Protein AF-A0A1V5QAN9-F1 (afdb_monomer)

Secondary structure (DSSP, 8-state):
--SS---S-HHHHHHHHHHHHHHHHHHTTTHHHHHHHHHHHH-THHHHHHHHHHHHHHHHHHHHHHHHTTTS--HHHHHHHHHHHHHHHHHHHHTTT-HHHHHHHHHHHHHHHHHHHHHTTT--STHHHHHHHHHHHHHHHHHHHHHHHSTT----HHHHHHHHHHHHHHHHIIIIII--TT--SPPPHHHHHHHHHHHHHHHHHHHHHHH--HHHHHHHHHH-GGGHHHHT-SS-S--B-EEEEETTTEEEEESS-HHHHHHHHHHHHHHHHHHHHHT--GGGHHHHHHHS-TTT-HHHHHHHHHHHHHHHHHHHGGGGTT-HHHHHHHHHHHHHHHHHHHHH-HHHHHHSTTPPPHHHHHHHHHTS-TT---B--TTTTSB-SS-HHHHHHHHHHHHHHHHHHHHHHHHHHHHHHHTTS--

Mean predicted aligned error: 5.68 Å

Structure (mmCIF, N/CA/C/O backbone):
data_AF-A0A1V5QAN9-F1
#
_entry.id   AF-A0A1V5QAN9-F1
#
loop_
_atom_site.group_PDB
_atom_site.id
_atom_site.type_symbol
_atom_site.label_atom_id
_atom_site.label_alt_id
_atom_site.label_comp_id
_atom_site.label_asym_id
_atom_site.label_entity_id
_atom_site.label_seq_id
_atom_site.pdbx_PDB_ins_code
_atom_site.Cartn_x
_atom_site.Cartn_y
_atom_site.Cartn_z
_atom_site.occupancy
_atom_site.B_iso_or_equiv
_atom_site.auth_seq_id
_atom_site.auth_comp_id
_atom_site.auth_asym_id
_atom_site.auth_atom_id
_atom_site.pdbx_PDB_model_num
ATOM 1 N N . MET A 1 1 ? -26.433 11.114 18.180 1.00 64.88 1 MET A N 1
ATOM 2 C CA . MET A 1 1 ? -25.640 9.883 17.946 1.00 64.88 1 MET A CA 1
ATOM 3 C C . MET A 1 1 ? -24.600 9.631 19.035 1.00 64.88 1 MET A C 1
ATOM 5 O O . MET A 1 1 ? -24.534 8.505 19.495 1.00 64.88 1 MET A O 1
ATOM 9 N N . PHE A 1 2 ? -23.818 10.631 19.460 1.00 80.62 2 PHE A N 1
ATOM 10 C CA . PHE A 1 2 ? -22.663 10.421 20.352 1.00 80.62 2 PHE A CA 1
ATOM 11 C C . PHE A 1 2 ? -22.886 10.795 21.829 1.00 80.62 2 PHE A C 1
ATOM 13 O O . PHE A 1 2 ? -21.967 10.680 22.628 1.00 80.62 2 PHE A O 1
ATOM 20 N N . GLU A 1 3 ? -24.086 11.230 22.224 1.00 80.81 3 GLU A N 1
ATOM 21 C CA . GLU A 1 3 ? -24.354 11.651 23.612 1.00 80.81 3 GLU A CA 1
ATOM 22 C C . GLU A 1 3 ? -24.668 10.499 24.569 1.00 80.81 3 GLU A C 1
ATOM 24 O O . GLU A 1 3 ? -24.417 10.593 25.770 1.00 80.81 3 GLU A O 1
ATOM 29 N N . ARG A 1 4 ? -25.248 9.419 24.048 1.00 84.94 4 ARG A N 1
ATOM 30 C CA . ARG A 1 4 ? -25.662 8.237 24.805 1.00 84.94 4 ARG A CA 1
ATOM 31 C C . ARG A 1 4 ? -25.222 6.987 24.045 1.00 84.94 4 ARG A C 1
ATOM 33 O O . ARG A 1 4 ? -25.076 7.070 22.820 1.00 84.94 4 ARG A O 1
ATOM 40 N N . PRO A 1 5 ? -25.047 5.848 24.735 1.00 85.81 5 PRO A N 1
ATOM 41 C CA . PRO A 1 5 ? -24.875 4.570 24.065 1.00 85.81 5 PRO A CA 1
ATOM 42 C C . PRO A 1 5 ? -26.012 4.322 23.059 1.00 85.81 5 PRO A C 1
ATOM 44 O O . PRO A 1 5 ? -27.122 4.833 23.257 1.00 85.81 5 PRO A O 1
ATOM 47 N N . PRO A 1 6 ? -25.761 3.565 21.978 1.00 90.38 6 PRO A N 1
ATOM 48 C CA . PRO A 1 6 ? -26.798 3.255 21.004 1.00 90.38 6 PRO A CA 1
ATOM 49 C C . PRO A 1 6 ? -27.968 2.516 21.673 1.00 90.38 6 PRO A C 1
ATOM 51 O O . PRO A 1 6 ? -27.755 1.640 22.508 1.00 90.38 6 PRO A O 1
ATOM 54 N N . THR A 1 7 ? -29.202 2.889 21.329 1.00 91.25 7 THR A N 1
ATOM 55 C CA . THR A 1 7 ? -30.426 2.328 21.930 1.00 91.25 7 THR A CA 1
ATOM 56 C C . THR A 1 7 ? -30.960 1.121 21.169 1.00 91.25 7 THR A C 1
ATOM 58 O O . THR A 1 7 ? -31.771 0.363 21.697 1.00 91.25 7 THR A O 1
ATOM 61 N N . GLU A 1 8 ? -30.535 0.941 19.919 1.00 93.75 8 GLU A N 1
ATOM 62 C CA . GLU A 1 8 ? -30.907 -0.212 19.113 1.00 93.75 8 GLU A CA 1
ATOM 63 C C . GLU A 1 8 ? -30.303 -1.515 19.657 1.00 93.75 8 GLU A C 1
ATOM 65 O O . GLU A 1 8 ? -29.378 -1.517 20.465 1.00 93.75 8 GLU A O 1
ATOM 70 N N . ARG A 1 9 ? -30.788 -2.664 19.177 1.00 95.31 9 ARG A N 1
ATOM 71 C CA . ARG A 1 9 ? -30.179 -3.954 19.528 1.00 95.31 9 ARG A CA 1
ATOM 72 C C . ARG A 1 9 ? -28.764 -4.038 18.952 1.00 95.31 9 ARG A C 1
ATOM 74 O O . ARG A 1 9 ? -28.551 -3.691 17.794 1.00 95.31 9 ARG A O 1
ATOM 81 N N . GLN A 1 10 ? -27.829 -4.606 19.716 1.00 95.75 10 GLN A N 1
ATOM 82 C CA . GLN A 1 10 ? -26.422 -4.741 19.318 1.00 95.75 10 GLN A CA 1
ATOM 83 C C . GLN A 1 10 ? -26.238 -5.321 17.902 1.00 95.75 10 GLN A C 1
ATOM 85 O O . GLN A 1 10 ? -25.400 -4.838 17.142 1.00 95.75 10 GLN A O 1
ATOM 90 N N . TRP A 1 11 ? -27.006 -6.351 17.532 1.00 96.38 11 TRP A N 1
ATOM 91 C CA . TRP A 1 11 ? -26.877 -6.999 16.223 1.00 96.38 11 TRP A CA 1
ATOM 92 C C . TRP A 1 11 ? -27.222 -6.064 15.055 1.00 96.38 11 TRP A C 1
ATOM 94 O O . TRP A 1 11 ? -26.663 -6.236 13.979 1.00 96.38 11 TRP A O 1
ATOM 104 N N . VAL A 1 12 ? -28.068 -5.046 15.261 1.00 96.88 12 VAL A N 1
ATOM 105 C CA . VAL A 1 12 ? -28.416 -4.058 14.226 1.00 96.88 12 VAL A CA 1
ATOM 106 C C . VAL A 1 12 ? -27.202 -3.194 13.890 1.00 96.88 12 VAL A C 1
ATOM 108 O O . VAL A 1 12 ? -26.918 -2.954 12.722 1.00 96.88 12 VAL A O 1
ATOM 111 N N . SER A 1 13 ? -26.437 -2.756 14.894 1.00 96.31 13 SER A N 1
ATOM 112 C CA . SER A 1 13 ? -25.215 -1.980 14.654 1.00 96.31 13 SER A CA 1
ATOM 113 C C . SER A 1 13 ? -24.145 -2.816 13.940 1.00 96.31 13 SER A C 1
ATOM 115 O O . SER A 1 13 ? -23.460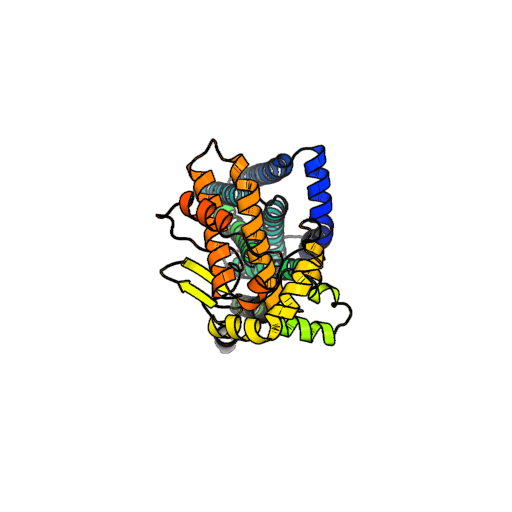 -2.305 13.060 1.00 96.31 13 SER A O 1
ATOM 117 N N . TRP A 1 14 ? -24.024 -4.107 14.273 1.00 97.88 14 TRP A N 1
ATOM 118 C CA . TRP A 1 14 ? -23.117 -5.021 13.567 1.00 97.88 14 TRP A CA 1
ATOM 119 C C . TRP A 1 14 ? -23.588 -5.356 12.151 1.00 97.88 14 TRP A C 1
ATOM 121 O O . TRP A 1 14 ? -22.749 -5.486 11.265 1.00 97.88 14 TRP A O 1
ATOM 131 N N . LEU A 1 15 ? -24.899 -5.431 11.908 1.00 97.44 15 LEU A N 1
ATOM 132 C CA . LEU A 1 15 ? -25.441 -5.584 10.559 1.00 97.44 15 LEU A CA 1
ATOM 133 C C . LEU A 1 15 ? -24.990 -4.426 9.662 1.00 97.44 15 LEU A C 1
ATOM 135 O O . LEU A 1 15 ? -24.530 -4.675 8.557 1.00 97.44 15 LEU A O 1
ATOM 139 N N . TRP A 1 16 ? -25.027 -3.182 10.149 1.00 96.31 16 TRP A N 1
ATOM 140 C CA . TRP A 1 16 ? -24.514 -2.036 9.388 1.00 96.31 16 TRP A CA 1
ATOM 141 C C . TRP A 1 16 ? -23.019 -2.134 9.084 1.00 96.31 16 TRP A C 1
ATOM 143 O O . TRP A 1 16 ? -22.617 -1.837 7.964 1.00 96.31 16 TRP A O 1
ATOM 153 N N . VAL A 1 17 ? -22.202 -2.593 10.039 1.00 97.81 17 VAL A N 1
ATOM 154 C CA . VAL A 1 17 ? -20.771 -2.854 9.797 1.00 97.81 17 VAL A CA 1
ATOM 155 C C . VAL A 1 17 ? -20.595 -3.873 8.670 1.00 97.81 17 VAL A C 1
ATOM 157 O O . VAL A 1 17 ? -19.824 -3.628 7.747 1.00 97.81 17 VAL A O 1
ATOM 160 N N . VAL A 1 18 ? -21.334 -4.985 8.718 1.00 97.75 18 VAL A N 1
ATOM 161 C CA . VAL A 1 18 ? -21.270 -6.038 7.693 1.00 97.75 18 VAL A CA 1
ATOM 162 C C . VAL A 1 18 ? -21.745 -5.524 6.338 1.00 97.75 18 VAL A C 1
ATOM 164 O O . VAL A 1 18 ? -21.096 -5.805 5.341 1.00 97.75 18 VAL A O 1
ATOM 167 N N . LEU A 1 19 ? -22.835 -4.756 6.284 1.00 97.31 19 LEU A N 1
ATOM 168 C CA . LEU A 1 19 ? -23.357 -4.203 5.033 1.00 97.31 19 LEU A CA 1
ATOM 169 C C . LEU A 1 19 ? -22.373 -3.225 4.385 1.00 97.31 19 LEU A C 1
ATOM 171 O O . LEU A 1 19 ? -22.162 -3.306 3.180 1.00 97.31 19 LEU A O 1
ATOM 175 N N . VAL A 1 20 ? -21.746 -2.341 5.169 1.00 96.81 20 VAL A N 1
ATOM 176 C CA . VAL A 1 20 ? -20.725 -1.412 4.656 1.00 96.81 20 VAL A CA 1
ATOM 177 C C . VAL A 1 20 ? -19.490 -2.178 4.183 1.00 96.81 20 VAL A C 1
ATOM 179 O O . VAL A 1 20 ? -19.040 -1.956 3.067 1.00 96.81 20 VAL A O 1
ATOM 182 N N . ALA A 1 21 ? -18.977 -3.120 4.979 1.00 97.19 21 ALA A N 1
ATOM 183 C CA . ALA A 1 21 ? -17.826 -3.932 4.580 1.00 97.19 21 ALA A CA 1
ATOM 184 C C . ALA A 1 21 ? -18.117 -4.767 3.320 1.00 97.19 21 ALA A C 1
ATOM 186 O O . ALA A 1 21 ? -17.288 -4.845 2.420 1.00 97.19 21 ALA A O 1
ATOM 187 N N . LEU A 1 22 ? -19.313 -5.352 3.221 1.00 96.06 22 LEU A N 1
ATOM 188 C CA . LEU A 1 22 ? -19.730 -6.109 2.046 1.00 96.06 22 LEU A CA 1
ATOM 189 C C . LEU A 1 22 ? -19.873 -5.208 0.818 1.00 96.06 22 LEU A C 1
ATOM 191 O O . LEU A 1 22 ? -19.483 -5.625 -0.265 1.00 96.06 22 LEU A O 1
ATOM 195 N N . ALA A 1 23 ? -20.400 -3.990 0.975 1.00 94.56 23 ALA A N 1
ATOM 196 C CA . ALA A 1 23 ? -20.475 -3.026 -0.117 1.00 94.56 23 ALA A CA 1
ATOM 197 C C . ALA A 1 23 ? -19.078 -2.713 -0.671 1.00 94.56 23 ALA A C 1
ATOM 199 O O . ALA A 1 23 ? -18.892 -2.827 -1.878 1.00 94.56 23 ALA A O 1
ATOM 200 N N . ILE A 1 24 ? -18.100 -2.442 0.205 1.00 93.75 24 ILE A N 1
ATOM 201 C CA . ILE A 1 24 ? -16.692 -2.232 -0.176 1.00 93.75 24 ILE A CA 1
ATOM 202 C C . ILE A 1 24 ? -16.151 -3.460 -0.925 1.00 93.75 24 ILE A C 1
ATOM 204 O O . ILE A 1 24 ? -15.595 -3.349 -2.010 1.00 93.75 24 ILE A O 1
ATOM 208 N N . TYR A 1 25 ? -16.351 -4.670 -0.397 1.00 95.00 25 TYR A N 1
ATOM 209 C CA . TYR A 1 25 ? -15.774 -5.870 -1.015 1.00 95.00 25 TYR A CA 1
ATOM 210 C C . TYR A 1 25 ? -16.426 -6.247 -2.347 1.00 95.00 25 TYR A C 1
ATOM 212 O O . TYR A 1 25 ? -15.758 -6.744 -3.254 1.00 95.00 25 TYR A O 1
ATOM 220 N N . VAL A 1 26 ? -17.732 -6.021 -2.485 1.00 93.06 26 VAL A N 1
ATOM 221 C CA . VAL A 1 26 ? -18.474 -6.342 -3.708 1.00 93.06 26 VAL A CA 1
ATOM 222 C C . VAL A 1 26 ? -18.146 -5.363 -4.832 1.00 93.06 26 VAL A C 1
ATOM 224 O O . VAL A 1 26 ? -18.209 -5.765 -5.991 1.00 93.06 26 VAL A O 1
ATOM 227 N N . THR A 1 27 ? -17.764 -4.116 -4.545 1.00 90.19 27 THR A N 1
ATOM 228 C CA . THR A 1 27 ? -17.397 -3.142 -5.586 1.00 90.19 27 THR A CA 1
ATOM 229 C C . THR A 1 27 ? -16.011 -3.395 -6.187 1.00 90.19 27 THR A C 1
ATOM 231 O O . THR A 1 27 ? -15.794 -3.012 -7.340 1.00 90.19 27 THR A O 1
ATOM 234 N N . ILE A 1 28 ? -15.109 -4.110 -5.497 1.00 89.19 28 ILE A N 1
ATOM 235 C CA . ILE A 1 28 ? -13.726 -4.383 -5.944 1.00 89.19 28 ILE A CA 1
ATOM 236 C C . ILE A 1 28 ? -13.635 -4.881 -7.401 1.00 89.19 28 ILE A C 1
ATOM 238 O O . ILE A 1 28 ? -12.882 -4.285 -8.181 1.00 89.19 28 ILE A O 1
ATOM 242 N N . PRO A 1 29 ? -14.373 -5.926 -7.836 1.00 88.19 29 PRO A N 1
ATOM 243 C CA . PRO A 1 29 ? -14.246 -6.449 -9.199 1.00 88.19 29 PRO A CA 1
ATOM 244 C C . PRO A 1 29 ? -14.779 -5.483 -10.262 1.00 88.19 29 PRO A C 1
ATOM 246 O O . PRO A 1 29 ? -14.363 -5.542 -11.419 1.00 88.19 29 PRO A O 1
ATOM 249 N N . PHE A 1 30 ? -15.686 -4.583 -9.875 1.00 88.31 30 PHE A N 1
ATOM 250 C CA . PHE A 1 30 ? -16.354 -3.644 -10.774 1.00 88.31 30 PHE A CA 1
ATOM 251 C C . PHE A 1 30 ? -15.699 -2.262 -10.792 1.00 88.31 30 PHE A C 1
ATOM 253 O O . PHE A 1 30 ? -15.978 -1.487 -11.704 1.00 88.31 30 PHE A O 1
ATOM 260 N N . ALA A 1 31 ? -14.799 -1.961 -9.849 1.00 83.69 31 ALA A N 1
ATOM 261 C CA . ALA A 1 31 ? -14.202 -0.639 -9.670 1.00 83.69 31 ALA A CA 1
ATOM 262 C C . ALA A 1 31 ? -13.624 -0.063 -10.973 1.00 83.69 31 ALA A C 1
ATOM 264 O O . ALA A 1 31 ? -13.911 1.077 -11.332 1.00 83.69 31 ALA A O 1
ATOM 265 N N . ARG A 1 32 ? -12.888 -0.869 -11.752 1.00 82.00 32 ARG A N 1
ATOM 266 C CA . ARG A 1 32 ? -12.329 -0.423 -13.041 1.00 82.00 32 ARG A CA 1
ATOM 267 C C . ARG A 1 32 ? -13.379 -0.184 -14.114 1.00 82.00 32 ARG A C 1
ATOM 269 O O . ARG A 1 32 ? -13.259 0.784 -14.854 1.00 82.00 32 ARG A O 1
ATOM 276 N N . ALA A 1 33 ? -14.386 -1.050 -14.204 1.00 85.50 33 ALA A N 1
ATOM 277 C CA . ALA A 1 33 ? -15.464 -0.886 -15.174 1.00 85.50 33 ALA A CA 1
ATOM 278 C C . ALA A 1 33 ? -16.276 0.381 -14.867 1.00 85.50 33 ALA A C 1
ATOM 280 O O . ALA A 1 33 ? -16.554 1.171 -15.765 1.00 85.50 33 ALA A O 1
ATOM 281 N N . ILE A 1 34 ? -16.578 0.617 -13.588 1.00 83.19 34 ILE A N 1
ATOM 282 C CA . ILE A 1 34 ? -17.242 1.835 -13.114 1.00 83.19 34 ILE A CA 1
ATOM 283 C C . ILE A 1 34 ? -16.367 3.059 -13.411 1.00 83.19 34 ILE A C 1
ATOM 285 O O . ILE A 1 34 ? -16.853 4.025 -13.993 1.00 83.19 34 ILE A O 1
ATOM 289 N N . SER A 1 35 ? -15.073 2.998 -13.080 1.00 82.38 35 SER A N 1
ATOM 290 C CA . SER A 1 35 ? -14.110 4.079 -13.326 1.00 82.38 35 SER A CA 1
ATOM 291 C C . SER A 1 35 ? -14.022 4.460 -14.803 1.00 82.38 35 SER A C 1
ATOM 293 O O . SER A 1 35 ? -14.100 5.642 -15.139 1.00 82.38 35 SER A O 1
ATOM 295 N N . GLN A 1 36 ? -13.958 3.472 -15.699 1.00 84.75 36 GLN A N 1
ATOM 296 C CA . GLN A 1 36 ? -13.952 3.694 -17.146 1.00 84.75 36 GLN A CA 1
ATOM 297 C C . GLN A 1 36 ? -15.252 4.341 -17.625 1.00 84.75 36 GLN A C 1
ATOM 299 O O . GLN A 1 36 ? -15.207 5.414 -18.215 1.00 84.75 36 GLN A O 1
ATOM 304 N N . VAL A 1 37 ? -16.411 3.767 -17.285 1.00 86.94 37 VAL A N 1
ATOM 305 C CA . VAL A 1 37 ? -17.720 4.303 -17.700 1.00 86.94 37 VAL A CA 1
ATOM 306 C C . VAL A 1 37 ? -17.918 5.743 -17.232 1.00 86.94 37 VAL A C 1
ATOM 308 O O . VAL A 1 37 ? -18.430 6.577 -17.980 1.00 86.94 37 VAL A O 1
ATOM 311 N N . VAL A 1 38 ? -17.526 6.046 -15.995 1.00 84.69 38 VAL A N 1
ATOM 312 C CA . VAL A 1 38 ? -17.671 7.390 -15.438 1.00 84.69 38 VAL A CA 1
ATOM 313 C C . VAL A 1 38 ? -16.695 8.363 -16.099 1.00 84.69 38 VAL A C 1
ATOM 315 O O . VAL A 1 38 ? -17.097 9.464 -16.473 1.00 84.69 38 VAL A O 1
ATOM 318 N N . THR A 1 39 ? -15.443 7.945 -16.300 1.00 85.00 39 THR A N 1
ATOM 319 C CA . THR A 1 39 ? -14.422 8.765 -16.967 1.00 85.00 39 THR A CA 1
ATOM 320 C C . THR A 1 39 ? -14.814 9.083 -18.407 1.00 85.00 39 THR A C 1
ATOM 322 O O . THR A 1 39 ? -14.662 10.227 -18.830 1.00 85.00 39 THR A O 1
ATOM 325 N N . ASP A 1 40 ? -15.360 8.111 -19.137 1.00 86.88 40 ASP A N 1
ATOM 326 C CA . ASP A 1 40 ? -15.749 8.269 -20.540 1.00 86.88 40 ASP A CA 1
ATOM 327 C C . ASP A 1 40 ? -16.943 9.220 -20.708 1.00 86.88 40 ASP A C 1
ATOM 329 O O . ASP A 1 40 ? -17.021 9.952 -21.692 1.00 86.88 40 ASP A O 1
ATOM 333 N N . ARG A 1 41 ? -17.880 9.228 -19.750 1.00 89.81 41 ARG A N 1
ATOM 334 C CA . ARG A 1 41 ? -19.110 10.036 -19.830 1.00 89.81 41 ARG A CA 1
ATOM 335 C C . ARG A 1 41 ? -18.980 11.433 -19.238 1.00 89.81 41 ARG A C 1
ATOM 337 O O . ARG A 1 41 ? -19.568 12.369 -19.769 1.00 89.81 41 ARG A O 1
ATOM 344 N N . TRP A 1 42 ? -18.270 11.564 -18.122 1.00 84.31 42 TRP A N 1
ATOM 345 C CA . TRP A 1 42 ? -18.265 12.787 -17.310 1.00 84.31 42 TRP A CA 1
ATOM 346 C C . TRP A 1 42 ? -16.859 13.338 -17.051 1.00 84.31 42 TRP A C 1
ATOM 348 O O . TRP A 1 42 ? -16.708 14.355 -16.376 1.00 84.31 42 TRP A O 1
ATOM 358 N N . GLY A 1 43 ? -15.827 12.704 -17.612 1.00 83.88 43 GLY A N 1
ATOM 359 C CA . GLY A 1 43 ? -14.437 13.075 -17.392 1.00 83.88 43 GLY A CA 1
ATOM 360 C C . GLY A 1 43 ? -13.894 12.564 -16.059 1.00 83.88 43 GLY A C 1
ATOM 361 O O . GLY A 1 43 ? -14.621 12.206 -15.137 1.00 83.88 43 GLY A O 1
ATOM 362 N N . ARG A 1 44 ? -12.565 12.529 -15.945 1.00 75.94 44 ARG A N 1
ATOM 363 C CA . ARG A 1 44 ? -11.869 11.961 -14.777 1.00 75.94 44 ARG A CA 1
ATOM 364 C C . ARG A 1 44 ? -12.024 12.805 -13.502 1.00 75.94 44 ARG A C 1
ATOM 366 O O . ARG A 1 44 ? -11.907 12.287 -12.397 1.00 75.94 44 ARG A O 1
ATOM 373 N N . GLU A 1 45 ? -12.299 14.099 -13.659 1.00 81.81 45 GLU A N 1
ATOM 374 C CA . GLU A 1 45 ? -12.402 15.066 -12.557 1.00 81.81 45 GLU A CA 1
ATOM 375 C C . GLU A 1 45 ? -13.676 14.869 -11.712 1.00 81.81 45 GLU A C 1
ATOM 377 O O . GLU A 1 45 ? -13.669 15.187 -10.524 1.00 81.81 45 GLU A O 1
ATOM 382 N N . ILE A 1 46 ? -14.730 14.251 -12.268 1.00 83.75 46 ILE A N 1
ATOM 383 C CA . ILE A 1 46 ? -16.006 14.047 -11.564 1.00 83.75 46 ILE A CA 1
ATOM 384 C C . ILE A 1 46 ? -15.847 13.206 -10.294 1.00 83.75 46 ILE A C 1
ATOM 386 O O . ILE A 1 46 ? -16.502 13.468 -9.291 1.00 83.75 46 ILE A O 1
ATOM 390 N N . PHE A 1 47 ? -14.949 12.218 -10.304 1.00 77.81 47 PHE A N 1
ATOM 391 C CA . PHE A 1 47 ? -14.699 11.382 -9.135 1.00 77.81 47 PHE A CA 1
ATOM 392 C C . PHE A 1 47 ? -14.143 12.195 -7.980 1.00 77.81 47 PHE A C 1
ATOM 394 O O . PHE A 1 47 ? -14.635 12.094 -6.858 1.00 77.81 47 PHE A O 1
ATOM 401 N N . ARG A 1 48 ? -13.150 13.041 -8.270 1.00 82.06 48 ARG A N 1
ATOM 402 C CA . ARG A 1 48 ? -12.593 13.960 -7.283 1.00 82.06 48 ARG A CA 1
ATOM 403 C C . ARG A 1 48 ? -13.699 14.849 -6.729 1.00 82.06 48 ARG A C 1
ATOM 405 O O . ARG A 1 48 ? -13.799 14.998 -5.518 1.00 82.06 48 ARG A O 1
ATOM 412 N N . ASP A 1 49 ? -14.529 15.414 -7.597 1.00 84.88 49 ASP A N 1
ATOM 413 C CA . ASP A 1 49 ? -15.557 16.368 -7.191 1.00 84.88 49 ASP A CA 1
ATOM 414 C C . ASP A 1 49 ? -16.657 15.704 -6.345 1.00 84.88 49 ASP A C 1
ATOM 416 O O . ASP A 1 49 ? -17.099 16.284 -5.354 1.00 84.88 49 ASP A O 1
ATOM 420 N N . VAL A 1 50 ? -17.033 14.458 -6.655 1.00 86.56 50 VAL A N 1
ATOM 421 C CA . VAL A 1 50 ? -17.962 13.652 -5.843 1.00 86.56 50 VAL A CA 1
ATOM 422 C C . VAL A 1 50 ? -17.376 13.350 -4.465 1.00 86.56 50 VAL A C 1
ATOM 424 O O . VAL A 1 50 ? -18.048 13.560 -3.455 1.00 86.56 50 VAL A O 1
ATOM 427 N N . VAL A 1 51 ? -16.122 12.896 -4.401 1.00 84.81 51 VAL A N 1
ATOM 428 C CA . VAL A 1 51 ? -15.433 12.586 -3.137 1.00 84.81 51 VAL A CA 1
ATOM 429 C C . VAL A 1 51 ? -15.274 13.855 -2.290 1.00 84.81 51 VAL A C 1
ATOM 431 O O . VAL A 1 51 ? -15.609 13.863 -1.106 1.00 84.81 51 VAL A O 1
ATOM 434 N N . LEU A 1 52 ? -14.849 14.965 -2.897 1.00 86.31 52 LEU A N 1
ATOM 435 C CA . LEU A 1 52 ? -14.760 16.266 -2.233 1.00 86.31 52 LEU A CA 1
ATOM 436 C C . LEU A 1 52 ? -16.123 16.750 -1.736 1.00 86.31 52 LEU A C 1
ATOM 438 O O . LEU A 1 52 ? -16.238 17.194 -0.593 1.00 86.31 52 LEU A O 1
ATOM 442 N N . GLY A 1 53 ? -17.161 16.626 -2.563 1.00 88.81 53 GLY A N 1
ATOM 443 C CA . GLY A 1 53 ? -18.535 16.941 -2.192 1.00 88.81 53 GLY A CA 1
ATOM 444 C C . GLY A 1 53 ? -19.000 16.125 -0.987 1.00 88.81 53 GLY A C 1
ATOM 445 O O . GLY A 1 53 ? -19.575 16.687 -0.056 1.00 88.81 53 GLY A O 1
ATOM 446 N N . ALA A 1 54 ? -18.683 14.828 -0.948 1.00 88.62 54 ALA A N 1
ATOM 447 C CA . ALA A 1 54 ? -18.985 13.956 0.183 1.00 88.62 54 ALA A CA 1
ATOM 448 C C . ALA A 1 54 ? -18.230 14.363 1.462 1.00 88.62 54 ALA A C 1
ATOM 450 O O . ALA A 1 54 ? -18.831 14.379 2.537 1.00 88.62 54 ALA A O 1
ATOM 451 N N . ILE A 1 55 ? -16.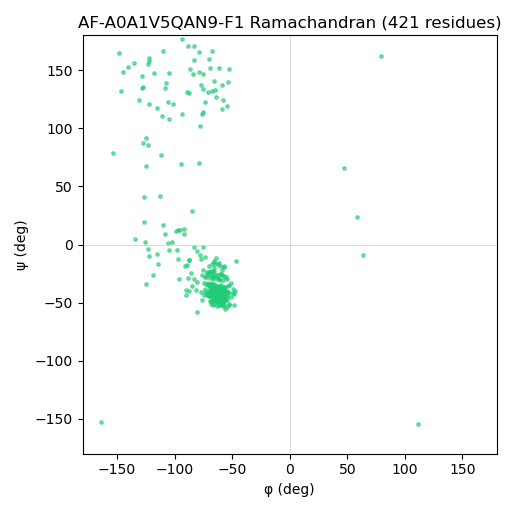954 14.759 1.368 1.00 87.19 55 ILE A N 1
ATOM 452 C CA . ILE A 1 55 ? -16.167 15.258 2.514 1.00 87.19 55 ILE A CA 1
ATOM 453 C C . ILE A 1 55 ? -16.757 16.559 3.058 1.00 87.19 55 ILE A C 1
ATOM 455 O O . ILE A 1 55 ? -16.931 16.701 4.273 1.00 87.19 55 ILE A O 1
ATOM 459 N N . VAL A 1 56 ? -17.093 17.505 2.175 1.00 89.56 56 VAL A N 1
ATOM 460 C CA . VAL A 1 56 ? -17.711 18.782 2.558 1.00 89.56 56 VAL A CA 1
ATOM 461 C C . VAL A 1 56 ? -19.072 18.532 3.198 1.00 89.56 56 VAL A C 1
ATOM 463 O O . VAL A 1 56 ? -19.316 19.004 4.306 1.00 89.56 56 VAL A O 1
ATOM 466 N N . ALA A 1 57 ? -19.930 17.730 2.564 1.00 90.81 57 ALA A N 1
ATOM 467 C CA . ALA A 1 57 ? -21.241 17.380 3.098 1.00 90.81 57 ALA A CA 1
ATOM 468 C C . ALA A 1 57 ? -21.131 16.674 4.457 1.00 90.81 57 ALA A C 1
ATOM 470 O O . ALA A 1 57 ? -21.815 17.062 5.404 1.00 90.81 57 ALA A O 1
ATOM 471 N N . GLY A 1 58 ? -20.234 15.694 4.594 1.00 86.38 58 GLY A N 1
ATOM 472 C CA . GLY A 1 58 ? -19.971 14.996 5.852 1.00 86.38 58 GLY A CA 1
ATOM 473 C C . GLY A 1 58 ? -19.486 15.938 6.956 1.00 86.38 58 GLY A C 1
ATOM 474 O O . GLY A 1 58 ? -19.974 15.866 8.085 1.00 86.38 58 GLY A O 1
ATOM 475 N N . SER A 1 59 ? -18.599 16.880 6.624 1.00 83.75 59 SER A N 1
ATOM 476 C CA . SER A 1 59 ? -18.112 17.911 7.549 1.00 83.75 59 SER A CA 1
ATOM 477 C C . SER A 1 59 ? -19.230 18.869 7.969 1.00 83.75 59 SER A C 1
ATOM 479 O O . SER A 1 59 ? -19.389 19.148 9.156 1.00 83.75 59 SER A O 1
ATOM 481 N N . CYS A 1 60 ? -20.062 19.321 7.027 1.00 89.69 60 CYS A N 1
ATOM 482 C CA . CYS A 1 60 ? -21.236 20.143 7.310 1.00 89.69 60 CYS A CA 1
ATOM 483 C C . CYS A 1 60 ? -22.227 19.408 8.217 1.00 89.69 60 CYS A C 1
ATOM 485 O O . CYS A 1 60 ? -22.664 19.969 9.218 1.00 89.69 60 CYS A O 1
ATOM 487 N N . VAL A 1 61 ? -22.543 18.142 7.927 1.00 89.06 61 VAL A N 1
ATOM 488 C CA . VAL A 1 61 ? -23.401 17.307 8.780 1.00 89.06 61 VAL A CA 1
ATOM 489 C C . VAL A 1 61 ? -22.790 17.156 10.172 1.00 89.06 61 VAL A C 1
ATOM 491 O O . VAL A 1 61 ? -23.499 17.328 11.161 1.00 89.06 61 VAL A O 1
ATOM 494 N N . ALA A 1 62 ? -21.484 16.902 10.281 1.00 84.69 62 ALA A N 1
ATOM 495 C CA . ALA A 1 62 ? -20.805 16.803 11.568 1.00 84.69 62 ALA A CA 1
ATOM 496 C C . ALA A 1 62 ? -20.921 18.107 12.375 1.00 84.69 62 ALA A C 1
ATOM 498 O O . ALA A 1 62 ? -21.314 18.070 13.542 1.00 84.69 62 ALA A O 1
ATOM 499 N N . LEU A 1 63 ? -20.670 19.259 11.749 1.00 85.94 63 LEU A N 1
ATOM 500 C CA . LEU A 1 63 ? -20.821 20.577 12.372 1.00 85.94 63 LEU A CA 1
ATOM 501 C C . LEU A 1 63 ? -22.277 20.874 12.765 1.00 85.94 63 LEU A C 1
ATOM 503 O O . LEU A 1 63 ? -22.517 21.396 13.852 1.00 85.94 63 LEU A O 1
ATOM 507 N N . LEU A 1 64 ? -23.256 20.498 11.938 1.00 87.88 64 LEU A N 1
ATOM 508 C CA . LEU A 1 64 ? -24.684 20.625 12.253 1.00 87.88 64 LEU A CA 1
ATOM 509 C C . LEU A 1 64 ? -25.081 19.756 13.452 1.00 87.88 64 LEU A C 1
ATOM 511 O O . LEU A 1 64 ? -25.838 20.200 14.317 1.00 87.88 64 LEU A O 1
ATOM 515 N N . LEU A 1 65 ? -24.561 18.528 13.532 1.00 85.81 65 LEU A N 1
ATOM 516 C CA . LEU A 1 65 ? -24.767 17.646 14.680 1.00 85.81 65 LEU A CA 1
ATOM 517 C C . LEU A 1 65 ? -24.140 18.235 15.949 1.00 85.81 65 LEU A C 1
ATOM 519 O O . LEU A 1 65 ? -24.798 18.237 16.988 1.00 85.81 65 LEU A O 1
ATOM 523 N N . LEU A 1 66 ? -22.926 18.794 15.866 1.00 83.88 66 LEU A N 1
ATOM 524 C CA . LEU A 1 66 ? -22.301 19.502 16.990 1.00 83.88 66 LEU A CA 1
ATOM 525 C C . LEU A 1 66 ? -23.138 20.708 17.436 1.00 83.88 66 LEU A C 1
ATOM 527 O O . LEU A 1 66 ? -23.369 20.897 18.628 1.00 83.88 66 LEU A O 1
ATOM 531 N N . TRP A 1 67 ? -23.630 21.505 16.485 1.00 82.38 67 TRP A N 1
ATOM 532 C CA . TRP A 1 67 ? -24.444 22.688 16.761 1.00 82.38 67 TRP A CA 1
ATOM 533 C C . TRP A 1 67 ? -25.766 22.348 17.460 1.00 82.38 67 TRP A C 1
ATOM 535 O O . TRP A 1 67 ? -26.206 23.085 18.343 1.00 82.38 67 TRP A O 1
ATOM 545 N N . ARG A 1 68 ? -26.386 21.212 17.116 1.00 82.50 68 ARG A N 1
ATOM 546 C CA . ARG A 1 68 ? -27.594 20.718 17.799 1.00 82.50 68 ARG A CA 1
ATOM 547 C C . ARG A 1 68 ? -27.318 20.254 19.234 1.00 82.50 68 ARG A C 1
ATOM 549 O O . ARG A 1 68 ? -28.181 20.413 20.088 1.00 82.50 68 ARG A O 1
ATOM 556 N N . CYS A 1 69 ? -26.112 19.776 19.533 1.00 73.25 69 CYS A N 1
ATOM 557 C CA . CYS A 1 69 ? -25.667 19.352 20.871 1.00 73.25 69 CYS A CA 1
ATOM 558 C C . CYS A 1 69 ? -25.148 20.523 21.746 1.00 73.25 69 CYS A C 1
ATOM 560 O O . CYS A 1 69 ? -24.295 20.339 22.618 1.00 73.25 69 CYS A O 1
ATOM 562 N N . ARG A 1 70 ? -25.677 21.733 21.503 1.00 61.31 70 ARG A N 1
ATOM 563 C CA . ARG A 1 70 ? -25.184 23.091 21.830 1.00 61.31 70 ARG A CA 1
ATOM 564 C C . ARG A 1 70 ? -24.659 23.368 23.250 1.00 61.31 70 ARG A C 1
ATOM 566 O O . ARG A 1 70 ? -24.019 24.392 23.456 1.00 61.31 70 ARG A O 1
ATOM 573 N N . HIS A 1 71 ? -24.905 22.493 24.224 1.00 56.28 71 HIS A N 1
ATOM 574 C CA . HIS A 1 71 ? -24.620 22.733 25.643 1.00 56.28 71 HIS A CA 1
ATOM 575 C C . HIS A 1 71 ? -23.304 22.138 26.179 1.00 56.28 71 HIS A C 1
ATOM 577 O O . HIS A 1 71 ? -22.975 22.394 27.334 1.00 56.28 71 HIS A O 1
ATOM 583 N N . ARG A 1 72 ? -22.531 21.365 25.398 1.00 61.66 72 ARG A N 1
ATOM 584 C CA . ARG A 1 72 ? -21.286 20.722 25.896 1.00 61.66 72 ARG A CA 1
ATOM 585 C C . ARG A 1 72 ? -20.054 20.812 24.990 1.00 61.66 72 ARG A C 1
ATOM 587 O O . ARG A 1 72 ? -19.024 20.228 25.312 1.00 61.66 72 ARG A O 1
ATOM 594 N N . ILE A 1 73 ? -20.139 21.526 23.872 1.00 69.31 73 ILE A N 1
ATOM 595 C CA . ILE A 1 73 ? -19.156 21.435 22.786 1.00 69.31 73 ILE A CA 1
ATOM 596 C C . ILE A 1 73 ? -18.432 22.776 22.633 1.00 69.31 73 ILE A C 1
ATOM 598 O O . ILE A 1 73 ? -19.060 23.797 22.365 1.00 69.31 73 ILE A O 1
ATOM 602 N N . GLY A 1 74 ? -17.113 22.779 22.849 1.00 83.12 74 GLY A N 1
ATOM 603 C CA . GLY A 1 74 ? -16.277 23.982 22.844 1.00 83.12 74 GLY A CA 1
ATOM 604 C C . GLY A 1 74 ? -15.629 24.282 21.488 1.00 83.12 74 GLY A C 1
ATOM 605 O O . GLY A 1 74 ? -15.707 23.500 20.542 1.00 83.12 74 GLY A O 1
ATOM 606 N N . ARG A 1 75 ? -14.900 25.406 21.396 1.00 88.19 75 ARG A N 1
ATOM 607 C CA . ARG A 1 75 ? -14.153 25.801 20.177 1.00 88.19 75 ARG A CA 1
ATOM 608 C C . ARG A 1 75 ? -13.133 24.737 19.743 1.00 88.19 75 ARG A C 1
ATOM 610 O O . ARG A 1 75 ? -12.894 24.570 18.553 1.00 88.19 75 ARG A O 1
ATOM 617 N N . GLN A 1 76 ? -12.578 23.990 20.700 1.00 90.62 76 GLN A N 1
ATOM 618 C CA . GLN A 1 76 ? -11.638 22.896 20.435 1.00 90.62 76 GLN A CA 1
ATOM 619 C C . GLN A 1 76 ? -12.286 21.740 19.660 1.00 90.62 76 GLN A C 1
ATOM 621 O O . GLN A 1 76 ? -11.671 21.198 18.750 1.00 90.62 76 GLN A O 1
ATOM 626 N N . ASN A 1 77 ? -13.535 21.388 19.966 1.00 91.19 77 ASN A N 1
ATOM 627 C CA . ASN A 1 77 ? -14.268 20.339 19.256 1.00 91.19 77 ASN A CA 1
ATOM 628 C C . ASN A 1 77 ? -14.476 20.700 17.779 1.00 91.19 77 ASN A C 1
ATOM 630 O O . ASN A 1 77 ? -14.229 19.886 16.891 1.00 91.19 77 ASN A O 1
ATOM 634 N N . VAL A 1 78 ? -14.878 21.950 17.522 1.00 91.12 78 VAL A N 1
ATOM 635 C CA . VAL A 1 78 ? -15.037 22.486 16.163 1.00 91.12 78 VAL A CA 1
ATOM 636 C C . VAL A 1 78 ? -13.700 22.485 15.425 1.00 91.12 78 VAL A C 1
ATOM 638 O O . VAL A 1 78 ? -13.645 22.029 14.285 1.00 91.12 78 VAL A O 1
ATOM 641 N N . PHE A 1 79 ? -12.620 22.921 16.085 1.00 94.94 79 PHE A N 1
ATOM 642 C CA . PHE A 1 79 ? -11.268 22.850 15.529 1.00 94.94 79 PHE A CA 1
ATOM 643 C C . PHE A 1 79 ? -10.915 21.428 15.087 1.00 94.94 79 PHE A C 1
ATOM 645 O O . PHE A 1 79 ? -10.469 21.252 13.961 1.00 94.94 79 PHE A O 1
ATOM 652 N N . TRP A 1 80 ? -11.167 20.410 15.916 1.00 95.31 80 TRP A N 1
ATOM 653 C CA . TRP A 1 80 ? -10.857 19.024 15.562 1.00 95.31 80 TRP A CA 1
ATOM 654 C C . TRP A 1 80 ? -11.677 18.497 14.384 1.00 95.31 80 TRP A C 1
ATOM 656 O O . TRP A 1 80 ? -11.118 17.800 13.542 1.00 95.31 80 TRP A O 1
ATOM 666 N N . ILE A 1 81 ? -12.965 18.841 14.278 1.00 93.50 81 ILE A N 1
ATOM 667 C CA . ILE A 1 81 ? -13.772 18.460 13.106 1.00 93.50 81 ILE A CA 1
ATOM 668 C C . ILE A 1 81 ? -13.250 19.133 11.835 1.00 93.50 81 ILE A C 1
ATOM 670 O O . ILE A 1 81 ? -13.082 18.455 10.825 1.00 93.50 81 ILE A O 1
ATOM 674 N N . ILE A 1 82 ? -12.942 20.433 11.885 1.00 94.31 82 ILE A N 1
ATOM 675 C CA . ILE A 1 82 ? -12.378 21.154 10.736 1.00 94.31 82 ILE A CA 1
ATOM 676 C C . ILE A 1 82 ? -11.011 20.577 10.366 1.00 94.31 82 ILE A C 1
ATOM 678 O O . ILE A 1 82 ? -10.761 20.297 9.200 1.00 94.31 82 ILE A O 1
ATOM 682 N N . PHE A 1 83 ? -10.140 20.351 11.349 1.00 96.44 83 PHE A N 1
ATOM 683 C CA . PHE A 1 83 ? -8.806 19.804 11.137 1.00 96.44 83 PHE A CA 1
ATOM 684 C C . PHE A 1 83 ? -8.858 18.410 10.505 1.00 96.44 83 PHE A C 1
ATOM 686 O O . PHE A 1 83 ? -8.178 18.168 9.512 1.00 96.44 83 PHE A O 1
ATOM 693 N N . VAL A 1 84 ? -9.709 17.511 11.011 1.00 96.00 84 VAL A N 1
ATOM 694 C CA . VAL A 1 84 ? -9.905 16.190 10.396 1.00 96.00 84 VAL A CA 1
ATOM 695 C C . VAL A 1 84 ? -10.487 16.319 8.985 1.00 96.00 84 VAL A C 1
ATOM 697 O O . VAL A 1 84 ? -10.010 15.637 8.084 1.00 96.00 84 VAL A O 1
ATOM 700 N N . GLY A 1 85 ? -11.451 17.217 8.760 1.00 94.00 85 GLY A N 1
ATOM 701 C CA . GLY A 1 85 ? -11.985 17.495 7.423 1.00 94.00 85 GLY A CA 1
ATOM 702 C C . GLY A 1 85 ? -10.909 17.972 6.439 1.00 94.00 85 GLY A C 1
ATOM 703 O O . GLY A 1 85 ? -10.854 17.495 5.307 1.00 94.00 85 GLY A O 1
ATOM 704 N N . LEU A 1 86 ? -9.997 18.845 6.884 1.00 95.44 86 LEU A N 1
ATOM 705 C CA . LEU A 1 86 ? -8.849 19.307 6.097 1.00 95.44 86 LEU A CA 1
ATOM 706 C C . LEU A 1 86 ? -7.841 18.187 5.819 1.00 95.44 86 LEU A C 1
ATOM 708 O O . LEU A 1 86 ? -7.290 18.135 4.723 1.00 95.44 86 LEU A O 1
ATOM 712 N N . LEU A 1 87 ? -7.615 17.273 6.766 1.00 95.94 87 LEU A N 1
ATOM 713 C CA . LEU A 1 87 ? -6.779 16.095 6.526 1.00 95.94 87 LEU A CA 1
ATOM 714 C C . LEU A 1 87 ? -7.416 15.159 5.495 1.00 95.94 87 LEU A C 1
ATOM 716 O O . LEU A 1 87 ? -6.725 14.721 4.579 1.00 95.94 87 LEU A O 1
ATOM 720 N N . TYR A 1 88 ? -8.726 14.908 5.585 1.00 92.31 88 TYR A N 1
ATOM 721 C CA . TYR A 1 88 ? -9.451 14.146 4.564 1.00 92.31 88 TYR A CA 1
ATOM 722 C C . TYR A 1 88 ? -9.331 14.797 3.185 1.00 92.31 88 TYR A C 1
ATOM 724 O O . TYR A 1 88 ? -9.047 14.109 2.205 1.00 92.31 88 TYR A O 1
ATOM 732 N N . PHE A 1 89 ? -9.480 16.122 3.116 1.00 91.38 89 PHE A N 1
ATOM 733 C CA . PHE A 1 89 ? -9.274 16.886 1.890 1.00 91.38 89 PHE A CA 1
ATOM 734 C C . PHE A 1 89 ? -7.846 16.716 1.352 1.00 91.38 89 PHE A C 1
ATOM 736 O O . PHE A 1 89 ? -7.667 16.371 0.187 1.00 91.38 89 PHE A O 1
ATOM 743 N N . HIS A 1 90 ? -6.831 16.904 2.198 1.00 92.88 90 HIS A N 1
ATOM 744 C CA . HIS A 1 90 ? -5.426 16.795 1.811 1.00 92.88 90 HIS A CA 1
ATOM 745 C C . HIS A 1 90 ? -5.078 15.405 1.262 1.00 92.88 90 HIS A C 1
ATOM 747 O O . HIS A 1 90 ? -4.532 15.304 0.164 1.00 92.88 90 HIS A O 1
ATOM 753 N N . PHE A 1 91 ? -5.443 14.337 1.979 1.00 90.75 91 PHE A N 1
ATOM 754 C CA . PHE A 1 91 ? -5.179 12.970 1.527 1.00 90.75 91 PHE A CA 1
ATOM 755 C C . PHE A 1 91 ? -5.934 12.639 0.238 1.00 90.75 91 PHE A C 1
ATOM 757 O O . PHE A 1 91 ? -5.341 12.097 -0.691 1.00 90.75 91 PHE A O 1
ATOM 764 N N . THR A 1 92 ? -7.187 13.074 0.107 1.00 86.56 92 THR A N 1
ATOM 765 C CA . THR A 1 92 ? -7.947 12.922 -1.144 1.00 86.56 92 THR A CA 1
ATOM 766 C C . THR A 1 92 ? -7.264 13.626 -2.319 1.00 86.56 92 THR A C 1
ATOM 768 O O . THR A 1 92 ? -7.206 13.087 -3.420 1.00 86.56 92 THR A O 1
ATOM 771 N N . MET A 1 93 ? -6.694 14.817 -2.107 1.00 85.25 93 MET A N 1
ATOM 772 C CA . MET A 1 93 ? -5.930 15.504 -3.156 1.00 85.25 93 MET A CA 1
ATOM 773 C C . MET A 1 93 ? -4.633 14.773 -3.510 1.00 85.25 93 MET A C 1
ATOM 775 O O . MET A 1 93 ? -4.256 14.765 -4.681 1.00 85.25 93 MET A O 1
ATOM 779 N N . SER A 1 94 ? -3.978 14.122 -2.545 1.00 85.50 94 SER A N 1
ATOM 780 C CA . SER A 1 94 ? -2.796 13.292 -2.821 1.00 85.50 94 SER A CA 1
ATOM 781 C C . SER A 1 94 ? -3.124 12.033 -3.635 1.00 85.50 94 SER A C 1
ATOM 783 O O . SER A 1 94 ? -2.292 11.583 -4.418 1.00 85.50 94 SER A O 1
ATOM 785 N N . LEU A 1 95 ? -4.361 11.533 -3.531 1.00 82.88 95 LEU A N 1
ATOM 786 C CA . LEU A 1 95 ? -4.877 10.364 -4.251 1.00 82.88 95 LEU A CA 1
ATOM 787 C C . LEU A 1 95 ? -5.566 10.726 -5.582 1.00 82.88 95 LEU A C 1
ATOM 789 O O . LEU A 1 95 ? -6.221 9.885 -6.193 1.00 82.88 95 LEU A O 1
ATOM 793 N N . LYS A 1 96 ? -5.410 11.963 -6.086 1.00 69.38 96 LYS A N 1
ATOM 794 C CA . LYS A 1 96 ? -6.091 12.432 -7.314 1.00 69.38 96 LYS A CA 1
ATOM 795 C C . LYS A 1 96 ? -5.798 11.554 -8.545 1.00 69.38 96 LYS A C 1
ATOM 797 O O . LYS A 1 96 ? -6.614 11.497 -9.464 1.00 69.38 96 LYS A O 1
ATOM 802 N N . ALA A 1 97 ? -4.641 10.890 -8.584 1.00 69.12 97 ALA A N 1
ATOM 803 C CA . ALA A 1 97 ? -4.260 10.006 -9.686 1.00 69.12 97 ALA A CA 1
ATOM 804 C C . ALA A 1 97 ? -5.112 8.723 -9.762 1.00 69.12 97 ALA A C 1
ATOM 806 O O . ALA A 1 97 ? -5.274 8.184 -10.858 1.00 69.12 97 ALA A O 1
ATOM 807 N N . SER A 1 98 ? -5.699 8.307 -8.636 1.00 76.56 98 SER A N 1
ATOM 808 C CA . SER A 1 98 ? -6.483 7.082 -8.480 1.00 76.56 98 SER A CA 1
ATOM 809 C C . SER A 1 98 ? -7.853 7.398 -7.858 1.00 76.56 98 SER A C 1
ATOM 811 O O . SER A 1 98 ? -8.030 7.358 -6.636 1.00 76.56 98 SER A O 1
ATOM 813 N N . PRO A 1 99 ? -8.856 7.729 -8.690 1.00 74.75 99 PRO A N 1
ATOM 814 C CA . PRO A 1 99 ? -10.229 7.977 -8.254 1.00 74.75 99 PRO A CA 1
ATOM 815 C C . PRO A 1 99 ? -10.814 6.927 -7.303 1.00 74.75 99 PRO A C 1
ATOM 817 O O . PRO A 1 99 ? -11.510 7.267 -6.347 1.00 74.75 99 PRO A O 1
ATOM 820 N N . GLU A 1 100 ? -10.524 5.653 -7.563 1.00 80.06 100 GLU A N 1
ATOM 821 C CA . GLU A 1 100 ? -10.972 4.525 -6.749 1.00 80.06 100 GLU A CA 1
ATOM 822 C C . GLU A 1 100 ? -10.415 4.551 -5.317 1.00 80.06 100 GLU A C 1
ATOM 824 O O . GLU A 1 100 ? -11.166 4.329 -4.371 1.00 80.06 100 GLU A O 1
ATOM 829 N N . GLU A 1 101 ? -9.134 4.887 -5.143 1.00 83.62 101 GLU A N 1
ATOM 830 C CA . GLU A 1 101 ? -8.466 4.941 -3.835 1.00 83.62 101 GLU A CA 1
ATOM 831 C C . GLU A 1 101 ? -9.068 6.064 -2.978 1.00 83.62 101 GLU A C 1
ATOM 833 O O . GLU A 1 101 ? -9.293 5.909 -1.777 1.00 83.62 101 GLU A O 1
ATOM 838 N N . SER A 1 102 ? -9.425 7.185 -3.614 1.00 85.00 102 SER A N 1
ATOM 839 C CA . SER A 1 102 ? -10.097 8.313 -2.958 1.00 85.00 102 SER A CA 1
ATOM 840 C C . SER A 1 102 ? -11.497 7.953 -2.433 1.00 85.00 102 SER A C 1
ATOM 842 O O . SER A 1 102 ? -11.898 8.429 -1.369 1.00 85.00 102 SER A O 1
ATOM 844 N N . LEU A 1 103 ? -12.245 7.111 -3.158 1.00 86.25 103 LEU A N 1
ATOM 845 C CA . LEU A 1 103 ? -13.553 6.613 -2.714 1.00 86.25 103 LEU A CA 1
ATOM 846 C C . LEU A 1 103 ? -13.412 5.648 -1.533 1.00 86.25 103 LEU A C 1
ATOM 848 O O . LEU A 1 103 ? -14.065 5.862 -0.508 1.00 86.25 103 LEU A O 1
ATOM 852 N N . HIS A 1 104 ? -12.516 4.661 -1.636 1.00 89.12 104 HIS A N 1
ATOM 853 C CA . HIS A 1 104 ? -12.226 3.729 -0.540 1.00 89.12 104 HIS A CA 1
ATOM 854 C C . HIS A 1 104 ? -11.831 4.484 0.737 1.00 89.12 104 HIS A C 1
ATOM 856 O O . HIS A 1 104 ? -12.318 4.173 1.826 1.00 89.12 104 HIS A O 1
ATOM 862 N N . PHE A 1 105 ? -11.036 5.553 0.616 1.00 91.50 105 PHE A N 1
ATOM 863 C CA . PHE A 1 105 ? -10.645 6.367 1.764 1.00 91.50 105 PHE A CA 1
ATOM 864 C C . PHE A 1 105 ? -11.851 6.932 2.538 1.00 91.50 105 PHE A C 1
ATOM 866 O O . PHE A 1 105 ? -11.820 6.963 3.766 1.00 91.50 105 PHE A O 1
ATOM 873 N N . ILE A 1 106 ? -12.947 7.324 1.878 1.00 91.50 106 ILE A N 1
ATOM 874 C CA . ILE A 1 106 ? -14.181 7.745 2.569 1.00 91.50 106 ILE A CA 1
ATOM 875 C C . ILE A 1 106 ? -14.933 6.544 3.149 1.00 91.50 106 ILE A C 1
ATOM 877 O O . ILE A 1 106 ? -15.407 6.604 4.288 1.00 91.50 106 ILE A O 1
ATOM 881 N N . GLU A 1 107 ? -15.054 5.458 2.387 1.00 94.12 107 GLU A N 1
ATOM 882 C CA . GLU A 1 107 ? -15.787 4.255 2.794 1.00 94.12 107 GLU A CA 1
ATOM 883 C C . GLU A 1 107 ? -15.223 3.656 4.090 1.00 94.12 107 GLU A C 1
ATOM 885 O O . GLU A 1 107 ? -15.981 3.337 5.011 1.00 94.12 107 GLU A O 1
ATOM 890 N N . TYR A 1 108 ? -13.895 3.611 4.228 1.00 96.25 108 TYR A N 1
ATOM 891 C CA . TYR A 1 108 ? -13.227 3.178 5.458 1.00 96.25 108 TYR A CA 1
ATOM 892 C C . TYR A 1 108 ? -13.447 4.132 6.640 1.00 96.25 108 TYR A C 1
ATOM 894 O O . TYR A 1 108 ? -13.509 3.694 7.795 1.00 96.25 108 TYR A O 1
ATOM 902 N N . GLY A 1 109 ? -13.667 5.419 6.374 1.00 96.00 109 GLY A N 1
ATOM 903 C CA . GLY A 1 109 ? -14.014 6.409 7.390 1.00 96.00 109 GLY A CA 1
ATOM 904 C C . GLY A 1 109 ? -15.417 6.158 7.936 1.00 96.00 109 GLY A C 1
ATOM 905 O O . GLY A 1 109 ? -15.630 6.124 9.152 1.00 96.00 109 GLY A O 1
ATOM 906 N N . ILE A 1 110 ? -16.367 5.884 7.034 1.00 96.25 110 ILE A N 1
ATOM 907 C CA . ILE A 1 110 ? -17.738 5.479 7.373 1.00 96.25 110 ILE A CA 1
ATOM 908 C C . ILE A 1 110 ? -17.722 4.160 8.152 1.00 96.25 110 ILE A C 1
ATOM 910 O O . ILE A 1 110 ? -18.357 4.066 9.207 1.00 96.25 110 ILE A O 1
ATOM 914 N N . LEU A 1 111 ? -16.961 3.164 7.690 1.00 98.06 111 LEU A N 1
ATOM 915 C CA . LEU A 1 111 ? -16.784 1.894 8.393 1.00 98.06 111 LEU A CA 1
ATOM 916 C C . LEU A 1 111 ? -16.250 2.117 9.816 1.00 98.06 111 LEU A C 1
ATOM 918 O O . LEU A 1 111 ? -16.776 1.533 10.764 1.00 98.06 111 LEU A O 1
ATOM 922 N N . GLY A 1 112 ? -15.281 3.020 9.996 1.00 97.69 112 GLY A N 1
ATOM 923 C CA . GLY A 1 112 ? -14.767 3.418 11.307 1.00 97.69 112 GLY A CA 1
ATOM 924 C C . GLY A 1 112 ? -15.848 3.981 12.240 1.00 97.69 112 GLY A C 1
ATOM 925 O O . GLY A 1 112 ? -15.905 3.617 13.420 1.00 97.69 112 GLY A O 1
ATOM 926 N N . VAL A 1 113 ? -16.752 4.822 11.728 1.00 96.81 113 VAL A N 1
ATOM 927 C CA . VAL A 1 113 ? -17.900 5.340 12.498 1.00 96.81 113 VAL A CA 1
ATOM 928 C C . VAL A 1 113 ? -18.863 4.210 12.890 1.00 96.81 113 VAL A C 1
ATOM 930 O O . VAL A 1 113 ? -19.325 4.160 14.037 1.00 96.81 113 VAL A O 1
ATOM 933 N N . MET A 1 114 ? -19.145 3.277 11.975 1.00 97.69 114 MET A N 1
ATOM 934 C CA . MET A 1 114 ? -20.026 2.132 12.241 1.00 97.69 114 MET A CA 1
ATOM 935 C C . MET A 1 114 ? -19.420 1.162 13.259 1.00 97.69 114 MET A C 1
ATOM 937 O O . MET A 1 114 ? -20.124 0.702 14.161 1.00 97.69 114 MET A O 1
ATOM 941 N N . LEU A 1 115 ? -18.110 0.912 13.185 1.00 98.38 115 LEU A N 1
ATOM 942 C CA . LEU A 1 115 ? -17.374 0.107 14.160 1.00 98.38 115 LEU A CA 1
ATOM 943 C C . LEU A 1 115 ? -17.427 0.732 15.556 1.00 98.38 115 LEU A C 1
ATOM 945 O O . LEU A 1 115 ? -17.758 0.036 16.518 1.00 98.38 115 LEU A O 1
ATOM 949 N N . PHE A 1 116 ? -17.189 2.044 15.680 1.00 97.88 116 PHE A N 1
ATOM 950 C CA . PHE A 1 116 ? -17.342 2.748 16.958 1.00 97.88 116 PHE A CA 1
ATOM 951 C C . PHE A 1 116 ? -18.753 2.560 17.530 1.00 97.88 116 PHE A C 1
ATOM 953 O O . PHE A 1 116 ? -18.923 2.206 18.701 1.00 97.88 116 PHE A O 1
ATOM 960 N N . ARG A 1 117 ? -19.783 2.750 16.696 1.00 96.19 117 ARG A N 1
ATOM 961 C CA . ARG A 1 117 ? -21.183 2.582 17.100 1.00 96.19 117 ARG A CA 1
ATOM 962 C C . ARG A 1 117 ? -21.468 1.154 17.572 1.00 96.19 117 ARG A C 1
ATOM 964 O O . ARG A 1 117 ? -22.057 0.979 18.634 1.00 96.19 117 ARG A O 1
ATOM 971 N N . ALA A 1 118 ? -21.021 0.141 16.834 1.00 97.44 118 ALA A N 1
ATOM 972 C CA . ALA A 1 118 ? -21.236 -1.262 17.181 1.00 97.44 118 ALA A CA 1
ATOM 973 C C . ALA A 1 118 ? -20.496 -1.683 18.465 1.00 97.44 118 ALA A C 1
ATOM 975 O O . ALA A 1 118 ? -21.040 -2.428 19.286 1.00 97.44 118 ALA A O 1
ATOM 976 N N . LEU A 1 119 ? -19.278 -1.180 18.678 1.00 97.50 119 LEU A N 1
ATOM 977 C CA . LEU A 1 119 ? -18.482 -1.461 19.875 1.00 97.50 119 LEU A CA 1
ATOM 978 C C . LEU A 1 119 ? -19.012 -0.746 21.125 1.00 97.50 119 LEU A C 1
ATOM 980 O O . LEU A 1 119 ? -18.876 -1.285 22.228 1.00 97.50 119 LEU A O 1
ATOM 984 N N . SER A 1 120 ? -19.668 0.408 20.958 1.00 96.56 120 SER A N 1
ATOM 985 C CA . SER A 1 120 ? -20.234 1.215 22.053 1.00 96.56 120 SER A CA 1
ATOM 986 C C . SER A 1 120 ? -21.309 0.482 22.864 1.00 96.56 120 SER A C 1
ATOM 988 O O . SER A 1 120 ? -21.602 0.877 23.985 1.00 96.56 120 SER A O 1
ATOM 990 N N . HIS A 1 121 ? -21.861 -0.624 22.350 1.00 95.06 121 HIS A N 1
ATOM 991 C CA . HIS A 1 121 ? -22.753 -1.515 23.108 1.00 95.06 121 HIS A CA 1
ATOM 992 C C . HIS A 1 121 ? -22.066 -2.226 24.277 1.00 95.06 121 HIS A C 1
ATOM 994 O O . HIS A 1 121 ? -22.720 -2.624 25.237 1.00 95.06 121 HIS A O 1
ATOM 1000 N N . ARG A 1 122 ? -20.748 -2.446 24.195 1.00 94.00 122 ARG A N 1
ATOM 1001 C CA . ARG A 1 122 ? -19.999 -3.248 25.180 1.00 94.00 122 ARG A CA 1
ATOM 1002 C C . ARG A 1 122 ? -18.816 -2.504 25.786 1.00 94.00 122 ARG A C 1
ATOM 1004 O O . ARG A 1 122 ? -18.510 -2.721 26.957 1.00 94.00 122 ARG A O 1
ATOM 1011 N N . ILE A 1 123 ? -18.157 -1.638 25.021 1.00 95.62 123 ILE A N 1
ATOM 1012 C CA . ILE A 1 123 ? -16.944 -0.930 25.440 1.00 95.62 123 ILE A CA 1
ATOM 1013 C C . ILE A 1 123 ? -17.305 0.529 25.727 1.00 95.62 123 ILE A C 1
ATOM 1015 O O . ILE A 1 123 ? -17.848 1.216 24.873 1.00 95.62 123 ILE A O 1
ATOM 1019 N N . HIS A 1 124 ? -17.018 0.981 26.948 1.00 95.31 124 HIS A N 1
ATOM 1020 C CA . HIS A 1 124 ? -17.364 2.325 27.442 1.00 95.31 124 HIS A CA 1
ATOM 1021 C C . HIS A 1 124 ? -16.133 3.066 27.995 1.00 95.31 124 HIS A C 1
ATOM 1023 O O . HIS A 1 124 ? -16.243 3.977 28.816 1.00 95.31 124 HIS A O 1
ATOM 1029 N N . ASP A 1 125 ? -14.948 2.613 27.601 1.00 96.12 125 ASP A N 1
ATOM 1030 C CA . ASP A 1 125 ? -13.656 3.181 27.968 1.00 96.12 125 ASP A CA 1
ATOM 1031 C C . ASP A 1 125 ? -12.883 3.578 26.695 1.00 96.12 125 ASP A C 1
ATOM 1033 O O . ASP A 1 125 ? -13.223 3.092 25.609 1.00 96.12 125 ASP A O 1
ATOM 1037 N N . PRO A 1 126 ? -11.866 4.458 26.789 1.00 96.94 126 PRO A N 1
ATOM 1038 C CA . PRO A 1 126 ? -11.143 4.978 25.627 1.00 96.94 126 PRO A CA 1
ATOM 1039 C C . PRO A 1 126 ? -10.496 3.918 24.726 1.00 96.94 126 PRO A C 1
ATOM 1041 O O . PRO A 1 126 ? -10.215 4.207 23.564 1.00 96.94 126 PRO A O 1
ATOM 1044 N N . GLY A 1 127 ? -10.298 2.683 25.203 1.00 97.62 127 GLY A N 1
ATOM 1045 C CA . GLY A 1 127 ? -9.783 1.595 24.374 1.00 97.62 127 GLY A CA 1
ATOM 1046 C C . GLY A 1 127 ? -10.694 1.238 23.192 1.00 97.62 127 GLY A C 1
ATOM 1047 O O . GLY A 1 127 ? -10.222 0.636 22.230 1.00 97.62 127 GLY A O 1
ATOM 1048 N N . ILE A 1 128 ? -11.967 1.664 23.203 1.00 98.00 128 ILE A N 1
ATOM 1049 C CA . ILE A 1 128 ? -12.892 1.506 22.070 1.00 98.00 128 ILE A CA 1
ATOM 1050 C C . ILE A 1 128 ? -12.328 2.059 20.758 1.00 98.00 128 ILE A C 1
ATOM 1052 O O . ILE A 1 128 ? -12.478 1.412 19.725 1.00 98.00 128 ILE A O 1
ATOM 1056 N N . PHE A 1 129 ? -11.653 3.212 20.797 1.00 98.25 129 PHE A N 1
ATOM 1057 C CA . PHE A 1 129 ? -11.107 3.856 19.602 1.00 98.25 129 PHE A CA 1
ATOM 1058 C C . PHE A 1 129 ? -9.996 3.002 18.989 1.00 98.25 129 PHE A C 1
ATOM 1060 O O . PHE A 1 129 ? -9.963 2.798 17.781 1.00 98.25 129 PHE A O 1
ATOM 1067 N N . VAL A 1 130 ? -9.132 2.425 19.830 1.00 98.44 130 VAL A N 1
ATOM 1068 C CA . VAL A 1 130 ? -8.051 1.537 19.383 1.00 98.44 130 VAL A CA 1
ATOM 1069 C C . VAL A 1 130 ? -8.623 0.255 18.784 1.00 98.44 130 VAL A C 1
ATOM 1071 O O . VAL A 1 130 ? -8.220 -0.141 17.696 1.00 98.44 130 VAL A O 1
ATOM 1074 N N . VAL A 1 131 ? -9.605 -0.372 19.441 1.00 98.44 131 VAL A N 1
ATOM 1075 C CA . VAL A 1 131 ? -10.260 -1.580 18.906 1.00 98.44 131 VAL A CA 1
ATOM 1076 C C . VAL A 1 131 ? -10.961 -1.285 17.576 1.00 98.44 131 VAL A C 1
ATOM 1078 O O . VAL A 1 131 ? -10.868 -2.094 16.657 1.00 98.44 131 VAL A O 1
ATOM 1081 N N . ALA A 1 132 ? -11.630 -0.134 17.447 1.00 98.50 132 ALA A N 1
ATOM 1082 C CA . ALA A 1 132 ? -12.285 0.276 16.207 1.00 98.50 132 ALA A CA 1
ATOM 1083 C C . ALA A 1 132 ? -11.278 0.461 15.062 1.00 98.50 132 ALA A C 1
ATOM 1085 O O . ALA A 1 132 ? -11.512 -0.063 13.976 1.00 98.50 132 ALA A O 1
ATOM 1086 N N . VAL A 1 133 ? -10.145 1.134 15.313 1.00 98.62 133 VAL A N 1
ATOM 1087 C CA . VAL A 1 133 ? -9.060 1.260 14.324 1.00 98.62 133 VAL A CA 1
ATOM 1088 C C . VAL A 1 133 ? -8.536 -0.115 13.931 1.00 98.62 133 VAL A C 1
ATOM 1090 O O . VAL A 1 133 ? -8.498 -0.415 12.749 1.00 98.62 133 VAL A O 1
ATOM 1093 N N . LEU A 1 134 ? -8.201 -0.979 14.893 1.00 98.69 134 LEU A N 1
ATOM 1094 C CA . LEU A 1 134 ? -7.633 -2.298 14.602 1.00 98.69 134 LEU A CA 1
ATOM 1095 C C . LEU A 1 134 ? -8.590 -3.205 13.812 1.00 98.69 134 LEU A C 1
ATOM 1097 O O . LEU A 1 134 ? -8.143 -3.966 12.956 1.00 98.69 134 LEU A O 1
ATOM 1101 N N . LEU A 1 135 ? -9.899 -3.138 14.074 1.00 98.62 135 LEU A N 1
ATOM 1102 C CA . LEU A 1 135 ? -10.895 -3.863 13.278 1.00 98.62 135 LEU A CA 1
ATOM 1103 C C . LEU A 1 135 ? -11.050 -3.269 11.873 1.00 98.62 135 LEU A C 1
ATOM 1105 O O . LEU A 1 135 ? -11.171 -4.023 10.911 1.00 98.62 135 LEU A O 1
ATOM 1109 N N . GLY A 1 136 ? -11.013 -1.939 11.748 1.00 98.12 136 GLY A N 1
ATOM 1110 C CA . GLY A 1 136 ? -11.014 -1.257 10.454 1.00 98.12 136 GLY A CA 1
ATOM 1111 C C . GLY A 1 136 ? -9.777 -1.603 9.622 1.00 98.12 136 GLY A C 1
ATOM 1112 O O . GLY A 1 136 ? -9.908 -1.947 8.454 1.00 98.12 136 GLY A O 1
ATOM 1113 N N . SER A 1 137 ? -8.591 -1.612 10.237 1.00 98.19 137 SER A N 1
ATOM 1114 C CA . SER A 1 137 ? -7.335 -2.033 9.607 1.00 98.19 137 SER A CA 1
ATOM 1115 C C . SER A 1 137 ? -7.383 -3.489 9.155 1.00 98.19 137 SER A C 1
ATOM 1117 O O . SER A 1 137 ? -6.966 -3.777 8.038 1.00 98.19 137 SER A O 1
ATOM 1119 N N . LEU A 1 138 ? -7.965 -4.389 9.956 1.00 98.12 138 LEU A N 1
ATOM 1120 C CA . LEU A 1 138 ? -8.145 -5.789 9.565 1.00 98.12 138 LEU A CA 1
ATOM 1121 C C . LEU A 1 138 ? -9.032 -5.906 8.317 1.00 98.12 138 LEU A C 1
ATOM 1123 O O . LEU A 1 138 ? -8.700 -6.640 7.387 1.00 98.12 138 LEU A O 1
ATOM 1127 N N . ALA A 1 139 ? -10.132 -5.149 8.276 1.00 97.81 139 ALA A N 1
ATOM 1128 C CA . ALA A 1 139 ? -11.005 -5.082 7.109 1.00 97.81 139 ALA A CA 1
ATOM 1129 C C . ALA A 1 139 ? -10.307 -4.450 5.890 1.00 97.81 139 ALA A C 1
ATOM 1131 O O . ALA A 1 139 ? -10.582 -4.862 4.766 1.00 97.81 139 ALA A O 1
ATOM 1132 N N . GLY A 1 140 ? -9.410 -3.481 6.104 1.00 97.06 140 GLY A N 1
ATOM 1133 C CA . GLY A 1 140 ? -8.585 -2.832 5.077 1.00 97.06 140 GLY A CA 1
ATOM 1134 C C . GLY A 1 140 ? -7.526 -3.752 4.486 1.00 97.06 140 GLY A C 1
ATOM 1135 O O . GLY A 1 140 ? -7.363 -3.813 3.277 1.00 97.06 140 GLY A O 1
ATOM 1136 N N . THR A 1 141 ? -6.842 -4.535 5.320 1.00 97.81 141 THR A N 1
ATOM 1137 C CA . THR A 1 141 ? -5.908 -5.558 4.829 1.00 97.81 141 THR A CA 1
ATOM 1138 C C . THR A 1 141 ? -6.647 -6.657 4.067 1.00 97.81 141 THR A C 1
ATOM 1140 O O . THR A 1 141 ? -6.147 -7.142 3.059 1.00 97.81 141 THR A O 1
ATOM 1143 N N . MET A 1 142 ? -7.843 -7.051 4.520 1.00 97.25 142 MET A N 1
ATOM 1144 C CA . MET A 1 142 ? -8.647 -8.051 3.813 1.00 97.25 142 MET A CA 1
ATOM 1145 C C . MET A 1 142 ? -9.122 -7.560 2.437 1.00 97.25 142 MET A C 1
ATOM 1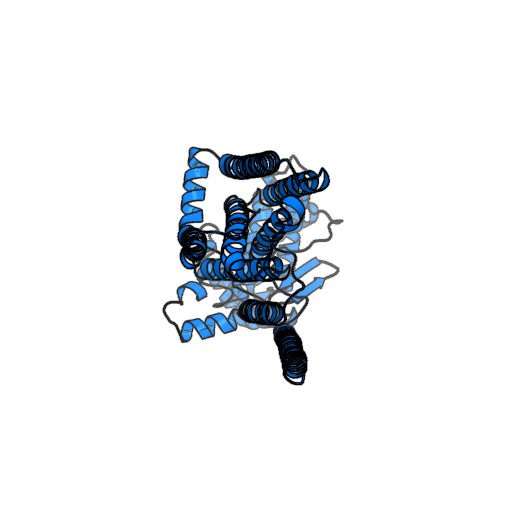147 O O . MET A 1 142 ? -9.102 -8.351 1.499 1.00 97.25 142 MET A O 1
ATOM 1151 N N . ASP A 1 143 ? -9.497 -6.283 2.300 1.00 95.75 143 ASP A N 1
ATOM 1152 C CA . ASP A 1 143 ? -9.788 -5.659 0.997 1.00 95.75 143 ASP A CA 1
ATOM 1153 C C . ASP A 1 143 ? -8.612 -5.837 0.038 1.00 95.75 143 ASP A C 1
ATOM 1155 O O . ASP A 1 143 ? -8.768 -6.474 -1.000 1.00 95.75 143 ASP A O 1
ATOM 1159 N N . GLU A 1 144 ? -7.404 -5.442 0.439 1.00 96.31 144 GLU A N 1
ATOM 1160 C CA . GLU A 1 144 ? -6.212 -5.587 -0.405 1.00 96.31 144 GLU A CA 1
ATOM 1161 C C . GLU A 1 144 ? -5.907 -7.047 -0.782 1.00 96.31 144 GLU A C 1
ATOM 1163 O O . GLU A 1 144 ? -5.511 -7.342 -1.912 1.00 96.31 144 GLU A O 1
ATOM 1168 N N . ILE A 1 145 ? -6.171 -8.010 0.109 1.00 96.44 145 ILE A N 1
ATOM 1169 C CA . ILE A 1 145 ? -6.074 -9.441 -0.228 1.00 96.44 145 ILE A CA 1
ATOM 1170 C C . ILE A 1 145 ? -7.112 -9.827 -1.293 1.00 96.44 145 ILE A C 1
ATOM 1172 O O . ILE A 1 145 ? -6.787 -10.556 -2.234 1.00 96.44 145 ILE A O 1
ATOM 1176 N N . ILE A 1 146 ? -8.353 -9.347 -1.185 1.00 95.31 146 ILE A N 1
ATOM 1177 C CA . ILE A 1 146 ? -9.401 -9.590 -2.187 1.00 95.31 146 ILE A CA 1
ATOM 1178 C C . ILE A 1 146 ? -9.034 -8.915 -3.517 1.00 95.31 146 ILE A C 1
ATOM 1180 O O . ILE A 1 146 ? -9.199 -9.525 -4.579 1.00 95.31 146 ILE A O 1
ATOM 1184 N N . GLN A 1 147 ? -8.473 -7.704 -3.491 1.00 93.31 147 GLN A N 1
ATOM 1185 C CA . GLN A 1 147 ? -7.948 -7.030 -4.678 1.00 93.31 147 GLN A CA 1
ATOM 1186 C C . GLN A 1 147 ? -6.821 -7.840 -5.323 1.00 93.31 147 GLN A C 1
ATOM 1188 O O . GLN A 1 147 ? -6.834 -8.070 -6.533 1.00 93.31 147 GLN A O 1
ATOM 1193 N N . TRP A 1 148 ? -5.894 -8.379 -4.535 1.00 94.56 148 TRP A N 1
ATOM 1194 C CA . TRP A 1 148 ? -4.849 -9.262 -5.044 1.00 94.56 148 TRP A CA 1
ATOM 1195 C C . TRP A 1 148 ? -5.403 -10.529 -5.703 1.00 94.56 148 TRP A C 1
ATOM 1197 O O . TRP A 1 148 ? -4.905 -10.948 -6.750 1.00 94.56 148 TRP A O 1
ATOM 1207 N N . LEU A 1 149 ? -6.458 -11.125 -5.149 1.00 93.56 149 LEU A N 1
ATOM 1208 C CA . LEU A 1 149 ? -7.136 -12.269 -5.765 1.00 93.56 149 LEU A CA 1
ATOM 1209 C C . LEU A 1 149 ? -7.924 -11.870 -7.022 1.00 93.56 149 LEU A C 1
ATOM 1211 O O . LEU A 1 149 ? -8.103 -12.676 -7.930 1.00 93.56 149 LEU A O 1
ATOM 1215 N N . THR A 1 150 ? -8.358 -10.618 -7.128 1.00 92.12 150 THR A N 1
ATOM 1216 C CA . THR A 1 150 ? -9.169 -10.140 -8.250 1.00 92.12 150 THR A CA 1
ATOM 1217 C C . THR A 1 150 ? -8.318 -9.945 -9.517 1.00 92.12 150 THR A C 1
ATOM 1219 O O . THR A 1 150 ? -7.239 -9.342 -9.470 1.00 92.12 150 THR A O 1
ATOM 1222 N N . PRO A 1 151 ? -8.759 -10.420 -10.700 1.00 87.56 151 PRO A N 1
ATOM 1223 C CA . PRO A 1 151 ? -8.020 -10.235 -11.945 1.00 87.56 151 PRO A CA 1
ATOM 1224 C C . PRO A 1 151 ? -7.676 -8.769 -12.227 1.00 87.56 151 PRO A C 1
ATOM 1226 O O . PRO A 1 151 ? -8.481 -7.862 -12.032 1.00 87.56 151 PRO A O 1
ATOM 1229 N N . ARG A 1 152 ? -6.460 -8.544 -12.732 1.00 84.88 152 ARG A N 1
ATOM 1230 C CA . ARG A 1 152 ? -5.902 -7.231 -13.102 1.00 84.88 152 ARG A CA 1
ATOM 1231 C C . ARG A 1 152 ? -5.715 -6.220 -11.956 1.00 84.88 152 ARG A C 1
ATOM 1233 O O . ARG A 1 152 ? -5.079 -5.206 -12.215 1.00 84.88 152 ARG A O 1
ATOM 1240 N N . ARG A 1 153 ? -6.205 -6.454 -10.736 1.00 88.94 153 ARG A N 1
ATOM 1241 C CA . ARG A 1 153 ? -5.928 -5.624 -9.544 1.00 88.94 153 ARG A CA 1
ATOM 1242 C C . ARG A 1 153 ? -4.599 -6.018 -8.890 1.00 88.94 153 ARG A C 1
ATOM 1244 O O . ARG A 1 153 ? -4.099 -7.110 -9.154 1.00 88.94 153 ARG A O 1
ATOM 1251 N N . VAL A 1 154 ? -4.004 -5.132 -8.102 1.00 90.25 154 VAL A N 1
ATOM 1252 C CA . VAL A 1 154 ? -2.700 -5.343 -7.450 1.00 90.25 154 VAL A CA 1
ATOM 1253 C C . VAL A 1 154 ? -2.868 -5.199 -5.942 1.00 90.25 154 VAL A C 1
ATOM 1255 O O . VAL A 1 154 ? -3.857 -4.625 -5.512 1.00 90.25 154 VAL A O 1
ATOM 1258 N N . PHE A 1 155 ? -1.952 -5.776 -5.170 1.00 93.88 155 PHE A N 1
ATOM 1259 C CA . PHE A 1 155 ? -1.882 -5.547 -3.727 1.00 93.88 155 PHE A CA 1
ATOM 1260 C C . PHE A 1 155 ? -0.981 -4.337 -3.481 1.00 93.88 155 PHE A C 1
ATOM 1262 O O . PHE A 1 155 ? 0.134 -4.340 -4.008 1.00 93.88 155 PHE A O 1
ATOM 1269 N N . ASP A 1 156 ? -1.395 -3.365 -2.667 1.00 92.12 156 ASP A N 1
ATOM 1270 C CA . ASP A 1 156 ? -0.511 -2.267 -2.260 1.00 92.12 156 ASP A CA 1
ATOM 1271 C C . ASP A 1 156 ? -0.539 -2.042 -0.737 1.00 92.12 156 ASP A C 1
ATOM 1273 O O . ASP A 1 156 ? -1.569 -1.795 -0.111 1.00 92.12 156 ASP A O 1
ATOM 1277 N N . TYR A 1 157 ? 0.639 -2.088 -0.108 1.00 94.25 157 TYR A N 1
ATOM 1278 C CA . TYR A 1 157 ? 0.783 -1.776 1.316 1.00 94.25 157 TYR A CA 1
ATOM 1279 C C . TYR A 1 157 ? 0.422 -0.327 1.648 1.00 94.25 157 TYR A C 1
ATOM 1281 O O . TYR A 1 157 ? 0.035 -0.037 2.784 1.00 94.25 157 TYR A O 1
ATOM 1289 N N . ARG A 1 158 ? 0.551 0.585 0.681 1.00 92.50 158 ARG A N 1
ATOM 1290 C CA . ARG A 1 158 ? 0.135 1.980 0.835 1.00 92.50 158 ARG A CA 1
ATOM 1291 C C . ARG A 1 158 ? -1.375 2.070 1.013 1.00 92.50 158 ARG A C 1
ATOM 1293 O O . ARG A 1 158 ? -1.808 2.780 1.917 1.00 92.50 158 ARG A O 1
ATOM 1300 N N . ASP A 1 159 ? -2.144 1.277 0.273 1.00 92.44 159 ASP A N 1
ATOM 1301 C CA . ASP A 1 159 ? -3.608 1.249 0.358 1.00 92.44 159 ASP A CA 1
ATOM 1302 C C . ASP A 1 159 ? -4.077 0.669 1.696 1.00 92.44 159 ASP A C 1
ATOM 1304 O O . ASP A 1 159 ? -4.933 1.256 2.365 1.00 92.44 159 ASP A O 1
ATOM 1308 N N . VAL A 1 160 ? -3.411 -0.384 2.196 1.00 94.94 160 VAL A N 1
ATOM 1309 C CA . VAL A 1 160 ? -3.613 -0.859 3.580 1.00 94.94 160 VAL A CA 1
ATOM 1310 C C . VAL A 1 160 ? -3.401 0.278 4.591 1.00 94.94 160 VAL A C 1
ATOM 1312 O O . VAL A 1 160 ? -4.190 0.448 5.528 1.00 94.94 160 VAL A O 1
ATOM 1315 N N . GLY A 1 161 ? -2.337 1.065 4.404 1.00 95.25 161 GLY A N 1
ATOM 1316 C CA . GLY A 1 161 ? -2.011 2.220 5.236 1.00 95.25 161 GLY A CA 1
ATOM 1317 C C . GLY A 1 161 ? -3.072 3.319 5.172 1.00 95.25 161 GLY A C 1
ATOM 1318 O O . GLY A 1 161 ? -3.523 3.789 6.218 1.00 95.25 161 GLY A O 1
ATOM 1319 N N . PHE A 1 162 ? -3.518 3.700 3.974 1.00 94.12 162 PHE A N 1
ATOM 1320 C CA . PHE A 1 162 ? -4.563 4.707 3.781 1.00 94.12 162 PHE A CA 1
ATOM 1321 C C . PHE A 1 162 ? -5.897 4.278 4.397 1.00 94.12 162 PHE A C 1
ATOM 1323 O O . PHE A 1 162 ? -6.509 5.065 5.125 1.00 94.12 162 PHE A O 1
ATOM 1330 N N . ASN A 1 163 ? -6.303 3.020 4.217 1.00 94.38 163 ASN A N 1
ATOM 1331 C CA . ASN A 1 163 ? -7.507 2.464 4.837 1.00 94.38 163 ASN A CA 1
ATOM 1332 C C . ASN A 1 163 ? -7.435 2.538 6.375 1.00 94.38 163 ASN A C 1
ATOM 1334 O O . ASN A 1 163 ? -8.397 2.936 7.041 1.00 94.38 163 ASN A O 1
ATOM 1338 N N . ALA A 1 164 ? -6.269 2.238 6.961 1.00 96.50 164 ALA A N 1
ATOM 1339 C CA . ALA A 1 164 ? -6.046 2.377 8.400 1.00 96.50 164 ALA A CA 1
ATOM 1340 C C . ALA A 1 164 ? -6.077 3.846 8.868 1.00 96.50 164 ALA A C 1
ATOM 1342 O O . ALA A 1 164 ? -6.722 4.154 9.875 1.00 96.50 164 ALA A O 1
ATOM 1343 N N . ILE A 1 165 ? -5.426 4.761 8.137 1.00 97.25 165 ILE A N 1
ATOM 1344 C CA . ILE A 1 165 ? -5.418 6.204 8.433 1.00 97.25 165 ILE A CA 1
ATOM 1345 C C . ILE A 1 165 ? -6.841 6.762 8.412 1.00 97.25 165 ILE A C 1
ATOM 1347 O O . ILE A 1 165 ? -7.213 7.506 9.317 1.00 97.25 165 ILE A O 1
ATOM 1351 N N . SER A 1 166 ? -7.658 6.370 7.437 1.00 96.38 166 SER A N 1
ATOM 1352 C CA . SER A 1 166 ? -9.061 6.773 7.364 1.00 96.38 166 SER A CA 1
ATOM 1353 C C . SER A 1 166 ? -9.835 6.399 8.638 1.00 96.38 166 SER A C 1
ATOM 1355 O O . SER A 1 166 ? -10.469 7.252 9.277 1.00 96.38 166 SER A O 1
ATOM 1357 N N . GLY A 1 167 ? -9.682 5.150 9.093 1.00 97.06 167 GLY A N 1
ATOM 1358 C CA . GLY A 1 167 ? -10.242 4.680 10.360 1.00 97.06 167 GLY A CA 1
ATOM 1359 C C . GLY A 1 167 ? -9.748 5.487 11.567 1.00 97.06 167 GLY A C 1
ATOM 1360 O O . GLY A 1 167 ? -10.554 5.865 12.422 1.00 97.06 167 GLY A O 1
ATOM 1361 N N . VAL A 1 168 ? -8.449 5.812 11.622 1.00 98.38 168 VAL A N 1
ATOM 1362 C CA . VAL A 1 168 ? -7.857 6.671 12.666 1.00 98.38 168 VAL A CA 1
ATOM 1363 C C . VAL A 1 168 ? -8.488 8.059 12.656 1.00 98.38 168 VAL A C 1
ATOM 1365 O O . VAL A 1 168 ? -8.927 8.528 13.706 1.00 98.38 168 VAL A O 1
ATOM 1368 N N . LEU A 1 169 ? -8.585 8.709 11.495 1.00 98.12 169 LEU A N 1
ATOM 1369 C CA . LEU A 1 169 ? -9.178 10.040 11.367 1.00 98.12 169 LEU A CA 1
ATOM 1370 C C . LEU A 1 169 ? -10.641 10.045 11.825 1.00 98.12 169 LEU A C 1
ATOM 1372 O O . LEU A 1 169 ? -11.048 10.943 12.565 1.00 98.12 169 LEU A O 1
ATOM 1376 N N . ALA A 1 170 ? -11.409 9.012 11.467 1.00 97.31 170 ALA A N 1
ATOM 1377 C CA . ALA A 1 170 ? -12.776 8.843 11.950 1.00 97.31 170 ALA A CA 1
ATOM 1378 C C . ALA A 1 170 ? -12.824 8.729 13.485 1.00 97.31 170 ALA A C 1
ATOM 1380 O O . ALA A 1 170 ? -13.618 9.415 14.132 1.00 97.31 170 ALA A O 1
ATOM 1381 N N . GLN A 1 171 ? -11.941 7.932 14.098 1.00 98.06 171 GLN A N 1
ATOM 1382 C CA . GLN A 1 171 ? -11.891 7.817 15.559 1.00 98.06 171 GLN A CA 1
ATOM 1383 C C . GLN A 1 171 ? -11.426 9.108 16.243 1.00 98.06 171 GLN A C 1
ATOM 1385 O O . GLN A 1 171 ? -11.955 9.450 17.299 1.00 98.06 171 GLN A O 1
ATOM 1390 N N . VAL A 1 172 ? -10.488 9.857 15.655 1.00 97.88 172 VAL A N 1
ATOM 1391 C CA . VAL A 1 172 ? -10.051 11.165 16.172 1.00 97.88 172 VAL A CA 1
ATOM 1392 C C . VAL A 1 172 ? -11.199 12.172 16.127 1.00 97.88 172 VAL A C 1
ATOM 1394 O O . VAL A 1 172 ? -11.436 12.858 17.123 1.00 97.88 172 VAL A O 1
ATOM 1397 N N . ALA A 1 173 ? -11.962 12.221 15.031 1.00 95.81 173 ALA A N 1
ATOM 1398 C CA . ALA A 1 173 ? -13.151 13.065 14.933 1.00 95.81 173 ALA A CA 1
ATOM 1399 C C . ALA A 1 173 ? -14.192 12.711 16.008 1.00 95.81 173 ALA A C 1
ATOM 1401 O O . ALA A 1 173 ? -14.756 13.604 16.639 1.00 95.81 173 ALA A O 1
ATOM 1402 N N . ILE A 1 174 ? -14.415 11.424 16.287 1.00 95.38 174 ILE A N 1
ATOM 1403 C CA . ILE A 1 174 ? -15.333 11.001 17.354 1.00 95.38 174 ILE A CA 1
ATOM 1404 C C . ILE A 1 174 ? -14.772 11.365 18.734 1.00 95.38 174 ILE A C 1
ATOM 1406 O O . ILE A 1 174 ? -15.474 11.969 19.542 1.00 95.38 174 ILE A O 1
ATOM 1410 N N . TRP A 1 175 ? -13.510 11.042 19.013 1.00 95.25 175 TRP A N 1
ATOM 1411 C CA . TRP A 1 175 ? -12.897 11.250 20.324 1.00 95.25 175 TRP A CA 1
ATOM 1412 C C . TRP A 1 175 ? -12.750 12.734 20.681 1.00 95.25 175 TRP A C 1
ATOM 1414 O O . TRP A 1 175 ? -13.189 13.167 21.749 1.00 95.25 175 TRP A O 1
ATOM 1424 N N . LYS A 1 176 ? -12.143 13.522 19.791 1.00 94.69 176 LYS A N 1
ATOM 1425 C CA . LYS A 1 176 ? -11.795 14.928 20.036 1.00 94.69 176 LYS A CA 1
ATOM 1426 C C . LYS A 1 176 ? -12.829 15.915 19.503 1.00 94.69 176 LYS A C 1
ATOM 1428 O O . LYS A 1 176 ? -12.985 16.988 20.076 1.00 94.69 176 LYS A O 1
ATOM 1433 N N . GLY A 1 177 ? -13.531 15.558 18.431 1.00 92.62 177 GLY A N 1
ATOM 1434 C CA . GLY A 1 177 ? -14.604 16.375 17.870 1.00 92.62 177 GLY A CA 1
ATOM 1435 C C . GLY A 1 177 ? -15.910 16.198 18.637 1.00 92.62 177 GLY A C 1
ATOM 1436 O O . GLY A 1 177 ? -16.427 17.162 19.187 1.00 92.62 177 GLY A O 1
ATOM 1437 N N . PHE A 1 178 ? -16.435 14.977 18.739 1.00 91.00 178 PHE A N 1
ATOM 1438 C CA . PHE A 1 178 ? -17.722 14.738 19.412 1.00 91.00 178 PHE A CA 1
ATOM 1439 C C . PHE A 1 178 ? -17.612 14.484 20.919 1.00 91.00 178 PHE A C 1
ATOM 1441 O O . PHE A 1 178 ? -18.556 14.789 21.642 1.00 91.00 178 PHE A O 1
ATOM 1448 N N . THR A 1 179 ? -16.488 13.934 21.390 1.00 91.50 179 THR A N 1
ATOM 1449 C CA . THR A 1 179 ? -16.193 13.670 22.813 1.00 91.50 179 THR A CA 1
ATOM 1450 C C . THR A 1 179 ? -17.364 12.988 23.539 1.00 91.50 179 THR A C 1
ATOM 1452 O O . THR A 1 179 ? -17.993 13.577 24.420 1.00 91.50 179 THR A O 1
ATOM 1455 N N . PRO A 1 180 ? -17.696 11.738 23.159 1.00 91.12 180 PRO A N 1
ATOM 1456 C CA . PRO A 1 180 ? -18.853 11.025 23.692 1.00 91.12 180 PRO A CA 1
ATOM 1457 C C . PRO A 1 180 ? -18.760 10.881 25.224 1.00 91.12 180 PRO A C 1
ATOM 1459 O O . PRO A 1 180 ? -17.863 10.195 25.719 1.00 91.12 180 PRO A O 1
ATOM 1462 N N . PRO A 1 181 ? -19.689 11.468 26.004 1.00 89.50 181 PRO A N 1
ATOM 1463 C CA . PRO A 1 181 ? -19.552 11.572 27.460 1.00 89.50 181 PRO A CA 1
ATOM 1464 C C . PRO A 1 181 ? -19.696 10.228 28.183 1.00 89.50 181 PRO A C 1
ATOM 1466 O O . PRO A 1 181 ? -19.280 10.093 29.329 1.00 89.50 181 PRO A O 1
ATOM 1469 N N . PHE A 1 182 ? -20.279 9.220 27.528 1.00 90.81 182 PHE A N 1
ATOM 1470 C CA . PHE A 1 182 ? -20.388 7.867 28.075 1.00 90.81 182 PHE A CA 1
ATOM 1471 C C . PHE A 1 182 ? -19.075 7.066 27.973 1.00 90.81 182 PHE A C 1
ATOM 1473 O O . PHE A 1 182 ? -18.974 5.997 28.576 1.00 90.81 182 PHE A O 1
ATOM 1480 N N . ILE A 1 183 ? -18.063 7.586 27.263 1.00 91.81 183 ILE A N 1
ATOM 1481 C CA . ILE A 1 183 ? -16.698 7.045 27.209 1.00 91.81 183 ILE A CA 1
ATOM 1482 C C . ILE A 1 183 ? -15.834 7.763 28.255 1.00 91.81 183 ILE A C 1
ATOM 1484 O O . ILE A 1 183 ? -14.971 8.575 27.936 1.00 91.81 183 ILE A O 1
ATOM 1488 N N . ALA A 1 184 ? -16.104 7.494 29.531 1.00 84.94 184 ALA A N 1
ATOM 1489 C CA . ALA A 1 184 ? -15.424 8.150 30.656 1.00 84.94 184 ALA A CA 1
ATOM 1490 C C . ALA A 1 184 ? -14.742 7.162 31.615 1.00 84.94 184 ALA A C 1
ATOM 1492 O O . ALA A 1 184 ? -14.097 7.564 32.582 1.00 84.94 184 ALA A O 1
ATOM 1493 N N . ARG A 1 185 ? -14.899 5.854 31.381 1.00 88.69 185 ARG A N 1
ATOM 1494 C CA . ARG A 1 185 ? -14.361 4.829 32.279 1.00 88.69 185 ARG A CA 1
ATOM 1495 C C . ARG A 1 185 ? -12.858 4.636 32.045 1.00 88.69 185 ARG A C 1
ATOM 1497 O O . ARG A 1 185 ? -12.411 4.764 30.906 1.00 88.69 185 ARG A O 1
ATOM 1504 N N . PRO A 1 186 ? -12.079 4.279 33.082 1.00 92.19 186 PRO A N 1
ATOM 1505 C CA . PRO A 1 186 ? -10.698 3.858 32.884 1.00 92.19 186 PRO A CA 1
ATOM 1506 C C . PRO A 1 186 ? -10.654 2.596 32.015 1.00 92.19 186 PRO A C 1
ATOM 1508 O O . PRO A 1 186 ? -11.595 1.794 32.022 1.00 92.19 186 PRO A O 1
ATOM 1511 N N . ILE A 1 187 ? -9.550 2.421 31.285 1.00 94.56 187 ILE A N 1
ATOM 1512 C CA . ILE A 1 187 ? -9.355 1.271 30.398 1.00 94.56 187 ILE A CA 1
ATOM 1513 C C . ILE A 1 187 ? -9.463 -0.019 31.213 1.00 94.56 187 ILE A C 1
ATOM 1515 O O . ILE A 1 187 ? -8.764 -0.212 32.211 1.00 94.56 187 ILE A O 1
ATOM 1519 N N . ARG A 1 188 ? -10.370 -0.901 30.789 1.00 94.06 188 ARG A N 1
ATOM 1520 C CA . ARG A 1 188 ? -10.616 -2.181 31.455 1.00 94.06 188 ARG A CA 1
ATOM 1521 C C . ARG A 1 188 ? -9.621 -3.242 30.976 1.00 94.06 188 ARG A C 1
ATOM 1523 O O . ARG A 1 188 ? -9.300 -3.255 29.787 1.00 94.06 188 ARG A O 1
ATOM 1530 N N . PRO A 1 189 ? -9.215 -4.194 31.838 1.00 94.25 189 PRO A N 1
ATOM 1531 C CA . PRO A 1 189 ? -8.386 -5.328 31.425 1.00 94.25 189 PRO A CA 1
ATOM 1532 C C . PRO A 1 189 ? -8.972 -6.101 30.236 1.00 94.25 189 PRO A C 1
ATOM 1534 O O . PRO A 1 189 ? -8.264 -6.391 29.275 1.00 94.25 189 PRO A O 1
ATOM 1537 N N . SER A 1 190 ? -10.287 -6.331 30.228 1.00 94.62 190 SER A N 1
ATOM 1538 C CA . SER A 1 190 ? -10.991 -6.958 29.101 1.00 94.62 190 SER A CA 1
ATOM 1539 C C . SER A 1 190 ? -10.921 -6.162 27.790 1.00 94.62 190 SER A C 1
ATOM 1541 O O . SER A 1 190 ? -10.945 -6.762 26.716 1.00 94.62 190 SER A O 1
ATOM 1543 N N . THR A 1 191 ? -10.800 -4.831 27.838 1.00 96.50 191 THR A N 1
ATOM 1544 C CA . THR A 1 191 ? -10.565 -4.010 26.640 1.00 96.50 191 THR A CA 1
ATOM 1545 C C . THR A 1 191 ? -9.128 -4.167 26.152 1.00 96.50 191 THR A C 1
ATOM 1547 O O . THR A 1 191 ? -8.922 -4.347 24.955 1.00 96.50 191 THR A O 1
ATOM 1550 N N . VAL A 1 192 ? -8.145 -4.209 27.060 1.00 97.56 192 VAL A N 1
ATOM 1551 C CA . VAL A 1 192 ? -6.744 -4.517 26.712 1.00 97.56 192 VAL A CA 1
ATOM 1552 C C . VAL A 1 192 ? -6.635 -5.895 26.058 1.00 97.56 192 VAL A C 1
ATOM 1554 O O . VAL A 1 192 ? -6.014 -6.010 25.009 1.00 97.56 192 VAL A O 1
ATOM 1557 N N . GLN A 1 193 ? -7.310 -6.915 26.598 1.00 96.88 193 GLN A N 1
ATOM 1558 C CA . GLN A 1 193 ? -7.324 -8.267 26.020 1.00 96.88 193 GLN A CA 1
ATOM 1559 C C . GLN A 1 193 ? -7.865 -8.262 24.579 1.00 96.88 193 GLN A C 1
ATOM 1561 O O . GLN A 1 193 ? -7.304 -8.896 23.688 1.00 96.88 193 GLN A O 1
ATOM 1566 N N . ARG A 1 194 ? -8.931 -7.491 24.309 1.00 97.69 194 ARG A N 1
ATOM 1567 C CA . ARG A 1 194 ? -9.466 -7.322 22.945 1.00 97.69 194 ARG A CA 1
ATOM 1568 C C . ARG A 1 194 ? -8.492 -6.593 22.027 1.00 97.69 194 ARG A C 1
ATOM 1570 O O . ARG A 1 194 ? -8.342 -7.010 20.884 1.00 97.69 194 ARG A O 1
ATOM 1577 N N . ILE A 1 195 ? -7.839 -5.534 22.510 1.00 98.50 195 ILE A N 1
ATOM 1578 C CA . ILE A 1 195 ? -6.797 -4.827 21.754 1.00 98.50 195 ILE A CA 1
ATOM 1579 C C . ILE A 1 195 ? -5.685 -5.811 21.385 1.00 98.50 195 ILE A C 1
ATOM 1581 O O . ILE A 1 195 ? -5.365 -5.922 20.208 1.00 98.50 195 ILE A O 1
ATOM 1585 N N . CYS A 1 196 ? -5.159 -6.574 22.348 1.00 98.56 196 CYS A N 1
ATOM 1586 C CA . CYS A 1 196 ? -4.119 -7.574 22.110 1.00 98.56 196 CYS A CA 1
ATOM 1587 C C . CYS A 1 196 ? -4.561 -8.638 21.100 1.00 98.56 196 CYS A C 1
ATOM 1589 O O . CYS A 1 196 ? -3.814 -8.936 20.172 1.00 98.56 196 CYS A O 1
ATOM 1591 N N . ALA A 1 197 ? -5.779 -9.168 21.232 1.00 98.31 197 ALA A N 1
ATOM 1592 C CA . ALA A 1 197 ? -6.306 -10.180 20.322 1.00 98.31 197 ALA A CA 1
ATOM 1593 C C . ALA A 1 197 ? -6.445 -9.658 18.882 1.00 98.31 197 ALA A C 1
ATOM 1595 O O . ALA A 1 197 ? -5.961 -10.290 17.946 1.00 98.31 197 ALA A O 1
ATOM 1596 N N . VAL A 1 198 ? -7.067 -8.490 18.684 1.00 98.44 198 VAL A N 1
ATOM 1597 C CA . VAL A 1 198 ? -7.253 -7.925 17.336 1.00 98.44 198 VAL A CA 1
ATOM 1598 C C . VAL A 1 198 ? -5.922 -7.429 16.757 1.00 98.44 198 VAL A C 1
ATOM 1600 O O . VAL A 1 198 ? -5.683 -7.583 15.559 1.00 98.44 198 VAL A O 1
ATOM 1603 N N . ALA A 1 199 ? -5.021 -6.891 17.582 1.00 98.62 199 ALA A N 1
ATOM 1604 C CA . ALA A 1 199 ? -3.669 -6.533 17.158 1.00 98.62 199 ALA A CA 1
ATOM 1605 C C . ALA A 1 199 ? -2.878 -7.770 16.715 1.00 98.62 199 ALA A C 1
ATOM 1607 O O . ALA A 1 199 ? -2.237 -7.726 15.670 1.00 98.62 199 ALA A O 1
ATOM 1608 N N . ALA A 1 200 ? -2.974 -8.888 17.443 1.00 98.56 200 ALA A N 1
ATOM 1609 C CA . ALA A 1 200 ? -2.333 -10.141 17.059 1.00 98.56 200 ALA A CA 1
ATOM 1610 C C . ALA A 1 200 ? -2.865 -10.646 15.712 1.00 98.56 200 ALA A C 1
ATOM 1612 O O . ALA A 1 200 ? -2.073 -11.037 14.862 1.00 98.56 200 ALA A O 1
ATOM 1613 N N . LEU A 1 201 ? -4.179 -10.555 15.471 1.00 98.38 201 LEU A N 1
ATOM 1614 C CA . LEU A 1 201 ? -4.768 -10.893 14.171 1.00 98.38 201 LEU A CA 1
ATOM 1615 C C . LEU A 1 201 ? -4.246 -9.999 13.038 1.00 98.38 201 LEU A C 1
ATOM 1617 O O . LEU A 1 201 ? -3.890 -10.520 11.986 1.00 98.38 201 LEU A O 1
ATOM 1621 N N . ASN A 1 202 ? -4.146 -8.682 13.251 1.00 98.44 202 ASN A N 1
ATOM 1622 C CA . ASN A 1 202 ? -3.556 -7.766 12.265 1.00 98.44 202 ASN A CA 1
ATOM 1623 C C . ASN A 1 202 ? -2.090 -8.121 11.985 1.00 98.44 202 ASN A C 1
ATOM 1625 O O . ASN A 1 202 ? -1.688 -8.229 10.832 1.00 98.44 202 ASN A O 1
ATOM 1629 N N . VAL A 1 203 ? -1.304 -8.349 13.038 1.00 98.25 203 VAL A N 1
ATOM 1630 C CA . VAL A 1 203 ? 0.113 -8.724 12.957 1.00 98.25 203 VAL A CA 1
ATOM 1631 C C . VAL A 1 203 ? 0.287 -10.043 12.196 1.00 98.25 203 VAL A C 1
ATOM 1633 O O . VAL A 1 203 ? 1.111 -10.118 11.288 1.00 98.25 203 VAL A O 1
ATOM 1636 N N . MET A 1 204 ? -0.528 -11.057 12.494 1.00 98.00 204 MET A N 1
ATOM 1637 C CA . MET A 1 204 ? -0.531 -12.332 11.772 1.00 98.00 204 MET A CA 1
ATOM 1638 C C . MET A 1 204 ? -0.934 -12.166 10.307 1.00 98.00 204 MET A C 1
ATOM 1640 O O . MET A 1 204 ? -0.282 -12.744 9.441 1.00 98.00 204 MET A O 1
ATOM 1644 N N . LEU A 1 205 ? -1.977 -11.383 10.017 1.00 97.94 205 LEU A N 1
ATOM 1645 C CA . LEU A 1 205 ? -2.464 -11.181 8.654 1.00 97.94 205 LEU A CA 1
ATOM 1646 C C . LEU A 1 205 ? -1.448 -10.415 7.797 1.00 97.94 205 LEU A C 1
ATOM 1648 O O . LEU A 1 205 ? -1.117 -10.857 6.699 1.00 97.94 205 LEU A O 1
ATOM 1652 N N . LEU A 1 206 ? -0.896 -9.314 8.312 1.00 97.19 206 LEU A N 1
ATOM 1653 C CA . LEU A 1 206 ? 0.156 -8.548 7.637 1.00 97.19 206 LEU A CA 1
ATOM 1654 C C . LEU A 1 206 ? 1.433 -9.374 7.473 1.00 97.19 206 LEU A C 1
ATOM 1656 O O . LEU A 1 206 ? 2.048 -9.345 6.410 1.00 97.19 206 LEU A O 1
ATOM 1660 N N . GLY A 1 207 ? 1.805 -10.153 8.492 1.00 97.25 207 GLY A N 1
ATOM 1661 C CA . GLY A 1 207 ? 2.917 -11.096 8.413 1.00 97.25 207 GLY A CA 1
ATOM 1662 C C . GLY A 1 207 ? 2.701 -12.152 7.330 1.00 97.25 207 GLY A C 1
ATOM 1663 O O . GLY A 1 207 ? 3.613 -12.417 6.551 1.00 97.25 207 GLY A O 1
ATOM 1664 N N . ALA A 1 208 ? 1.491 -12.707 7.223 1.00 96.81 208 ALA A N 1
ATOM 1665 C CA . ALA A 1 208 ? 1.129 -13.633 6.155 1.00 96.81 208 ALA A CA 1
ATOM 1666 C C . ALA A 1 208 ? 1.231 -12.975 4.770 1.00 96.81 208 ALA A C 1
ATOM 1668 O O . ALA A 1 208 ? 1.790 -13.592 3.864 1.00 96.81 208 ALA A O 1
ATOM 1669 N N . CYS A 1 209 ? 0.783 -11.721 4.623 1.00 97.44 209 CYS A N 1
ATOM 1670 C CA . CYS A 1 209 ? 0.933 -10.965 3.377 1.00 97.44 209 CYS A CA 1
ATOM 1671 C C . CYS A 1 209 ? 2.414 -10.775 3.026 1.00 97.44 209 CYS A C 1
ATOM 1673 O O . CYS A 1 209 ? 2.844 -11.196 1.961 1.00 97.44 209 CYS A O 1
ATOM 1675 N N . LEU A 1 210 ? 3.222 -10.263 3.963 1.00 96.88 210 LEU A N 1
ATOM 1676 C CA . LEU A 1 210 ? 4.666 -10.045 3.778 1.00 96.88 210 LEU A CA 1
ATOM 1677 C C . LEU A 1 210 ? 5.446 -11.335 3.490 1.00 96.88 210 LEU A C 1
ATOM 1679 O O . LEU A 1 210 ? 6.531 -11.298 2.909 1.00 96.88 210 LEU A O 1
ATOM 1683 N N . MET A 1 211 ? 4.934 -12.483 3.929 1.00 96.31 211 MET A N 1
ATOM 1684 C CA . MET A 1 211 ? 5.519 -13.791 3.651 1.00 96.31 211 MET A CA 1
ATOM 1685 C C . MET A 1 211 ? 5.031 -14.401 2.330 1.00 96.31 211 MET A C 1
ATOM 1687 O O . MET A 1 211 ? 5.655 -15.358 1.863 1.00 96.31 211 MET A O 1
ATOM 1691 N N . ASN A 1 212 ? 3.975 -13.865 1.710 1.00 96.06 212 ASN A N 1
ATOM 1692 C CA . ASN A 1 212 ? 3.412 -14.346 0.450 1.00 96.06 212 ASN A CA 1
ATOM 1693 C C . ASN A 1 212 ? 4.242 -13.879 -0.758 1.00 96.06 212 ASN A C 1
ATOM 1695 O O . ASN A 1 212 ? 3.836 -13.040 -1.563 1.00 96.06 212 ASN A O 1
ATOM 1699 N N . THR A 1 213 ? 5.439 -14.449 -0.872 1.00 95.88 213 THR A N 1
ATOM 1700 C CA . THR A 1 213 ? 6.358 -14.230 -1.995 1.00 95.88 213 THR A CA 1
ATOM 1701 C C . THR A 1 213 ? 5.962 -15.046 -3.229 1.00 95.88 213 THR A C 1
ATOM 1703 O O . THR A 1 213 ? 5.223 -16.024 -3.084 1.00 95.88 213 THR A O 1
ATOM 1706 N N . PRO A 1 214 ? 6.503 -14.759 -4.434 1.00 94.81 214 PRO A N 1
ATOM 1707 C CA . PRO A 1 214 ? 6.235 -15.553 -5.637 1.00 94.81 214 PRO A CA 1
ATOM 1708 C C . PRO A 1 214 ? 6.406 -17.067 -5.439 1.00 94.81 214 PRO A C 1
ATOM 1710 O O . PRO A 1 214 ? 5.591 -17.861 -5.902 1.00 94.81 214 PRO A O 1
ATOM 1713 N N . ARG A 1 215 ? 7.421 -17.480 -4.664 1.00 93.06 215 ARG A N 1
ATOM 1714 C CA . ARG A 1 215 ? 7.660 -18.893 -4.317 1.00 93.06 215 ARG A CA 1
ATOM 1715 C C . ARG A 1 215 ? 6.541 -19.489 -3.460 1.00 93.06 215 ARG A C 1
ATOM 1717 O O . ARG A 1 215 ? 6.189 -20.654 -3.631 1.00 93.06 215 ARG A O 1
ATOM 1724 N N . TRP A 1 216 ? 6.003 -18.713 -2.521 1.00 93.69 216 TRP A N 1
ATOM 1725 C CA . TRP A 1 216 ? 4.859 -19.130 -1.713 1.00 93.69 216 TRP A CA 1
ATOM 1726 C C . TRP A 1 216 ? 3.574 -19.157 -2.527 1.00 93.69 216 TRP A C 1
ATOM 1728 O O . TRP A 1 216 ? 2.828 -20.125 -2.417 1.00 93.69 216 TRP A O 1
ATOM 1738 N N . THR A 1 217 ? 3.353 -18.163 -3.386 1.00 93.56 217 THR A N 1
ATOM 1739 C CA . THR A 1 217 ? 2.225 -18.145 -4.320 1.00 93.56 217 THR A CA 1
ATOM 1740 C C . THR A 1 217 ? 2.237 -19.384 -5.219 1.00 93.56 217 THR A C 1
ATOM 1742 O O . THR A 1 217 ? 1.229 -20.081 -5.280 1.00 93.56 217 THR A O 1
ATOM 1745 N N . ASP A 1 218 ? 3.376 -19.742 -5.829 1.00 93.62 218 ASP A N 1
ATOM 1746 C CA . ASP A 1 218 ? 3.499 -20.967 -6.641 1.00 93.62 218 ASP A CA 1
ATOM 1747 C C . ASP A 1 218 ? 3.115 -22.223 -5.842 1.00 93.62 218 ASP A C 1
ATOM 1749 O O . ASP A 1 218 ? 2.394 -23.094 -6.325 1.00 93.62 218 ASP A O 1
ATOM 1753 N N . ARG A 1 219 ? 3.533 -22.295 -4.573 1.00 94.00 219 ARG A N 1
ATOM 1754 C CA . ARG A 1 219 ? 3.176 -23.402 -3.679 1.00 94.00 219 ARG A CA 1
ATOM 1755 C C . ARG A 1 219 ? 1.682 -23.439 -3.358 1.00 94.00 219 ARG A C 1
ATOM 1757 O O . ARG A 1 219 ? 1.099 -24.519 -3.357 1.00 94.00 219 ARG A O 1
ATOM 1764 N N . LEU A 1 220 ? 1.076 -22.287 -3.072 1.00 91.25 220 LEU A N 1
ATOM 1765 C CA . LEU A 1 220 ? -0.351 -22.170 -2.758 1.00 91.25 220 LEU A CA 1
ATOM 1766 C C . LEU A 1 220 ? -1.217 -22.576 -3.949 1.00 91.25 220 LEU A C 1
ATOM 1768 O O . LEU A 1 220 ? -2.177 -23.321 -3.777 1.00 91.25 220 LEU A O 1
ATOM 1772 N N . VAL A 1 221 ? -0.845 -22.148 -5.152 1.00 93.06 221 VAL A N 1
ATOM 1773 C CA . VAL A 1 221 ? -1.549 -22.482 -6.394 1.00 93.06 221 VAL A CA 1
ATOM 1774 C C . VAL A 1 221 ? -1.526 -23.989 -6.672 1.00 93.06 221 VAL A C 1
ATOM 1776 O O . VAL A 1 221 ? -2.555 -24.560 -7.023 1.00 93.06 221 VAL A O 1
ATOM 1779 N N . ARG A 1 222 ? -0.403 -24.674 -6.412 1.00 92.81 222 ARG A N 1
ATOM 1780 C CA . ARG A 1 222 ? -0.330 -26.146 -6.523 1.00 92.81 222 ARG A CA 1
ATOM 1781 C C . ARG A 1 222 ? -1.286 -26.873 -5.571 1.00 92.81 222 ARG A C 1
ATOM 1783 O O . ARG A 1 222 ? -1.712 -27.981 -5.877 1.00 92.81 222 ARG A O 1
ATOM 1790 N N . ILE A 1 223 ? -1.594 -26.277 -4.417 1.00 94.50 223 ILE A N 1
ATOM 1791 C CA . ILE A 1 223 ? -2.529 -26.835 -3.426 1.00 94.50 223 ILE A CA 1
ATOM 1792 C C . ILE A 1 223 ? -3.977 -26.471 -3.781 1.00 94.50 223 ILE A C 1
ATOM 1794 O O . ILE A 1 223 ? -4.885 -27.274 -3.577 1.00 94.50 223 ILE A O 1
ATOM 1798 N N . ILE A 1 224 ? -4.200 -25.269 -4.317 1.00 93.88 224 ILE A N 1
ATOM 1799 C CA . ILE A 1 224 ? -5.519 -24.731 -4.656 1.00 93.88 224 ILE A CA 1
ATOM 1800 C C . ILE A 1 224 ? -5.530 -24.354 -6.148 1.00 93.88 224 ILE A C 1
ATOM 1802 O O . ILE A 1 224 ? -5.344 -23.181 -6.482 1.00 93.88 224 ILE A O 1
ATOM 1806 N N . PRO A 1 225 ? -5.820 -25.306 -7.059 1.00 91.56 225 PRO A N 1
ATOM 1807 C CA . PRO A 1 225 ? -5.757 -25.067 -8.507 1.00 91.56 225 PRO A CA 1
ATOM 1808 C C . PRO A 1 225 ? -6.672 -23.941 -9.010 1.00 91.56 225 PRO A C 1
ATOM 1810 O O . PRO A 1 225 ? -6.417 -23.338 -10.048 1.00 91.56 225 PRO A O 1
ATOM 1813 N N . ARG A 1 226 ? -7.730 -23.598 -8.259 1.00 92.88 226 ARG A N 1
ATOM 1814 C CA . ARG A 1 226 ? -8.605 -22.452 -8.570 1.00 92.88 226 ARG A CA 1
ATOM 1815 C C . ARG A 1 226 ? -7.866 -21.107 -8.576 1.00 92.88 226 ARG A C 1
ATOM 1817 O O . ARG A 1 226 ? -8.379 -20.157 -9.154 1.00 92.88 226 ARG A O 1
ATOM 1824 N N . LEU A 1 227 ? -6.688 -21.030 -7.956 1.00 92.06 227 LEU A N 1
ATOM 1825 C CA . LEU A 1 227 ? -5.857 -19.831 -7.901 1.00 92.06 227 LEU A CA 1
ATOM 1826 C C . LEU A 1 227 ? -4.819 -19.753 -9.036 1.00 92.06 227 LEU A C 1
ATOM 1828 O O . LEU A 1 227 ? -3.987 -18.853 -9.001 1.00 92.06 227 LEU A O 1
ATOM 1832 N N . GLU A 1 228 ? -4.848 -20.628 -10.053 1.00 92.38 228 GLU A N 1
ATOM 1833 C CA . GLU A 1 228 ? -3.848 -20.621 -11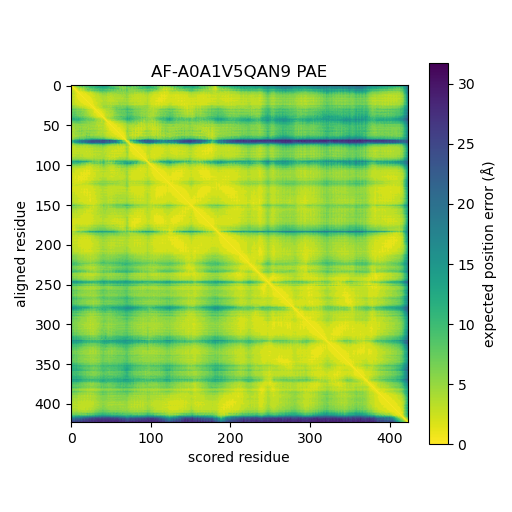.146 1.00 92.38 228 GLU A CA 1
ATOM 1834 C C . GLU A 1 228 ? -3.716 -19.249 -11.820 1.00 92.38 228 GLU A C 1
ATOM 1836 O O . GLU A 1 228 ? -2.614 -18.801 -12.126 1.00 92.38 228 GLU A O 1
ATOM 1841 N N . HIS A 1 229 ? -4.818 -18.507 -11.958 1.00 91.69 229 HIS A N 1
ATOM 1842 C CA . HIS A 1 229 ? -4.789 -17.160 -12.529 1.00 91.69 229 HIS A CA 1
ATOM 1843 C C . HIS A 1 229 ? -3.872 -16.188 -11.758 1.00 91.69 229 HIS A C 1
ATOM 1845 O O . HIS A 1 229 ? -3.391 -15.216 -12.336 1.00 91.69 229 HIS A O 1
ATOM 1851 N N . VAL A 1 230 ? -3.635 -16.415 -10.459 1.00 92.06 230 VAL A N 1
ATOM 1852 C CA . VAL A 1 230 ? -2.762 -15.583 -9.616 1.00 92.06 230 VAL A CA 1
ATOM 1853 C C . VAL A 1 230 ? -1.302 -15.738 -10.036 1.00 92.06 230 VAL A C 1
ATOM 1855 O O . VAL A 1 230 ? -0.546 -14.769 -10.020 1.00 92.06 230 VAL A O 1
ATOM 1858 N N . ARG A 1 231 ? -0.916 -16.939 -10.476 1.00 91.38 231 ARG A N 1
ATOM 1859 C CA . ARG A 1 231 ? 0.433 -17.255 -10.956 1.00 91.38 231 ARG A CA 1
ATOM 1860 C C . ARG A 1 231 ? 0.833 -16.418 -12.171 1.00 91.38 231 ARG A C 1
ATOM 1862 O O . ARG A 1 231 ? 2.003 -16.092 -12.345 1.00 91.38 231 ARG A O 1
ATOM 1869 N N . HIS A 1 232 ? -0.153 -16.042 -12.979 1.00 91.25 232 HIS A N 1
ATOM 1870 C CA . HIS A 1 232 ? -0.004 -15.274 -14.214 1.00 91.25 232 HIS A CA 1
ATOM 1871 C C . HIS A 1 232 ? -0.216 -13.767 -14.022 1.00 91.25 232 HIS A C 1
ATOM 1873 O O . HIS A 1 232 ? -0.368 -13.025 -14.991 1.00 91.25 232 HIS A O 1
ATOM 1879 N N . LYS A 1 233 ? -0.259 -13.280 -12.778 1.00 91.12 233 LYS A N 1
ATOM 1880 C CA . LYS A 1 233 ? -0.326 -11.840 -12.521 1.00 91.12 233 LYS A CA 1
ATOM 1881 C C . LYS A 1 233 ? 1.044 -11.210 -12.726 1.00 91.12 233 LYS A C 1
ATOM 1883 O O . LYS A 1 233 ? 2.046 -11.717 -12.239 1.00 91.12 233 LYS A O 1
ATOM 1888 N N . SER A 1 234 ? 1.060 -10.055 -13.385 1.00 84.69 234 SER 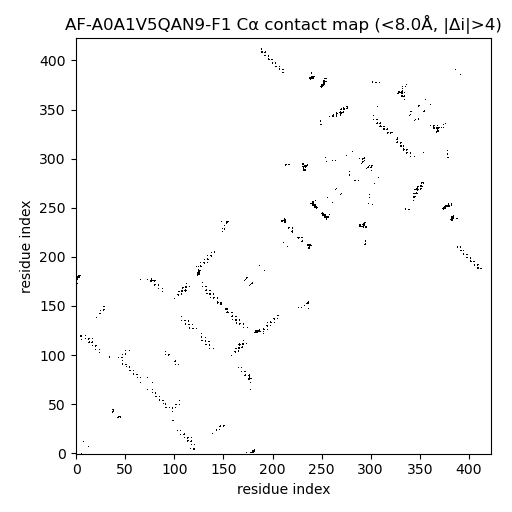A N 1
ATOM 1889 C CA . SER A 1 234 ? 2.274 -9.269 -13.627 1.00 84.69 234 SER A CA 1
ATOM 1890 C C . SER A 1 234 ? 2.913 -8.708 -12.352 1.00 84.69 234 SER A C 1
ATOM 1892 O O . SER A 1 234 ? 4.046 -8.258 -12.406 1.00 84.69 234 SER A O 1
ATOM 1894 N N . SER A 1 235 ? 2.194 -8.715 -11.228 1.00 87.81 235 SER A N 1
ATOM 1895 C CA . SER A 1 235 ? 2.657 -8.247 -9.920 1.00 87.81 235 SER A CA 1
ATOM 1896 C C . SER A 1 235 ? 2.409 -9.320 -8.862 1.00 87.81 235 SER A C 1
ATOM 1898 O O . SER A 1 235 ? 1.299 -9.866 -8.784 1.00 87.81 235 SER A O 1
ATOM 1900 N N . ALA A 1 236 ? 3.396 -9.588 -8.010 1.00 91.69 236 ALA A N 1
ATOM 1901 C CA . ALA A 1 236 ? 3.195 -10.426 -6.830 1.00 91.69 236 ALA A CA 1
ATOM 1902 C C . ALA A 1 236 ? 2.613 -9.618 -5.651 1.00 91.69 236 ALA A C 1
ATOM 1904 O O . ALA A 1 236 ? 2.521 -8.397 -5.716 1.00 91.69 236 ALA A O 1
ATOM 1905 N N . MET A 1 237 ? 2.203 -10.301 -4.573 1.00 95.06 237 MET A N 1
ATOM 1906 C CA . MET A 1 237 ? 1.763 -9.624 -3.340 1.00 95.06 237 MET A CA 1
ATOM 1907 C C . MET A 1 237 ? 2.942 -8.971 -2.612 1.00 95.06 237 MET A C 1
ATOM 1909 O O . MET A 1 237 ? 2.847 -7.845 -2.136 1.00 95.06 237 MET A O 1
ATOM 1913 N N . THR A 1 238 ? 4.060 -9.688 -2.500 1.00 96.19 238 THR A N 1
ATOM 1914 C CA . THR A 1 238 ? 5.274 -9.167 -1.871 1.00 96.19 238 THR A CA 1
ATOM 1915 C C . THR A 1 238 ? 6.494 -9.742 -2.543 1.00 96.19 238 THR A C 1
ATOM 1917 O O . THR A 1 238 ? 6.618 -10.956 -2.699 1.00 96.19 238 THR A O 1
ATOM 1920 N N . GLU A 1 239 ? 7.441 -8.879 -2.872 1.00 95.31 239 GLU A N 1
ATOM 1921 C CA . GLU A 1 239 ? 8.719 -9.288 -3.423 1.00 95.31 239 GLU A CA 1
ATOM 1922 C C . GLU A 1 239 ? 9.856 -8.661 -2.625 1.00 95.31 239 GLU A C 1
ATOM 1924 O O . GLU A 1 239 ? 9.757 -7.546 -2.115 1.00 95.31 239 GLU A O 1
ATOM 1929 N N . TYR A 1 240 ? 10.939 -9.421 -2.505 1.00 96.38 240 TYR A N 1
ATOM 1930 C CA . TYR A 1 240 ? 12.166 -8.993 -1.852 1.00 96.38 240 TYR A CA 1
ATOM 1931 C C . TYR A 1 240 ? 13.274 -9.000 -2.887 1.00 96.38 240 TYR A C 1
ATOM 1933 O O . TYR A 1 240 ? 13.281 -9.851 -3.780 1.00 96.38 240 TYR A O 1
ATOM 1941 N N . GLY A 1 241 ? 14.224 -8.092 -2.737 1.00 96.12 241 GLY A N 1
ATOM 1942 C CA . GLY A 1 241 ? 15.336 -8.000 -3.665 1.00 96.12 241 GLY A CA 1
ATOM 1943 C C .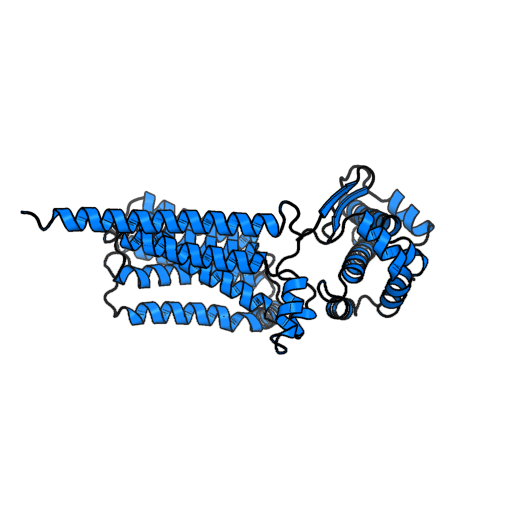 GLY A 1 241 ? 16.485 -7.185 -3.114 1.00 96.12 241 GLY A C 1
ATOM 1944 O O . GLY A 1 241 ? 16.685 -7.079 -1.904 1.00 96.12 241 GLY A O 1
ATOM 1945 N N . TYR A 1 242 ? 17.234 -6.602 -4.035 1.00 97.00 242 TYR A N 1
ATOM 1946 C CA . TYR A 1 242 ? 18.477 -5.910 -3.766 1.00 97.00 242 TYR A CA 1
ATOM 1947 C C . TYR A 1 242 ? 18.429 -4.512 -4.367 1.00 97.00 242 TYR A C 1
ATOM 1949 O O . TYR A 1 242 ? 17.998 -4.326 -5.506 1.00 97.00 242 TYR A O 1
ATOM 1957 N N . LYS A 1 243 ? 18.891 -3.533 -3.586 1.00 97.00 243 LYS A N 1
ATOM 1958 C CA . LYS A 1 243 ? 19.158 -2.176 -4.055 1.00 97.00 243 LYS A CA 1
ATOM 1959 C C . LYS A 1 243 ? 20.628 -2.091 -4.447 1.00 97.00 243 LYS A C 1
ATOM 1961 O O . LYS A 1 243 ? 21.500 -2.167 -3.583 1.00 97.00 243 LYS A O 1
ATOM 1966 N N . HIS A 1 244 ? 20.898 -1.930 -5.735 1.00 96.50 244 HIS A N 1
ATOM 1967 C CA . HIS A 1 244 ? 22.250 -1.850 -6.277 1.00 96.50 244 HIS A CA 1
ATOM 1968 C C . HIS A 1 244 ? 22.608 -0.394 -6.551 1.00 96.50 244 HIS A C 1
ATOM 1970 O O . HIS A 1 244 ? 21.937 0.278 -7.331 1.00 96.50 244 HIS A O 1
ATOM 1976 N N . VAL A 1 245 ? 23.671 0.097 -5.916 1.00 95.81 245 VAL A N 1
ATOM 1977 C CA . VAL A 1 245 ? 24.202 1.449 -6.139 1.00 95.81 245 VAL A CA 1
ATOM 1978 C C . VAL A 1 245 ? 25.478 1.335 -6.965 1.00 95.81 245 VAL A C 1
ATOM 1980 O O . VAL A 1 245 ? 26.505 0.880 -6.466 1.00 95.81 245 VAL A O 1
ATOM 1983 N N . ILE A 1 246 ? 25.415 1.740 -8.233 1.00 93.81 246 ILE A N 1
ATOM 1984 C CA . ILE A 1 246 ? 26.531 1.669 -9.179 1.00 93.81 246 ILE A CA 1
ATOM 1985 C C . ILE A 1 246 ? 27.004 3.092 -9.483 1.00 93.81 246 ILE A C 1
ATOM 1987 O O . ILE A 1 246 ? 26.301 3.821 -10.186 1.00 93.81 246 ILE A O 1
ATOM 1991 N N . PRO A 1 247 ? 28.207 3.501 -9.038 1.00 87.50 247 PRO A N 1
ATOM 1992 C CA . PRO A 1 247 ? 28.668 4.887 -9.159 1.00 87.50 247 PRO A CA 1
ATOM 1993 C C . PRO A 1 247 ? 28.594 5.478 -10.575 1.00 87.50 247 PRO A C 1
ATOM 1995 O O . PRO A 1 247 ? 28.311 6.661 -10.740 1.00 87.50 247 PRO A O 1
ATOM 1998 N N . SER A 1 248 ? 28.827 4.667 -11.610 1.00 86.38 248 SER A N 1
ATOM 1999 C CA . SER A 1 248 ? 28.845 5.118 -13.006 1.00 86.38 248 SER A CA 1
ATOM 2000 C C . SER A 1 248 ? 27.486 5.069 -13.711 1.00 86.38 248 SER A C 1
ATOM 2002 O O . SER A 1 248 ? 27.335 5.725 -14.745 1.00 86.38 248 SER A O 1
ATOM 2004 N N . MET A 1 249 ? 26.505 4.323 -13.189 1.00 88.75 249 MET A N 1
ATOM 2005 C CA . MET A 1 249 ? 25.222 4.047 -13.861 1.00 88.75 249 MET A CA 1
ATOM 2006 C C . MET A 1 249 ? 24.003 4.565 -13.088 1.00 88.75 249 MET A C 1
ATOM 2008 O O . MET A 1 249 ? 22.999 4.906 -13.707 1.00 88.75 249 MET A O 1
ATOM 2012 N N . GLY A 1 250 ? 24.106 4.689 -11.765 1.00 92.56 250 GLY A N 1
ATOM 2013 C CA . GLY A 1 250 ? 23.013 5.081 -10.883 1.00 92.56 250 GLY A CA 1
ATOM 2014 C C . GLY A 1 250 ? 22.561 3.936 -9.981 1.00 92.56 250 GLY A C 1
ATOM 2015 O O . GLY A 1 250 ? 23.327 3.028 -9.658 1.00 92.56 250 GLY A O 1
ATOM 2016 N N . VAL A 1 251 ? 21.310 4.006 -9.552 1.00 95.50 251 VAL A N 1
ATOM 2017 C CA . VAL A 1 251 ? 20.683 3.053 -8.641 1.00 95.50 251 VAL A CA 1
ATOM 2018 C C . VAL A 1 251 ? 19.677 2.207 -9.409 1.00 95.50 251 VAL A C 1
ATOM 2020 O O . VAL A 1 251 ? 18.875 2.747 -10.171 1.00 95.50 251 VAL A O 1
ATOM 2023 N N . PHE A 1 252 ? 19.684 0.894 -9.198 1.00 93.69 252 PHE A N 1
ATOM 2024 C CA . PHE A 1 252 ? 18.633 0.022 -9.718 1.00 93.69 252 PHE A CA 1
ATOM 2025 C C . PHE A 1 252 ? 18.252 -1.064 -8.714 1.00 93.69 252 PHE A C 1
ATOM 2027 O O . PHE A 1 252 ? 19.053 -1.455 -7.860 1.00 93.69 252 PHE A O 1
ATOM 2034 N N . HIS A 1 253 ? 17.010 -1.527 -8.812 1.00 96.62 253 HIS A N 1
ATOM 2035 C CA . HIS A 1 253 ? 16.453 -2.565 -7.957 1.00 96.62 253 HIS A CA 1
ATOM 2036 C C . HIS A 1 253 ? 16.304 -3.854 -8.760 1.00 96.62 253 HIS A C 1
ATOM 2038 O O . HIS A 1 253 ? 15.909 -3.822 -9.922 1.00 96.62 253 HIS A O 1
ATOM 2044 N N . SER A 1 254 ? 16.633 -4.989 -8.149 1.00 96.75 254 SER A N 1
ATOM 2045 C CA . SER A 1 254 ? 16.550 -6.294 -8.806 1.00 96.75 254 SER A CA 1
ATOM 2046 C C . SER A 1 254 ? 16.143 -7.382 -7.827 1.00 96.75 254 SER A C 1
ATOM 2048 O O . SER A 1 254 ? 16.509 -7.348 -6.649 1.00 96.75 254 SER A O 1
ATOM 2050 N N . ARG A 1 255 ? 15.430 -8.396 -8.325 1.00 95.19 255 ARG A N 1
ATOM 2051 C CA . ARG A 1 255 ? 15.148 -9.642 -7.587 1.00 95.19 255 ARG A CA 1
ATOM 2052 C C . ARG A 1 255 ? 16.418 -10.450 -7.312 1.00 95.19 255 ARG A C 1
ATOM 2054 O O . ARG A 1 255 ? 16.408 -11.361 -6.485 1.00 95.19 255 ARG A O 1
ATOM 2061 N N . PHE A 1 256 ? 17.504 -10.124 -8.004 1.00 96.69 256 PHE A N 1
ATOM 2062 C CA . PHE A 1 256 ? 18.734 -10.891 -8.051 1.00 96.69 256 PHE A CA 1
ATOM 2063 C C . PHE A 1 256 ? 19.929 -10.049 -7.605 1.00 96.69 256 PHE A C 1
ATOM 2065 O O . PHE A 1 256 ? 19.947 -8.817 -7.699 1.00 96.69 256 PHE A O 1
ATOM 2072 N N . THR A 1 257 ? 20.971 -10.725 -7.124 1.00 97.06 257 THR A N 1
ATOM 2073 C CA . THR A 1 257 ? 22.277 -10.078 -7.004 1.00 97.06 257 THR A CA 1
ATOM 2074 C C . THR A 1 257 ? 22.860 -9.836 -8.400 1.00 97.06 257 THR A C 1
ATOM 2076 O O . THR A 1 257 ? 22.492 -10.512 -9.361 1.00 97.06 257 THR A O 1
ATOM 2079 N N . LEU A 1 258 ? 23.813 -8.908 -8.530 1.00 96.06 258 LEU A N 1
ATOM 2080 C CA . LEU A 1 258 ? 24.487 -8.665 -9.815 1.00 96.06 258 LEU A CA 1
ATOM 2081 C C . LEU A 1 258 ? 25.160 -9.932 -10.366 1.00 96.06 258 LEU A C 1
ATOM 2083 O O . LEU A 1 258 ? 25.134 -10.182 -11.569 1.00 96.06 258 LEU A O 1
ATOM 2087 N N . GLY A 1 259 ? 25.735 -10.748 -9.476 1.00 96.94 259 GLY A N 1
ATOM 2088 C CA . GLY A 1 259 ? 26.341 -12.027 -9.839 1.00 96.94 259 GLY A CA 1
ATOM 2089 C C . GLY A 1 259 ? 25.312 -13.032 -10.354 1.00 96.94 259 GLY A C 1
ATOM 2090 O O . GLY A 1 259 ? 25.553 -13.677 -11.375 1.00 96.94 259 GLY A O 1
ATOM 2091 N N . ASP A 1 260 ? 24.152 -13.117 -9.699 1.00 97.38 260 ASP A N 1
ATOM 2092 C CA . ASP A 1 260 ? 23.060 -13.995 -10.125 1.00 97.38 260 ASP A CA 1
ATOM 2093 C C . ASP A 1 260 ? 22.481 -13.568 -11.477 1.00 97.38 260 ASP A C 1
ATOM 2095 O O . ASP A 1 260 ? 22.239 -14.436 -12.312 1.00 97.38 260 ASP A O 1
ATOM 2099 N N . LEU A 1 261 ? 22.317 -12.262 -11.734 1.00 97.00 261 LEU A N 1
ATOM 2100 C CA . LEU A 1 261 ? 21.876 -11.753 -13.042 1.00 97.00 261 LEU A CA 1
ATOM 2101 C C . LEU A 1 261 ? 22.807 -12.216 -14.160 1.00 97.00 261 LEU A C 1
ATOM 2103 O O . LEU A 1 261 ? 22.361 -12.827 -15.127 1.00 97.00 261 LEU A O 1
ATOM 2107 N N . MET A 1 262 ? 24.114 -11.995 -13.999 1.00 97.38 262 MET A N 1
ATOM 2108 C CA . MET A 1 262 ? 25.102 -12.399 -15.001 1.00 97.38 262 MET A CA 1
ATOM 2109 C C . MET A 1 262 ? 25.163 -13.920 -15.171 1.00 97.38 262 MET A C 1
ATOM 2111 O O . MET A 1 262 ? 25.374 -14.420 -16.277 1.00 97.38 262 MET A O 1
ATOM 2115 N N . TRP A 1 263 ? 25.008 -14.676 -14.083 1.00 98.06 263 TRP A N 1
ATOM 2116 C CA . TRP A 1 263 ? 24.977 -16.133 -14.145 1.00 98.06 263 TRP A CA 1
ATOM 2117 C C . TRP A 1 263 ? 23.725 -16.646 -14.871 1.00 98.06 263 TRP A C 1
ATOM 2119 O O . TRP A 1 263 ? 23.837 -17.514 -15.743 1.00 98.06 263 TRP A O 1
ATOM 2129 N N . LEU A 1 264 ? 22.552 -16.082 -14.567 1.00 97.81 264 LEU A N 1
ATOM 2130 C CA . LEU A 1 264 ? 21.288 -16.396 -15.234 1.00 97.81 264 LEU A CA 1
ATOM 2131 C C . LEU A 1 264 ? 21.342 -16.031 -16.717 1.00 97.81 264 LEU A C 1
ATOM 2133 O O . LEU A 1 264 ? 20.983 -16.860 -17.549 1.00 97.81 264 LEU A O 1
ATOM 2137 N N . ASP A 1 265 ? 21.864 -14.857 -17.065 1.00 98.25 265 ASP A N 1
ATOM 2138 C CA . ASP A 1 265 ? 22.019 -14.421 -18.453 1.00 98.25 265 ASP A CA 1
ATOM 2139 C C . ASP A 1 265 ? 22.954 -15.345 -19.248 1.00 98.25 265 ASP A C 1
ATOM 2141 O O . ASP A 1 265 ? 22.619 -15.778 -20.350 1.00 98.25 265 ASP A O 1
ATOM 2145 N N . ARG A 1 266 ? 24.081 -15.778 -18.672 1.00 97.88 266 ARG A N 1
ATOM 2146 C CA . ARG A 1 266 ? 24.953 -16.773 -19.326 1.00 97.88 266 ARG A CA 1
ATOM 2147 C C . ARG A 1 266 ? 24.244 -18.098 -19.582 1.00 97.88 266 ARG A C 1
ATOM 2149 O O . ARG A 1 266 ? 24.499 -18.745 -20.597 1.00 97.88 266 ARG A O 1
ATOM 2156 N N . ARG A 1 267 ? 23.379 -18.518 -18.658 1.00 97.75 267 ARG A N 1
ATOM 2157 C CA . ARG A 1 267 ? 22.685 -19.807 -18.724 1.00 97.75 267 ARG A CA 1
ATOM 2158 C C . ARG A 1 267 ? 21.455 -19.776 -19.632 1.00 97.75 267 ARG A C 1
ATOM 2160 O O . ARG A 1 267 ? 21.192 -20.755 -20.323 1.00 97.75 267 ARG A O 1
ATOM 2167 N N . MET A 1 268 ? 20.693 -18.689 -19.601 1.00 96.75 268 MET A N 1
ATOM 2168 C CA . MET A 1 268 ? 19.350 -18.591 -20.180 1.00 96.75 268 MET A CA 1
ATOM 2169 C C . MET A 1 268 ? 19.219 -17.477 -21.223 1.00 96.75 268 MET A C 1
ATOM 2171 O O . MET A 1 268 ? 18.224 -17.447 -21.940 1.00 96.75 268 MET A O 1
ATOM 2175 N N . GLY A 1 269 ? 20.209 -16.595 -21.372 1.00 96.75 269 GLY A N 1
ATOM 2176 C CA . GLY A 1 269 ? 20.118 -15.374 -22.177 1.00 96.75 269 GLY A CA 1
ATOM 2177 C C . GLY A 1 269 ? 19.750 -15.611 -23.641 1.00 96.75 269 GLY A C 1
ATOM 2178 O O . GLY A 1 269 ? 18.933 -14.881 -24.188 1.00 96.75 269 GLY A O 1
ATOM 2179 N N . LYS A 1 270 ? 20.258 -16.680 -24.270 1.00 97.44 270 LYS A N 1
ATOM 2180 C CA . LYS A 1 270 ? 19.880 -17.046 -25.653 1.00 97.44 270 LYS A CA 1
ATOM 2181 C C . LYS A 1 270 ? 18.402 -17.425 -25.784 1.00 97.44 270 LYS A C 1
ATOM 2183 O O . LYS A 1 270 ? 17.749 -17.038 -26.748 1.00 97.44 270 LYS A O 1
ATOM 2188 N N . ASP A 1 271 ? 17.882 -18.188 -24.825 1.00 96.88 271 ASP A N 1
ATOM 2189 C CA . ASP A 1 271 ? 16.467 -18.570 -24.790 1.00 96.88 271 ASP A CA 1
ATOM 2190 C C . ASP A 1 271 ? 15.580 -17.359 -24.468 1.00 96.88 271 ASP A C 1
ATOM 2192 O O . ASP A 1 271 ? 14.586 -17.120 -25.151 1.00 96.88 271 ASP A O 1
ATOM 2196 N N . ALA A 1 272 ? 15.994 -16.544 -23.495 1.00 96.81 272 ALA A N 1
ATOM 2197 C CA . ALA A 1 272 ? 15.350 -15.281 -23.150 1.00 96.81 272 ALA A CA 1
ATOM 2198 C C . ALA A 1 272 ? 15.264 -14.334 -24.359 1.00 96.81 272 ALA A C 1
ATOM 2200 O O . ALA A 1 272 ? 14.196 -13.795 -24.638 1.00 96.81 272 ALA A O 1
ATOM 2201 N N . ALA A 1 273 ? 16.348 -14.191 -25.128 1.00 97.12 273 ALA A N 1
ATOM 2202 C CA . ALA A 1 273 ? 16.392 -13.374 -26.338 1.00 97.12 273 ALA A CA 1
ATOM 2203 C C . ALA A 1 273 ? 15.371 -13.829 -27.387 1.00 97.12 273 ALA A C 1
ATOM 2205 O O . ALA A 1 273 ? 14.624 -13.010 -27.919 1.00 97.12 273 ALA A O 1
ATOM 2206 N N . ARG A 1 274 ? 15.287 -15.142 -27.636 1.00 96.25 274 ARG A N 1
ATOM 2207 C CA . ARG A 1 274 ? 14.290 -15.716 -28.547 1.00 96.25 274 ARG A CA 1
ATOM 2208 C C . ARG A 1 274 ? 12.864 -15.405 -28.084 1.00 96.25 274 ARG A C 1
ATOM 2210 O O . ARG A 1 274 ? 12.069 -14.919 -28.880 1.00 96.25 274 ARG A O 1
ATOM 2217 N N . LYS A 1 275 ? 12.557 -15.621 -26.802 1.00 95.25 275 LYS A N 1
ATOM 2218 C CA . LYS A 1 275 ? 11.230 -15.335 -26.226 1.00 95.25 275 LYS A CA 1
ATOM 2219 C C . LYS A 1 275 ? 10.864 -13.847 -26.300 1.00 95.25 275 LYS A C 1
ATOM 2221 O O . LYS A 1 275 ? 9.713 -13.510 -26.570 1.00 95.25 275 LYS A O 1
ATOM 2226 N N . LEU A 1 276 ? 11.832 -12.950 -26.083 1.00 94.44 276 LEU A N 1
ATOM 2227 C CA . LEU A 1 276 ? 11.646 -11.503 -26.255 1.00 94.44 276 LEU A CA 1
ATOM 2228 C C . LEU A 1 276 ? 11.327 -11.132 -27.703 1.00 94.44 276 LEU A C 1
ATOM 2230 O O . LEU A 1 276 ? 10.478 -10.276 -27.941 1.00 94.44 276 LEU A O 1
ATOM 2234 N N . ASP A 1 277 ? 12.001 -11.764 -28.661 1.00 93.56 277 ASP A N 1
ATOM 2235 C CA . ASP A 1 277 ? 11.826 -11.478 -30.082 1.00 93.56 277 ASP A CA 1
ATOM 2236 C C . ASP A 1 277 ? 10.504 -12.048 -30.633 1.00 93.56 277 ASP A C 1
ATOM 2238 O O . ASP A 1 277 ? 9.882 -11.423 -31.492 1.00 93.56 277 ASP A O 1
ATOM 2242 N N . GLU A 1 278 ? 10.031 -13.187 -30.113 1.00 91.00 278 GLU A N 1
ATOM 2243 C CA . GLU A 1 278 ? 8.715 -13.764 -30.441 1.00 91.00 278 GLU A CA 1
ATOM 2244 C C . GLU A 1 278 ? 7.553 -12.843 -30.029 1.00 91.00 278 GLU A C 1
ATOM 2246 O O . GLU A 1 278 ? 6.552 -12.721 -30.741 1.00 91.00 278 GLU A O 1
ATOM 2251 N N . LEU A 1 279 ? 7.699 -12.158 -28.893 1.00 87.19 279 LEU A N 1
ATOM 2252 C CA . LEU A 1 279 ? 6.721 -11.222 -28.333 1.00 87.19 279 LEU A CA 1
ATOM 2253 C C . LEU A 1 279 ? 7.233 -9.772 -28.361 1.00 87.19 279 LEU A C 1
ATOM 2255 O O . LEU A 1 279 ? 7.043 -9.003 -27.413 1.00 87.19 279 LEU A O 1
ATOM 2259 N N . TYR A 1 280 ? 7.877 -9.393 -29.467 1.00 83.56 280 TYR A N 1
ATOM 2260 C CA . TYR A 1 280 ? 8.483 -8.070 -29.626 1.00 83.56 280 TYR A CA 1
ATOM 2261 C C . TYR A 1 280 ? 7.449 -6.932 -29.597 1.00 83.56 280 TYR A C 1
ATOM 2263 O O . TYR A 1 280 ? 7.708 -5.892 -28.987 1.00 83.56 280 TYR A O 1
ATOM 2271 N N . ASP A 1 281 ? 6.273 -7.142 -30.206 1.00 86.00 281 ASP A N 1
ATOM 2272 C CA . ASP A 1 281 ? 5.218 -6.129 -30.361 1.00 86.00 281 ASP A CA 1
ATOM 2273 C C . ASP A 1 281 ? 4.809 -5.502 -29.007 1.00 86.00 281 ASP A C 1
ATOM 2275 O O . ASP A 1 281 ? 4.286 -6.208 -28.135 1.00 86.00 281 ASP A O 1
ATOM 2279 N N . PRO A 1 282 ? 4.975 -4.174 -28.823 1.00 83.00 282 PRO A N 1
ATOM 2280 C CA . PRO A 1 282 ? 4.552 -3.470 -27.614 1.00 83.00 282 PRO A CA 1
ATOM 2281 C C . PRO A 1 282 ? 3.071 -3.659 -27.260 1.00 83.00 282 PRO A C 1
ATOM 2283 O O . PRO A 1 282 ? 2.713 -3.627 -26.084 1.00 83.00 282 PRO A O 1
ATOM 2286 N N . ARG A 1 283 ? 2.195 -3.898 -28.247 1.00 86.75 283 ARG A N 1
ATOM 2287 C CA . ARG A 1 283 ? 0.759 -4.150 -28.013 1.00 86.75 283 ARG A CA 1
ATOM 2288 C C . ARG A 1 283 ? 0.513 -5.452 -27.250 1.00 86.75 283 ARG A C 1
ATOM 2290 O O . ARG A 1 283 ? -0.512 -5.586 -26.587 1.00 86.75 283 ARG A O 1
ATOM 2297 N N . ARG A 1 284 ? 1.466 -6.386 -27.300 1.00 89.81 284 ARG A N 1
ATOM 2298 C CA . ARG A 1 284 ? 1.433 -7.683 -26.609 1.00 89.81 284 ARG A CA 1
ATOM 2299 C C . ARG A 1 284 ? 2.202 -7.670 -25.287 1.00 89.81 284 ARG A C 1
ATOM 2301 O O . ARG A 1 284 ? 2.425 -8.716 -24.688 1.00 89.81 284 ARG A O 1
ATOM 2308 N N . TYR A 1 285 ? 2.580 -6.494 -24.783 1.00 89.81 285 TYR A N 1
ATOM 2309 C CA . TYR A 1 285 ? 3.296 -6.368 -23.511 1.00 89.81 285 TYR A CA 1
ATOM 2310 C C . TYR A 1 285 ? 2.528 -6.982 -22.328 1.00 89.81 285 TYR A C 1
ATOM 2312 O O . TYR A 1 285 ? 3.107 -7.706 -21.524 1.00 89.81 285 TYR A O 1
ATOM 2320 N N . GLY A 1 286 ? 1.211 -6.765 -22.251 1.00 88.75 286 GLY A N 1
ATOM 2321 C CA . GLY A 1 286 ? 0.382 -7.361 -21.196 1.00 88.75 286 GLY A CA 1
ATOM 2322 C C . GLY A 1 286 ? 0.324 -8.891 -21.263 1.00 88.75 286 GLY A C 1
ATOM 2323 O O . GLY A 1 286 ? 0.369 -9.550 -20.227 1.00 88.75 286 GLY A O 1
ATOM 2324 N N . GLU A 1 287 ? 0.284 -9.453 -22.476 1.00 91.00 287 GLU A N 1
ATOM 2325 C CA . GLU A 1 287 ? 0.372 -10.900 -22.700 1.00 91.00 287 GLU A CA 1
ATOM 2326 C C . GLU A 1 287 ? 1.721 -11.422 -22.195 1.00 91.00 287 GLU A C 1
ATOM 2328 O O . GLU A 1 287 ? 1.745 -12.321 -21.357 1.00 91.00 287 GLU A O 1
ATOM 2333 N N . PHE A 1 288 ? 2.824 -10.770 -22.584 1.00 93.94 288 PHE A N 1
ATOM 2334 C CA . PHE A 1 288 ? 4.168 -11.122 -22.129 1.00 93.94 288 PHE A CA 1
ATOM 2335 C C . PHE A 1 288 ? 4.266 -11.191 -20.605 1.00 93.94 288 PHE A C 1
ATOM 2337 O O . PHE A 1 288 ? 4.724 -12.199 -20.073 1.00 93.94 288 PHE A O 1
ATOM 2344 N N . LEU A 1 289 ? 3.826 -10.146 -19.893 1.00 92.38 289 LEU A N 1
ATOM 2345 C CA . LEU A 1 289 ? 3.927 -10.099 -18.430 1.00 92.38 289 LEU A CA 1
ATOM 2346 C C . LEU A 1 289 ? 3.046 -11.144 -17.732 1.00 92.38 289 LEU A C 1
ATOM 2348 O O . LEU A 1 289 ? 3.326 -11.508 -16.591 1.00 92.38 289 LEU A O 1
ATOM 2352 N N . SER A 1 290 ? 1.983 -11.615 -18.391 1.00 89.62 290 SER A N 1
ATOM 2353 C CA . SER A 1 290 ? 1.139 -12.690 -17.863 1.00 89.62 290 SER A CA 1
ATOM 2354 C C . SER A 1 290 ? 1.732 -14.084 -18.093 1.00 89.62 290 SER A C 1
ATOM 2356 O O . SER A 1 290 ? 1.578 -14.983 -17.262 1.00 89.62 290 SER A O 1
ATOM 2358 N N . THR A 1 291 ? 2.458 -14.263 -19.199 1.00 92.56 291 THR A N 1
ATOM 2359 C CA . THR A 1 291 ? 3.172 -15.502 -19.522 1.00 92.56 291 THR A CA 1
ATOM 2360 C C . THR A 1 291 ? 4.446 -15.638 -18.690 1.00 92.56 291 THR A C 1
ATOM 2362 O O . THR A 1 291 ? 4.678 -16.682 -18.076 1.00 92.56 291 THR A O 1
ATOM 2365 N N . TYR A 1 292 ? 5.239 -14.568 -18.629 1.00 94.56 292 TYR A N 1
ATOM 2366 C CA . TYR A 1 292 ? 6.510 -14.459 -17.916 1.00 94.56 292 TYR A CA 1
ATOM 2367 C C . TYR A 1 292 ? 6.335 -13.497 -16.736 1.00 94.56 292 TYR A C 1
ATOM 2369 O O . TYR A 1 292 ? 6.676 -12.314 -16.794 1.00 94.56 292 TYR A O 1
ATOM 2377 N N . SER A 1 293 ? 5.702 -14.005 -15.683 1.00 93.88 293 SER A N 1
ATOM 2378 C CA . SER A 1 293 ? 5.408 -13.281 -14.453 1.00 93.88 293 SER A CA 1
ATOM 2379 C C . SER A 1 293 ? 6.568 -13.396 -13.454 1.00 93.88 293 SER A C 1
ATOM 2381 O O . SER A 1 293 ? 7.448 -14.247 -13.628 1.00 93.88 293 SER A O 1
ATOM 2383 N N . PRO A 1 294 ? 6.540 -12.641 -12.338 1.00 93.81 294 PRO A N 1
ATOM 2384 C CA . PRO A 1 294 ? 7.488 -12.841 -11.240 1.00 93.81 294 PRO A CA 1
ATOM 2385 C C . PRO A 1 294 ? 7.475 -14.263 -10.651 1.00 93.81 294 PRO A C 1
ATOM 2387 O O . PRO A 1 294 ? 8.421 -14.669 -9.975 1.00 93.81 294 PRO A O 1
ATOM 2390 N N . VAL A 1 295 ? 6.403 -15.030 -10.887 1.00 93.06 295 VAL A N 1
ATOM 2391 C CA . VAL A 1 295 ? 6.274 -16.422 -10.442 1.00 93.06 295 VAL A CA 1
ATOM 2392 C C . VAL A 1 295 ? 6.809 -17.401 -11.489 1.00 93.06 295 VAL A C 1
ATOM 2394 O O . VAL A 1 295 ? 7.481 -18.364 -11.122 1.00 93.06 295 VAL A O 1
ATOM 2397 N N . THR A 1 296 ? 6.502 -17.189 -12.773 1.00 93.50 296 THR A N 1
ATOM 2398 C CA . THR A 1 296 ? 6.808 -18.159 -13.838 1.00 93.50 296 THR A CA 1
ATOM 2399 C C . THR A 1 296 ? 8.206 -17.990 -14.426 1.00 93.50 296 THR A C 1
ATOM 2401 O O . THR A 1 296 ? 8.873 -18.994 -14.667 1.00 93.50 296 THR A O 1
ATOM 2404 N N . ASP A 1 297 ? 8.670 -16.754 -14.634 1.00 95.44 297 ASP A N 1
ATOM 2405 C CA . ASP A 1 297 ? 10.008 -16.455 -15.157 1.00 95.44 297 ASP A CA 1
ATOM 2406 C C . ASP A 1 297 ? 10.478 -15.059 -14.690 1.00 95.44 297 ASP A C 1
ATOM 2408 O O . ASP A 1 297 ? 10.401 -14.084 -15.442 1.00 95.44 297 ASP A O 1
ATOM 2412 N N . PRO A 1 298 ? 10.952 -14.927 -13.435 1.00 95.50 298 PRO A N 1
ATOM 2413 C CA . PRO A 1 298 ? 11.333 -13.634 -12.862 1.00 95.50 298 PRO A CA 1
ATOM 2414 C C . PRO A 1 298 ? 12.508 -12.960 -13.582 1.00 95.50 298 PRO A C 1
ATOM 2416 O O . PRO A 1 298 ? 12.577 -11.734 -13.604 1.00 95.50 298 PRO A O 1
ATOM 2419 N N . PHE A 1 299 ? 13.422 -13.735 -14.177 1.00 96.88 299 PHE A N 1
ATOM 2420 C CA . PHE A 1 299 ? 14.563 -13.195 -14.923 1.00 96.88 299 PHE A CA 1
ATOM 2421 C C . PHE A 1 299 ? 14.099 -12.513 -16.211 1.00 96.88 299 PHE A C 1
ATOM 2423 O O . PHE A 1 299 ? 14.429 -11.354 -16.465 1.00 96.88 299 PHE A O 1
ATOM 2430 N N . LEU A 1 300 ? 13.289 -13.219 -17.003 1.00 96.50 300 LEU A N 1
ATOM 2431 C CA . LEU A 1 300 ? 12.763 -12.693 -18.255 1.00 96.50 300 LEU A CA 1
ATOM 2432 C C . LEU A 1 300 ? 11.751 -11.561 -18.025 1.00 96.50 300 LEU A C 1
ATOM 2434 O O . LEU A 1 300 ? 11.719 -10.596 -18.792 1.00 96.50 300 LEU A O 1
ATOM 2438 N N . HIS A 1 301 ? 10.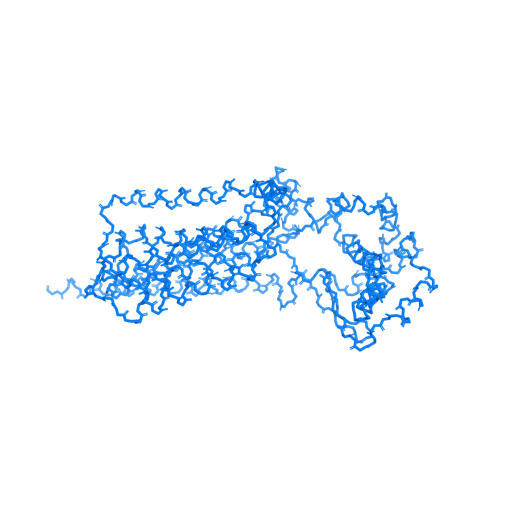959 -11.658 -16.953 1.00 96.12 301 HIS A N 1
ATOM 2439 C CA . HIS A 1 301 ? 10.069 -10.594 -16.504 1.00 96.12 301 HIS A CA 1
ATOM 2440 C C . HIS A 1 301 ? 10.841 -9.292 -16.259 1.00 96.12 301 HIS A C 1
ATOM 2442 O O . HIS A 1 301 ? 10.537 -8.269 -16.871 1.00 96.12 301 HIS A O 1
ATOM 2448 N N . GLU A 1 302 ? 11.875 -9.340 -15.414 1.00 96.12 302 GLU A N 1
ATOM 2449 C CA . GLU A 1 302 ? 12.684 -8.171 -15.062 1.00 96.12 302 GLU A CA 1
ATOM 2450 C C . GLU A 1 302 ? 13.343 -7.550 -16.301 1.00 96.12 302 GLU A C 1
ATOM 2452 O O . GLU A 1 302 ? 13.191 -6.350 -16.547 1.00 96.12 302 GLU A O 1
ATOM 2457 N N . ALA A 1 303 ? 13.960 -8.378 -17.152 1.00 96.62 303 ALA A N 1
ATOM 2458 C CA . ALA A 1 303 ? 14.545 -7.936 -18.416 1.00 96.62 303 ALA A CA 1
ATOM 2459 C C . ALA A 1 303 ? 13.534 -7.191 -19.305 1.00 96.62 303 ALA A C 1
ATOM 2461 O O . ALA A 1 303 ? 13.838 -6.130 -19.855 1.00 96.62 303 ALA A O 1
ATOM 2462 N N . ARG A 1 304 ? 12.309 -7.718 -19.451 1.00 96.06 304 ARG A N 1
ATOM 2463 C CA . ARG A 1 304 ? 11.290 -7.100 -20.310 1.00 96.06 304 ARG A CA 1
ATOM 2464 C C . ARG A 1 304 ? 10.776 -5.779 -19.751 1.00 96.06 304 ARG A C 1
ATOM 2466 O O . ARG A 1 304 ? 10.516 -4.878 -20.547 1.00 96.06 304 ARG A O 1
ATOM 2473 N N . VAL A 1 305 ? 10.635 -5.640 -18.434 1.00 95.38 305 VAL A N 1
ATOM 2474 C CA . VAL A 1 305 ? 10.189 -4.377 -17.821 1.00 95.38 305 VAL A CA 1
ATOM 2475 C C . VAL A 1 305 ? 11.236 -3.278 -18.034 1.00 95.38 305 VAL A C 1
ATOM 2477 O O . VAL A 1 305 ? 10.876 -2.170 -18.442 1.00 95.38 305 VAL A O 1
ATOM 2480 N N . HIS A 1 306 ? 12.527 -3.594 -17.869 1.00 96.38 306 HIS A N 1
ATOM 2481 C CA . HIS A 1 306 ? 13.623 -2.674 -18.201 1.00 96.38 306 HIS A CA 1
ATOM 2482 C C . HIS A 1 306 ? 13.607 -2.270 -19.682 1.00 96.38 306 HIS A C 1
ATOM 2484 O O . HIS A 1 306 ? 13.635 -1.078 -19.998 1.00 96.38 306 HIS A O 1
ATOM 2490 N N . LEU A 1 307 ? 13.480 -3.236 -20.600 1.00 96.19 307 LEU A N 1
ATOM 2491 C CA . LEU A 1 307 ? 13.381 -2.957 -22.038 1.00 96.19 307 LEU A CA 1
ATOM 2492 C C . LEU A 1 307 ? 12.171 -2.082 -22.379 1.00 96.19 307 LEU A C 1
ATOM 2494 O O . LEU A 1 307 ? 12.302 -1.118 -23.128 1.00 96.19 307 LEU A O 1
ATOM 2498 N N . PHE A 1 308 ? 11.004 -2.374 -21.804 1.00 95.19 308 PHE A N 1
ATOM 2499 C CA . PHE A 1 308 ? 9.797 -1.591 -22.045 1.00 95.19 308 PHE A CA 1
ATOM 2500 C C . PHE A 1 308 ? 9.959 -0.146 -21.572 1.00 95.19 308 PHE A C 1
ATOM 2502 O O . PHE A 1 308 ? 9.628 0.776 -22.316 1.00 95.19 308 PHE A O 1
ATOM 2509 N N . ARG A 1 309 ? 10.514 0.074 -20.372 1.00 95.19 309 ARG A N 1
ATOM 2510 C CA . ARG A 1 309 ? 10.801 1.424 -19.869 1.00 95.19 309 ARG A CA 1
ATOM 2511 C C . ARG A 1 309 ? 11.796 2.146 -20.777 1.00 95.19 309 ARG A C 1
ATOM 2513 O O . ARG A 1 309 ? 11.527 3.270 -21.198 1.00 95.19 309 ARG A O 1
ATOM 2520 N N . ARG A 1 310 ? 12.906 1.494 -21.129 1.00 96.62 310 ARG A N 1
ATOM 2521 C CA . ARG A 1 310 ? 13.926 2.030 -22.042 1.00 96.62 310 ARG A CA 1
ATOM 2522 C C . ARG A 1 310 ? 13.316 2.504 -23.363 1.00 96.62 310 ARG A C 1
ATOM 2524 O O . ARG A 1 310 ? 13.560 3.634 -23.793 1.00 96.62 310 ARG A O 1
ATOM 2531 N N . ASP A 1 311 ? 12.522 1.644 -23.992 1.00 95.69 311 ASP A N 1
ATOM 2532 C CA . ASP A 1 311 ? 11.953 1.882 -25.317 1.00 95.69 311 ASP A CA 1
ATOM 2533 C C . ASP A 1 311 ? 10.827 2.922 -25.261 1.00 95.69 311 ASP A C 1
ATOM 2535 O O . ASP A 1 311 ? 10.746 3.788 -26.132 1.00 95.69 311 ASP A O 1
ATOM 2539 N N . HIS A 1 312 ? 10.003 2.899 -24.207 1.00 94.88 312 HIS A N 1
ATOM 2540 C CA . HIS A 1 312 ? 8.948 3.886 -23.982 1.00 94.88 312 HIS A CA 1
ATOM 2541 C C . HIS A 1 312 ? 9.515 5.302 -23.857 1.00 94.88 312 HIS A C 1
ATOM 2543 O O . HIS A 1 312 ? 9.086 6.201 -24.580 1.00 94.88 312 HIS A O 1
ATOM 2549 N N . TYR A 1 313 ? 10.502 5.507 -22.979 1.00 96.44 313 TYR A N 1
ATOM 2550 C CA . TYR A 1 313 ? 11.076 6.836 -22.767 1.00 96.44 313 TYR A CA 1
ATOM 2551 C C . TYR A 1 313 ? 11.798 7.348 -24.013 1.00 96.44 313 TYR A C 1
ATOM 2553 O O . TYR A 1 313 ? 11.671 8.527 -24.340 1.00 96.44 313 TYR A O 1
ATOM 2561 N N . TYR A 1 314 ? 12.476 6.472 -24.759 1.00 96.50 314 TYR A N 1
ATOM 2562 C CA . TYR A 1 314 ? 13.060 6.845 -26.045 1.00 96.50 314 TYR A CA 1
ATOM 2563 C C . TYR A 1 314 ? 11.994 7.266 -27.068 1.00 96.50 314 TYR A C 1
ATOM 2565 O O . TYR A 1 314 ? 12.119 8.320 -27.685 1.00 96.50 314 TYR A O 1
ATOM 2573 N N . ALA A 1 315 ? 10.923 6.481 -27.221 1.00 94.81 315 ALA A N 1
ATOM 2574 C CA . ALA A 1 315 ? 9.862 6.749 -28.192 1.00 94.81 315 ALA A CA 1
ATOM 2575 C C . ALA A 1 315 ? 9.055 8.019 -27.874 1.00 94.81 315 ALA A C 1
ATOM 2577 O O . ALA A 1 315 ? 8.532 8.670 -28.778 1.00 94.81 315 ALA A O 1
ATOM 2578 N N . VAL A 1 316 ? 8.929 8.368 -26.592 1.00 95.38 316 VAL A N 1
ATOM 2579 C CA . VAL A 1 316 ? 8.181 9.546 -26.138 1.00 95.38 316 VAL A CA 1
ATOM 2580 C C . VAL A 1 316 ? 9.040 10.817 -26.146 1.00 95.38 316 VAL A C 1
ATOM 2582 O O . VAL A 1 316 ? 8.481 11.903 -26.298 1.00 95.38 316 VAL A O 1
ATOM 2585 N N . ALA A 1 317 ? 10.372 10.708 -26.057 1.00 95.50 317 ALA A N 1
ATOM 2586 C CA . ALA A 1 317 ? 11.282 11.853 -25.974 1.00 95.50 317 ALA A CA 1
ATOM 2587 C C . ALA A 1 317 ? 11.048 12.963 -27.028 1.00 95.50 317 ALA A C 1
ATOM 2589 O O . ALA A 1 317 ? 11.044 14.128 -26.625 1.00 95.50 317 ALA A O 1
ATOM 2590 N N . PRO A 1 318 ? 10.775 12.668 -28.321 1.00 95.56 318 PRO A N 1
ATOM 2591 C CA . PRO A 1 318 ? 10.542 13.708 -29.332 1.00 95.56 318 PRO A CA 1
ATOM 2592 C C . PRO A 1 318 ? 9.351 14.629 -29.026 1.00 95.56 318 PRO A C 1
ATOM 2594 O O . PRO A 1 318 ? 9.334 15.787 -29.425 1.00 95.56 318 PRO A O 1
ATOM 2597 N N . LYS A 1 319 ? 8.358 14.161 -28.253 1.00 95.38 319 LYS A N 1
ATOM 2598 C CA . LYS A 1 319 ? 7.208 14.991 -27.846 1.00 95.38 319 LYS A CA 1
ATOM 2599 C C . LYS A 1 319 ? 7.603 16.156 -26.934 1.00 95.38 319 LYS A C 1
ATOM 2601 O O . LYS A 1 319 ? 6.805 17.069 -26.747 1.00 95.38 319 LYS A O 1
ATOM 2606 N N . TYR A 1 320 ? 8.798 16.104 -26.353 1.00 95.00 320 TYR A N 1
ATOM 2607 C CA . TYR A 1 320 ? 9.310 17.093 -25.413 1.00 95.00 320 TYR A CA 1
ATOM 2608 C C . TYR A 1 320 ? 10.454 17.929 -25.992 1.00 95.00 320 TYR A C 1
ATOM 2610 O O . TYR A 1 320 ? 11.138 18.588 -25.228 1.00 95.00 320 TYR A O 1
ATOM 2618 N N . GLU A 1 321 ? 10.666 17.965 -27.313 1.00 91.25 321 GLU A N 1
ATOM 2619 C CA . GLU A 1 321 ? 11.716 18.805 -27.927 1.00 91.25 321 GLU A CA 1
ATOM 2620 C C . GLU A 1 321 ? 11.621 20.295 -27.539 1.00 91.25 321 GLU A C 1
ATOM 2622 O O . GLU A 1 321 ? 12.642 20.968 -27.433 1.00 91.25 321 GLU A O 1
ATOM 2627 N N . GLY A 1 322 ? 10.413 20.798 -27.258 1.00 92.12 322 GLY A N 1
ATOM 2628 C CA . GLY A 1 322 ? 10.188 22.160 -26.754 1.00 92.12 322 GLY A CA 1
ATOM 2629 C C . GLY A 1 322 ? 10.422 22.357 -25.247 1.00 92.12 322 GLY A C 1
ATOM 2630 O O . GLY A 1 322 ? 10.338 23.484 -24.769 1.00 92.12 322 GLY A O 1
ATOM 2631 N N . ASP A 1 323 ? 10.701 21.290 -24.497 1.00 94.94 323 ASP A N 1
ATOM 2632 C CA . ASP A 1 323 ? 10.982 21.294 -23.057 1.00 94.94 323 ASP A CA 1
ATOM 2633 C C . ASP A 1 323 ? 12.340 20.605 -22.811 1.00 94.94 323 ASP A C 1
ATOM 2635 O O . ASP A 1 323 ? 12.404 19.377 -22.665 1.00 94.94 323 ASP A O 1
ATOM 2639 N N . PRO A 1 324 ? 13.447 21.377 -22.778 1.00 93.06 324 PRO A N 1
ATOM 2640 C CA . PRO A 1 324 ? 14.791 20.820 -22.663 1.00 93.06 324 PRO A CA 1
ATOM 2641 C C . PRO A 1 324 ? 14.980 19.924 -21.436 1.00 93.06 324 PRO A C 1
ATOM 2643 O O . PRO A 1 324 ? 15.669 18.909 -21.523 1.00 93.06 324 PRO A O 1
ATOM 2646 N N . GLU A 1 325 ? 14.358 20.245 -20.300 1.00 93.88 325 GLU A N 1
ATOM 2647 C CA . GLU A 1 325 ? 14.502 19.440 -19.086 1.00 93.88 325 GLU A CA 1
ATOM 2648 C C . GLU A 1 325 ? 13.862 18.063 -19.258 1.00 93.88 325 GLU A C 1
ATOM 2650 O O . GLU A 1 325 ? 14.503 17.038 -18.996 1.00 93.88 325 GLU A O 1
ATOM 2655 N N . ARG A 1 326 ? 12.622 18.016 -19.760 1.00 94.31 326 ARG A N 1
ATOM 2656 C CA . ARG A 1 326 ? 11.938 16.743 -20.022 1.00 94.31 326 ARG A CA 1
ATOM 2657 C C . ARG A 1 326 ? 12.608 15.960 -21.137 1.00 94.31 326 ARG A C 1
ATOM 2659 O O . ARG A 1 326 ? 12.747 14.744 -21.003 1.00 94.31 326 ARG A O 1
ATOM 2666 N N . PHE A 1 327 ? 13.059 16.615 -22.201 1.00 95.88 327 PHE A N 1
ATOM 2667 C CA . PHE A 1 327 ? 13.774 15.957 -23.292 1.00 95.88 327 PHE A CA 1
ATOM 2668 C C . PHE A 1 327 ? 15.035 15.239 -22.795 1.00 95.88 327 PHE A C 1
ATOM 2670 O O . PHE A 1 327 ? 15.220 14.045 -23.063 1.00 95.88 327 PHE A O 1
ATOM 2677 N N . LEU A 1 328 ? 15.868 15.941 -22.015 1.00 95.75 328 LEU A N 1
ATOM 2678 C CA . LEU A 1 328 ? 17.088 15.383 -21.431 1.00 95.75 328 LEU A CA 1
ATOM 2679 C C . LEU A 1 328 ? 16.779 14.282 -20.406 1.00 95.75 328 LEU A C 1
ATOM 2681 O O . LEU A 1 328 ? 17.502 13.286 -20.344 1.00 95.75 328 LEU A O 1
ATOM 2685 N N . LEU A 1 329 ? 15.707 14.418 -19.616 1.00 95.56 329 LEU A N 1
ATOM 2686 C CA . LEU A 1 329 ? 15.255 13.379 -18.684 1.00 95.56 329 LEU A CA 1
ATOM 2687 C C . LEU A 1 329 ? 14.927 12.075 -19.424 1.00 95.56 329 LEU A C 1
ATOM 2689 O O . LEU A 1 329 ? 15.406 11.011 -19.034 1.00 95.56 329 LEU A O 1
ATOM 2693 N N . HIS A 1 330 ? 14.161 12.151 -20.515 1.00 96.88 330 HIS A N 1
ATOM 2694 C CA . HIS A 1 330 ? 13.756 10.963 -21.270 1.00 96.88 330 HIS A CA 1
ATOM 2695 C C . HIS A 1 330 ? 14.947 10.254 -21.920 1.00 96.88 330 HIS A C 1
ATOM 2697 O O . HIS A 1 330 ? 15.055 9.028 -21.850 1.00 96.88 330 HIS A O 1
ATOM 2703 N N . HIS A 1 331 ? 15.886 11.021 -22.477 1.00 96.88 331 HIS A N 1
ATOM 2704 C CA . HIS A 1 331 ? 17.134 10.474 -23.004 1.00 96.88 331 HIS A CA 1
ATOM 2705 C C . HIS A 1 331 ? 18.009 9.868 -21.904 1.00 96.88 331 HIS A C 1
ATOM 2707 O O . HIS A 1 331 ? 18.581 8.801 -22.111 1.00 96.88 331 HIS A O 1
ATOM 2713 N N . THR A 1 332 ? 18.074 10.495 -20.723 1.00 96.56 332 THR A N 1
ATOM 2714 C CA . THR A 1 332 ? 18.778 9.931 -19.560 1.00 96.56 332 THR A CA 1
ATOM 2715 C C . THR A 1 332 ? 18.195 8.579 -19.176 1.00 96.56 332 THR A C 1
ATOM 2717 O O . THR A 1 332 ? 18.946 7.616 -19.072 1.00 96.56 332 THR A O 1
ATOM 2720 N N . VAL A 1 333 ? 16.872 8.480 -19.022 1.00 96.94 333 VAL A N 1
ATOM 2721 C CA . VAL A 1 333 ? 16.197 7.223 -18.662 1.00 96.94 333 VAL A CA 1
ATOM 2722 C C . VAL A 1 333 ? 16.508 6.138 -19.692 1.00 96.94 333 VAL A C 1
ATOM 2724 O O . VAL A 1 333 ? 17.021 5.083 -19.330 1.00 96.94 333 VAL A O 1
ATOM 2727 N N . ALA A 1 334 ? 16.288 6.409 -20.981 1.00 97.56 334 ALA A N 1
ATOM 2728 C CA . ALA A 1 334 ? 16.554 5.439 -22.041 1.00 97.56 334 ALA A CA 1
ATOM 2729 C C . ALA A 1 334 ? 18.034 5.023 -22.113 1.00 97.56 334 ALA A C 1
ATOM 2731 O O . ALA A 1 334 ? 18.339 3.851 -22.327 1.00 97.56 334 ALA A O 1
ATOM 2732 N N . TYR A 1 335 ? 18.966 5.960 -21.921 1.00 97.44 335 TYR A N 1
ATOM 2733 C CA . TYR A 1 335 ? 20.394 5.656 -21.906 1.00 97.44 335 TYR A CA 1
ATOM 2734 C C . TYR A 1 335 ? 20.771 4.764 -20.719 1.00 97.44 335 TYR A C 1
ATOM 2736 O O . TYR A 1 335 ? 21.412 3.734 -20.909 1.00 97.44 335 TYR A O 1
ATOM 2744 N N . ARG A 1 336 ? 20.364 5.138 -19.501 1.00 96.69 336 ARG A N 1
ATOM 2745 C CA . ARG A 1 336 ? 20.728 4.422 -18.270 1.00 96.69 336 ARG A CA 1
ATOM 2746 C C . ARG A 1 336 ? 20.124 3.026 -18.213 1.00 96.69 336 ARG A C 1
ATOM 2748 O O . ARG A 1 336 ? 20.840 2.081 -17.900 1.00 96.69 336 ARG A O 1
ATOM 2755 N N . GLU A 1 337 ? 18.862 2.881 -18.609 1.00 97.25 337 GLU A N 1
ATOM 2756 C CA . GLU A 1 337 ? 18.235 1.565 -18.742 1.00 97.25 337 GLU A CA 1
ATOM 2757 C C . GLU A 1 337 ? 18.981 0.697 -19.765 1.00 97.25 337 GLU A C 1
ATOM 2759 O O . GLU A 1 337 ? 19.263 -0.468 -19.498 1.00 97.25 337 GLU A O 1
ATOM 2764 N N . ASN A 1 338 ? 19.411 1.262 -20.902 1.00 97.50 338 ASN A N 1
ATOM 2765 C CA . ASN A 1 338 ? 20.238 0.520 -21.858 1.00 97.50 338 ASN A CA 1
ATOM 2766 C C . ASN A 1 338 ? 21.580 0.071 -21.255 1.00 97.50 338 ASN A C 1
ATOM 2768 O O . ASN A 1 338 ? 22.002 -1.054 -21.503 1.00 97.50 338 ASN A O 1
ATOM 2772 N N . GLN A 1 339 ? 22.234 0.918 -20.451 1.00 96.19 339 GLN A N 1
ATOM 2773 C CA . GLN A 1 339 ? 23.484 0.550 -19.778 1.00 96.19 339 GLN A CA 1
ATOM 2774 C C . GLN A 1 339 ? 23.294 -0.642 -18.831 1.00 96.19 339 GLN A C 1
ATOM 2776 O O . GLN A 1 339 ? 24.139 -1.534 -18.816 1.00 96.19 339 GLN A O 1
ATOM 2781 N N . PHE A 1 340 ? 22.190 -0.691 -18.077 1.00 95.69 340 PHE A N 1
ATOM 2782 C CA . PHE A 1 340 ? 21.882 -1.843 -17.224 1.00 95.69 340 PHE A CA 1
ATOM 2783 C C . PHE A 1 340 ? 21.668 -3.115 -18.044 1.00 95.69 340 PHE A C 1
ATOM 2785 O O . PHE A 1 340 ? 22.237 -4.157 -17.713 1.00 95.69 340 PHE A O 1
ATOM 2792 N N . MET A 1 341 ? 20.918 -3.018 -19.145 1.00 97.06 341 MET A N 1
ATOM 2793 C CA . MET A 1 341 ? 20.687 -4.150 -20.044 1.00 97.06 341 MET A CA 1
ATOM 2794 C C . MET A 1 341 ? 21.992 -4.689 -20.640 1.00 97.06 341 MET A C 1
ATOM 2796 O O . MET A 1 341 ? 22.211 -5.896 -20.655 1.00 97.06 341 MET A O 1
ATOM 2800 N N . GLU A 1 342 ? 22.890 -3.817 -21.098 1.00 96.31 342 GLU A N 1
ATOM 2801 C CA . GLU A 1 342 ? 24.177 -4.230 -21.671 1.00 96.31 342 GLU A CA 1
ATOM 2802 C C . GLU A 1 342 ? 25.142 -4.799 -20.623 1.00 96.31 342 GLU A C 1
ATOM 2804 O O . GLU A 1 342 ? 25.895 -5.724 -20.925 1.00 96.31 342 GLU A O 1
ATOM 2809 N N . ALA A 1 343 ? 25.115 -4.277 -19.395 1.00 96.12 343 ALA A N 1
ATOM 2810 C CA . ALA A 1 343 ? 26.008 -4.716 -18.328 1.00 96.12 343 ALA A CA 1
ATOM 2811 C C . ALA A 1 343 ? 25.589 -6.058 -17.708 1.00 96.12 343 ALA A C 1
ATOM 2813 O O . ALA A 1 343 ? 26.450 -6.894 -17.427 1.00 96.12 343 ALA A O 1
ATOM 2814 N N . TYR A 1 344 ? 24.286 -6.268 -17.494 1.00 96.69 344 TYR A N 1
ATOM 2815 C CA . TYR A 1 344 ? 23.776 -7.394 -16.699 1.00 96.69 344 TYR A CA 1
ATOM 2816 C C . TYR A 1 344 ? 22.946 -8.410 -17.489 1.00 96.69 344 TYR A C 1
ATOM 2818 O O . TYR A 1 344 ? 22.684 -9.493 -16.970 1.00 96.69 344 TYR A O 1
ATOM 2826 N N . PHE A 1 345 ? 22.618 -8.115 -18.751 1.00 97.62 345 PHE A N 1
ATOM 2827 C CA . PHE A 1 345 ? 21.991 -9.053 -19.689 1.00 97.62 345 PHE A CA 1
ATOM 2828 C C . PHE A 1 345 ? 22.761 -9.179 -21.030 1.00 97.62 345 PHE A C 1
ATOM 2830 O O . PHE A 1 345 ? 22.138 -9.192 -22.098 1.00 97.62 345 PHE A O 1
ATOM 2837 N N . PRO A 1 346 ? 24.111 -9.227 -21.046 1.00 97.69 346 PRO A N 1
ATOM 2838 C CA . PRO A 1 346 ? 24.896 -9.127 -22.281 1.00 97.69 346 PRO A CA 1
ATOM 2839 C C . PRO A 1 346 ? 24.630 -10.249 -23.299 1.00 97.69 346 PRO A C 1
ATOM 2841 O O . PRO A 1 346 ? 24.566 -9.987 -24.504 1.00 97.69 346 PRO A O 1
ATOM 2844 N N . VAL A 1 347 ? 24.465 -11.498 -22.854 1.00 98.06 347 VAL A N 1
ATOM 2845 C CA . VAL A 1 347 ? 24.176 -12.640 -23.733 1.00 98.06 347 VAL A CA 1
ATOM 2846 C C . VAL A 1 347 ? 22.794 -12.470 -24.343 1.00 98.06 347 VAL A C 1
ATOM 2848 O O . VAL A 1 347 ? 22.662 -12.545 -25.562 1.00 98.06 347 VAL A O 1
ATOM 2851 N N . MET A 1 348 ? 21.777 -12.168 -23.540 1.00 97.75 348 MET A N 1
ATOM 2852 C CA . MET A 1 348 ? 20.437 -11.900 -24.052 1.00 97.75 348 MET A CA 1
ATOM 2853 C C . MET A 1 348 ? 20.426 -10.739 -25.054 1.00 97.75 348 MET A C 1
ATOM 2855 O O . MET A 1 348 ? 19.880 -10.871 -26.149 1.00 97.75 348 MET A O 1
ATOM 2859 N N . MET A 1 349 ? 21.079 -9.622 -24.727 1.00 97.19 349 MET A N 1
ATOM 2860 C CA . MET A 1 349 ? 21.132 -8.448 -25.599 1.00 97.19 349 MET A CA 1
ATOM 2861 C C . MET A 1 349 ? 21.875 -8.722 -26.910 1.00 97.19 349 MET A C 1
ATOM 2863 O O . MET A 1 349 ? 21.454 -8.244 -27.958 1.00 97.19 349 MET A O 1
ATOM 2867 N N . SER A 1 350 ? 22.950 -9.515 -26.892 1.00 96.38 350 SER A N 1
ATOM 2868 C CA . SER A 1 350 ? 23.685 -9.869 -28.118 1.00 96.38 350 SER A CA 1
ATOM 2869 C C . SER A 1 350 ? 22.900 -10.770 -29.079 1.00 96.38 350 SER A C 1
ATOM 2871 O O . SER A 1 350 ? 23.183 -10.763 -30.276 1.00 96.38 350 SER A O 1
ATOM 2873 N N . HIS A 1 351 ? 21.908 -11.508 -28.574 1.00 96.56 351 HIS A N 1
ATOM 2874 C CA . HIS A 1 351 ? 21.101 -12.454 -29.346 1.00 96.56 351 HIS A CA 1
ATOM 2875 C C . HIS A 1 351 ? 19.681 -11.959 -29.664 1.00 96.56 351 HIS A C 1
ATOM 2877 O O . HIS A 1 351 ? 18.964 -12.647 -30.386 1.00 96.56 351 HIS A O 1
ATOM 2883 N N . SER A 1 352 ? 19.274 -10.798 -29.143 1.00 94.69 352 SER A N 1
ATOM 2884 C CA . SER A 1 352 ? 17.931 -10.239 -29.330 1.00 94.69 352 SER A CA 1
ATOM 2885 C C . SER A 1 352 ? 17.918 -9.075 -30.321 1.00 94.69 352 SER A C 1
ATOM 2887 O O . SER A 1 352 ? 18.826 -8.240 -30.357 1.00 94.69 352 SER A O 1
ATOM 2889 N N . ARG A 1 353 ? 16.810 -8.935 -31.056 1.00 93.25 353 ARG A N 1
ATOM 2890 C CA . ARG A 1 353 ? 16.488 -7.751 -31.875 1.00 93.25 353 ARG A CA 1
ATOM 2891 C C . ARG A 1 353 ? 16.290 -6.472 -31.054 1.00 93.25 353 ARG A C 1
ATOM 2893 O O . ARG A 1 353 ? 16.239 -5.385 -31.621 1.00 93.25 353 ARG A O 1
ATOM 2900 N N . ASN A 1 354 ? 16.191 -6.576 -29.727 1.00 92.00 354 ASN A N 1
ATOM 2901 C CA . ASN A 1 354 ? 16.047 -5.438 -28.816 1.00 92.00 354 ASN A CA 1
ATOM 2902 C C . ASN A 1 354 ? 17.356 -4.652 -28.594 1.00 92.00 354 ASN A C 1
ATOM 2904 O O . ASN A 1 354 ? 17.354 -3.654 -27.866 1.00 92.00 354 ASN A O 1
ATOM 2908 N N . ARG A 1 355 ? 18.482 -5.063 -29.189 1.00 94.69 355 ARG A N 1
ATOM 2909 C CA . ARG A 1 355 ? 19.748 -4.325 -29.105 1.00 94.69 355 ARG A CA 1
ATOM 2910 C C . ARG A 1 355 ? 19.670 -2.987 -29.843 1.00 94.69 355 ARG A C 1
ATOM 2912 O O . ARG A 1 355 ? 19.239 -2.919 -30.991 1.00 94.69 355 ARG A O 1
ATOM 2919 N N . TYR A 1 356 ? 20.111 -1.912 -29.194 1.00 95.56 356 TYR A N 1
ATOM 2920 C CA . TYR A 1 356 ? 20.256 -0.612 -29.850 1.00 95.56 356 TYR A CA 1
ATOM 2921 C C . TYR A 1 356 ? 21.492 -0.582 -30.755 1.00 95.56 356 TYR A C 1
ATOM 2923 O O . TYR A 1 356 ? 22.509 -1.207 -30.461 1.00 95.56 356 TYR A O 1
ATOM 2931 N N . SER A 1 357 ? 21.406 0.162 -31.862 1.00 95.44 357 SER A N 1
ATOM 2932 C CA . SER A 1 357 ? 22.570 0.446 -32.703 1.00 95.44 357 SER A CA 1
ATOM 2933 C C . SER A 1 357 ? 23.536 1.387 -31.981 1.00 95.44 357 SER A C 1
ATOM 2935 O O . SER A 1 357 ? 23.111 2.241 -31.200 1.00 95.44 357 SER A O 1
ATOM 2937 N N . GLU A 1 358 ? 24.827 1.302 -32.300 1.00 94.38 358 GLU A N 1
ATOM 2938 C CA . GLU A 1 358 ? 25.853 2.192 -31.733 1.00 94.38 358 GLU A CA 1
ATOM 2939 C C . GLU A 1 358 ? 25.517 3.673 -31.962 1.00 94.38 358 GLU A C 1
ATOM 2941 O O . GLU A 1 358 ? 25.606 4.492 -31.048 1.00 94.38 358 GLU A O 1
ATOM 2946 N N . SER A 1 359 ? 25.009 4.005 -33.153 1.00 95.88 359 SER A N 1
ATOM 2947 C CA . SER A 1 359 ? 24.547 5.355 -33.494 1.00 95.88 359 SER A CA 1
ATOM 2948 C C . SER A 1 359 ? 23.431 5.860 -32.574 1.00 95.88 359 SER A C 1
ATOM 2950 O O . SER A 1 359 ? 23.412 7.038 -32.210 1.00 95.88 359 SER A O 1
ATOM 2952 N N . ARG A 1 360 ? 22.509 4.977 -32.166 1.00 96.06 360 ARG A N 1
ATOM 2953 C CA . ARG A 1 360 ? 21.417 5.313 -31.248 1.00 96.06 360 ARG A CA 1
ATOM 2954 C C . ARG A 1 360 ? 21.941 5.520 -29.832 1.00 96.06 360 ARG A C 1
ATOM 2956 O O . ARG A 1 360 ? 21.540 6.483 -29.184 1.00 96.06 360 ARG A O 1
ATOM 2963 N N . VAL A 1 361 ? 22.843 4.658 -29.364 1.00 96.50 361 VAL A N 1
ATOM 2964 C CA . VAL A 1 361 ? 23.456 4.788 -28.033 1.00 96.50 361 VAL A CA 1
ATOM 2965 C C . VAL A 1 361 ? 24.237 6.100 -27.922 1.00 96.50 361 VAL A C 1
ATOM 2967 O O . VAL A 1 361 ? 24.069 6.830 -26.946 1.00 96.50 361 VAL A O 1
ATOM 2970 N N . GLU A 1 362 ? 25.014 6.466 -28.943 1.00 96.31 362 GLU A N 1
ATOM 2971 C CA . GLU A 1 362 ? 25.745 7.739 -28.952 1.00 96.31 362 GLU A CA 1
ATOM 2972 C C . GLU A 1 362 ? 24.816 8.961 -29.052 1.00 96.31 362 GLU A C 1
ATOM 2974 O O . GLU A 1 362 ? 25.068 9.990 -28.423 1.00 96.31 362 GLU A O 1
ATOM 2979 N N . ALA A 1 363 ? 23.689 8.866 -29.765 1.00 95.38 363 ALA A N 1
ATOM 2980 C CA . ALA A 1 363 ? 22.668 9.916 -29.740 1.00 95.38 363 ALA A CA 1
ATOM 2981 C C . ALA A 1 363 ? 22.075 10.109 -28.331 1.00 95.38 363 ALA A C 1
ATOM 2983 O O . ALA A 1 363 ? 22.020 11.236 -27.836 1.00 95.38 363 ALA A O 1
ATOM 2984 N N . LEU A 1 364 ? 21.709 9.016 -27.655 1.00 96.25 364 LEU A N 1
ATOM 2985 C CA . LEU A 1 364 ? 21.209 9.041 -26.278 1.00 96.25 364 LEU A CA 1
ATOM 2986 C C . LEU A 1 364 ? 22.221 9.657 -25.306 1.00 96.25 364 LEU A C 1
ATOM 2988 O O . LEU A 1 364 ? 21.874 10.521 -24.505 1.00 96.25 364 LEU A O 1
ATOM 2992 N N . LYS A 1 3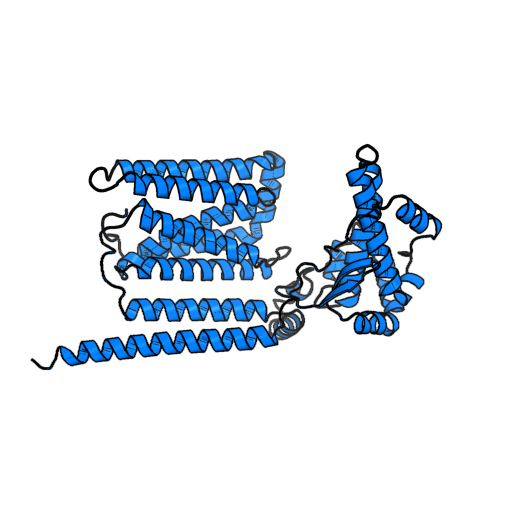65 ? 23.491 9.265 -25.422 1.00 95.38 365 LYS A N 1
ATOM 2993 C CA . LYS A 1 365 ? 24.593 9.759 -24.589 1.00 95.38 365 LYS A CA 1
ATOM 2994 C C . LYS A 1 365 ? 24.878 11.249 -24.786 1.00 95.38 365 LYS A C 1
ATOM 2996 O O . LYS A 1 365 ? 25.247 11.930 -23.828 1.00 95.38 365 LYS A O 1
ATOM 3001 N N . ARG A 1 366 ? 24.723 11.768 -26.010 1.00 95.31 366 ARG A N 1
ATOM 3002 C CA . ARG A 1 366 ? 24.843 13.210 -26.296 1.00 95.31 366 ARG A CA 1
ATOM 3003 C C . ARG A 1 366 ? 23.707 14.014 -25.669 1.00 95.31 366 ARG A C 1
ATOM 3005 O O . ARG A 1 366 ? 23.958 15.105 -25.172 1.00 95.31 366 ARG A O 1
ATOM 3012 N N . ASN A 1 367 ? 22.508 13.440 -25.638 1.00 94.94 367 ASN A N 1
ATOM 3013 C CA . ASN A 1 367 ? 21.287 14.098 -25.181 1.00 94.94 367 ASN A CA 1
ATOM 3014 C C . ASN A 1 367 ? 20.894 13.748 -23.733 1.00 94.94 367 ASN A C 1
ATOM 3016 O O . ASN A 1 367 ? 19.777 14.048 -23.325 1.00 94.94 367 ASN A O 1
ATOM 3020 N N . MET A 1 368 ? 21.757 13.109 -22.936 1.00 94.31 368 MET A N 1
ATOM 3021 C CA . MET A 1 368 ? 21.449 12.829 -21.526 1.00 94.31 368 MET A CA 1
ATOM 3022 C C . MET A 1 368 ? 21.834 13.990 -20.603 1.00 94.31 368 MET A C 1
ATOM 3024 O O . MET A 1 368 ? 22.835 14.682 -20.809 1.00 94.31 368 MET A O 1
ATOM 3028 N N . ASN A 1 369 ? 21.112 14.123 -19.493 1.00 93.69 369 ASN A N 1
ATOM 3029 C CA . ASN A 1 369 ? 21.507 14.985 -18.391 1.00 93.69 369 ASN A CA 1
ATOM 3030 C C . ASN A 1 369 ? 22.609 14.311 -17.558 1.00 93.69 369 ASN A C 1
ATOM 3032 O O . ASN A 1 369 ? 22.350 13.463 -16.705 1.00 93.69 369 ASN A O 1
ATOM 3036 N N . ARG A 1 370 ? 23.862 14.731 -17.762 1.00 90.06 370 ARG A N 1
ATOM 3037 C CA . ARG A 1 370 ? 25.032 14.180 -17.052 1.00 90.06 370 ARG A CA 1
ATOM 3038 C C . ARG A 1 370 ? 25.049 14.449 -15.545 1.00 90.06 370 ARG A C 1
ATOM 3040 O O . ARG A 1 370 ? 25.772 13.766 -14.830 1.00 90.06 370 ARG A O 1
ATOM 3047 N N . ARG A 1 371 ? 24.306 15.453 -15.072 1.00 89.69 371 ARG A N 1
ATOM 3048 C CA . ARG A 1 371 ? 24.246 15.825 -13.649 1.00 89.69 371 ARG A CA 1
ATOM 3049 C C . ARG A 1 371 ? 23.177 15.044 -12.886 1.00 89.69 371 ARG A C 1
ATOM 3051 O O . ARG A 1 371 ? 23.166 15.083 -11.662 1.00 89.69 371 ARG A O 1
ATOM 3058 N N . MET A 1 372 ? 22.280 14.358 -13.593 1.00 89.94 372 MET A N 1
ATOM 3059 C CA . MET A 1 372 ? 21.199 13.603 -12.976 1.00 89.94 372 MET A CA 1
ATOM 3060 C C . MET A 1 372 ? 21.736 12.320 -12.332 1.00 89.94 372 MET A C 1
ATOM 3062 O O . MET A 1 372 ? 22.312 11.463 -13.008 1.00 89.94 372 MET A O 1
ATOM 3066 N N . VAL A 1 373 ? 21.492 12.169 -11.029 1.00 90.50 373 VAL A N 1
ATOM 3067 C CA . VAL A 1 373 ? 21.622 10.880 -10.344 1.00 90.50 373 VAL A CA 1
ATOM 3068 C C . VAL A 1 373 ? 20.399 10.052 -10.712 1.00 90.50 373 VAL A C 1
ATOM 3070 O O . VAL A 1 373 ? 19.275 10.410 -10.372 1.00 90.50 373 VAL A O 1
ATOM 3073 N N . TYR A 1 374 ? 20.617 8.987 -11.477 1.00 94.62 374 TYR A N 1
ATOM 3074 C CA . TYR A 1 374 ? 19.535 8.147 -11.970 1.00 94.62 374 TYR A CA 1
ATOM 3075 C C . TYR A 1 374 ? 19.182 7.055 -10.960 1.00 94.62 374 TYR A C 1
ATOM 3077 O O . TYR A 1 374 ? 20.069 6.336 -10.505 1.00 94.62 374 TYR A O 1
ATOM 3085 N N . GLU A 1 375 ? 17.897 6.907 -10.652 1.00 95.62 375 GLU A N 1
ATOM 3086 C CA . GLU A 1 375 ? 17.336 5.760 -9.938 1.00 95.62 375 GLU A CA 1
ATOM 3087 C C . GLU A 1 375 ? 16.259 5.140 -10.831 1.00 95.62 375 GLU A C 1
ATOM 3089 O O . GLU A 1 375 ? 15.325 5.823 -11.259 1.00 95.62 375 GLU A O 1
ATOM 3094 N N . SER A 1 376 ? 16.430 3.865 -11.181 1.00 94.81 376 SER A N 1
ATOM 3095 C CA . SER A 1 376 ? 15.435 3.139 -11.967 1.00 94.81 376 SER A CA 1
ATOM 3096 C C . SER A 1 376 ? 14.197 2.866 -11.115 1.00 94.81 376 SER A C 1
ATOM 3098 O O . SER A 1 376 ? 14.291 2.357 -9.996 1.00 94.81 376 SER A O 1
ATOM 3100 N N . GLU A 1 377 ? 13.027 3.177 -11.675 1.00 93.81 377 GLU A N 1
ATOM 3101 C CA . GLU A 1 377 ? 11.730 2.826 -11.083 1.00 93.81 377 GLU A CA 1
ATOM 3102 C C . GLU A 1 377 ? 11.377 1.350 -11.299 1.00 93.81 377 GLU A C 1
ATOM 3104 O O . GLU A 1 377 ? 10.432 0.854 -10.685 1.00 93.81 377 GLU A O 1
ATOM 3109 N N . VAL A 1 378 ? 12.107 0.643 -12.171 1.00 93.12 378 VAL A N 1
ATOM 3110 C CA . VAL A 1 378 ? 11.871 -0.781 -12.408 1.00 93.12 378 VAL A CA 1
ATOM 3111 C C . VAL A 1 378 ? 12.169 -1.545 -11.131 1.00 93.12 378 VAL A C 1
ATOM 3113 O O . VAL A 1 378 ? 13.251 -1.421 -10.556 1.00 93.12 378 VAL A O 1
ATOM 3116 N N . SER A 1 379 ? 11.195 -2.341 -10.696 1.00 92.94 379 SER A N 1
ATOM 3117 C CA . SER A 1 379 ? 11.282 -3.122 -9.466 1.00 92.94 379 SER A CA 1
ATOM 3118 C C . SER A 1 379 ? 11.521 -2.262 -8.208 1.00 92.94 379 SER A C 1
ATOM 3120 O O . SER A 1 379 ? 12.054 -2.746 -7.209 1.00 92.94 379 SER A O 1
ATOM 3122 N N . SER A 1 380 ? 11.158 -0.974 -8.231 1.00 91.25 380 SER A N 1
ATOM 3123 C CA . SER A 1 380 ? 11.289 -0.077 -7.068 1.00 91.25 380 SER A CA 1
ATOM 3124 C C . SER A 1 380 ? 10.349 -0.450 -5.914 1.00 91.25 380 SER A C 1
ATOM 3126 O O . SER A 1 380 ? 10.579 -0.059 -4.772 1.00 91.25 380 SER A O 1
ATOM 3128 N N . GLU A 1 381 ? 9.328 -1.259 -6.194 1.00 90.31 381 GLU A N 1
ATOM 3129 C CA . GLU A 1 381 ? 8.411 -1.857 -5.227 1.00 90.31 381 GLU A CA 1
ATOM 3130 C C . GLU A 1 381 ? 9.027 -3.007 -4.409 1.00 90.31 381 GLU A C 1
ATOM 3132 O O . GLU A 1 381 ? 8.428 -3.452 -3.427 1.00 90.31 381 GLU A O 1
ATOM 3137 N N . LEU A 1 382 ? 10.214 -3.502 -4.786 1.00 94.88 382 LEU A N 1
ATOM 3138 C CA . LEU A 1 382 ? 10.893 -4.570 -4.054 1.00 94.88 382 LEU A CA 1
ATOM 3139 C C . LEU A 1 382 ? 11.286 -4.112 -2.647 1.00 94.88 382 LEU A C 1
ATOM 3141 O O . LEU A 1 382 ? 11.936 -3.084 -2.446 1.00 94.88 382 LEU A O 1
ATOM 3145 N N . ILE A 1 383 ? 10.998 -4.951 -1.654 1.00 96.31 383 ILE A N 1
ATOM 3146 C CA . ILE A 1 383 ? 11.482 -4.734 -0.294 1.00 96.31 383 ILE A CA 1
ATOM 3147 C C . ILE A 1 383 ? 12.972 -5.092 -0.242 1.00 96.31 383 ILE A C 1
ATOM 3149 O O . ILE A 1 383 ? 13.355 -6.255 -0.385 1.00 96.31 383 ILE A O 1
ATOM 3153 N N . THR A 1 384 ? 13.816 -4.085 -0.009 1.00 96.31 384 THR A N 1
ATOM 3154 C CA . THR A 1 384 ? 15.286 -4.232 0.034 1.00 96.31 384 THR A CA 1
ATOM 3155 C C . THR A 1 384 ? 15.898 -3.957 1.409 1.00 96.31 384 THR A C 1
ATOM 3157 O O . THR A 1 384 ? 17.027 -4.358 1.675 1.00 96.31 384 THR A O 1
ATOM 3160 N N . MET A 1 385 ? 15.156 -3.301 2.309 1.00 95.00 385 MET A N 1
ATOM 3161 C CA . MET A 1 385 ? 15.649 -2.916 3.640 1.00 95.00 385 MET A CA 1
ATOM 3162 C C . MET A 1 385 ? 15.709 -4.083 4.631 1.00 95.00 385 MET A C 1
ATOM 3164 O O . MET A 1 385 ? 16.478 -4.054 5.586 1.00 95.00 385 MET A O 1
ATOM 3168 N N . PHE A 1 386 ? 14.872 -5.098 4.435 1.00 95.25 386 PHE A N 1
ATOM 3169 C CA . PHE A 1 386 ? 14.801 -6.272 5.294 1.00 95.25 386 PHE A CA 1
ATOM 3170 C C . PHE A 1 386 ? 14.402 -7.495 4.475 1.00 95.25 386 PHE A C 1
ATOM 3172 O O . PHE A 1 386 ? 13.926 -7.389 3.350 1.00 95.25 386 PHE A O 1
ATOM 3179 N N . THR A 1 387 ? 14.597 -8.677 5.049 1.00 94.62 387 THR A N 1
ATOM 3180 C CA . THR A 1 387 ? 14.311 -9.957 4.383 1.00 94.62 387 THR A CA 1
ATOM 3181 C C . THR A 1 387 ? 13.103 -10.645 5.009 1.00 94.62 387 THR A C 1
ATOM 3183 O O . THR A 1 387 ? 12.712 -10.338 6.136 1.00 94.62 387 THR A O 1
ATOM 3186 N N . VAL A 1 388 ? 12.570 -11.669 4.336 1.00 94.00 388 VAL A N 1
ATOM 3187 C CA . VAL A 1 388 ? 11.528 -12.557 4.893 1.00 94.00 388 VAL A CA 1
ATOM 3188 C C . VAL A 1 388 ? 11.920 -13.111 6.271 1.00 94.00 388 VAL A C 1
ATOM 3190 O O . VAL A 1 388 ? 11.066 -13.328 7.127 1.00 94.00 388 VAL A O 1
ATOM 3193 N N . TRP A 1 389 ? 13.213 -13.349 6.508 1.00 94.94 389 TRP A N 1
ATOM 3194 C CA . TRP A 1 389 ? 13.697 -13.848 7.794 1.00 94.94 389 TRP A CA 1
ATOM 3195 C C . TRP A 1 389 ? 13.521 -12.814 8.910 1.00 94.94 389 TRP A C 1
ATOM 3197 O O . TRP A 1 389 ? 13.017 -13.153 9.978 1.00 94.94 389 TRP A O 1
ATOM 3207 N N . HIS A 1 390 ? 13.834 -11.545 8.635 1.00 96.38 390 HIS A N 1
ATOM 3208 C CA . HIS A 1 390 ? 13.562 -10.444 9.559 1.00 96.38 390 HIS A CA 1
ATOM 3209 C C . HIS A 1 390 ? 12.063 -10.329 9.856 1.00 96.38 390 HIS A C 1
ATOM 3211 O O . HIS A 1 390 ? 11.687 -10.204 11.017 1.00 96.38 390 HIS A O 1
ATOM 3217 N N . VAL A 1 391 ? 11.196 -10.460 8.841 1.00 95.88 391 VAL A N 1
ATOM 3218 C CA . VAL A 1 391 ? 9.733 -10.436 9.031 1.00 95.88 391 VAL A CA 1
ATOM 3219 C C . VAL A 1 391 ? 9.266 -11.517 10.001 1.00 95.88 391 VAL A C 1
ATOM 3221 O O . VAL A 1 391 ? 8.473 -11.225 10.892 1.00 95.88 391 VAL A O 1
ATOM 3224 N N . ARG A 1 392 ? 9.781 -12.747 9.893 1.00 95.81 392 ARG A N 1
ATOM 3225 C CA . ARG A 1 392 ? 9.416 -13.844 10.809 1.00 95.81 392 ARG A CA 1
ATOM 3226 C C . ARG A 1 392 ? 9.773 -13.533 12.261 1.00 95.81 392 ARG A C 1
ATOM 3228 O O . ARG A 1 392 ? 8.968 -13.796 13.150 1.00 95.81 392 ARG A O 1
ATOM 3235 N N . TRP A 1 393 ? 10.952 -12.964 12.502 1.00 97.38 393 TRP A N 1
ATOM 3236 C CA . TRP A 1 393 ? 11.374 -12.588 13.852 1.00 97.38 393 TRP A CA 1
ATOM 3237 C C . TRP A 1 393 ? 10.609 -11.390 14.394 1.00 97.38 393 TRP A C 1
ATOM 3239 O O . TRP A 1 393 ? 10.201 -11.420 15.551 1.00 97.38 393 TRP A O 1
ATOM 3249 N N . MET A 1 394 ? 10.354 -10.376 13.565 1.00 96.44 394 MET A N 1
ATOM 3250 C CA . MET A 1 394 ? 9.510 -9.242 13.948 1.00 96.44 394 MET A CA 1
ATOM 3251 C C . MET A 1 394 ? 8.095 -9.704 14.304 1.00 96.44 394 MET A C 1
ATOM 3253 O O . MET A 1 394 ? 7.558 -9.292 15.330 1.00 96.44 394 MET A O 1
ATOM 3257 N N . LEU A 1 395 ? 7.521 -10.613 13.509 1.00 96.75 395 LEU A N 1
ATOM 3258 C CA . LEU A 1 395 ? 6.222 -11.226 13.773 1.00 96.75 395 LEU A CA 1
ATOM 3259 C C . LEU A 1 395 ? 6.220 -11.964 15.116 1.00 96.75 395 LEU A C 1
ATOM 3261 O O . LEU A 1 395 ? 5.353 -11.719 15.952 1.00 96.75 395 LEU A O 1
ATOM 3265 N N . LEU A 1 396 ? 7.200 -12.844 15.341 1.00 97.62 396 LEU A N 1
ATOM 3266 C CA . LEU A 1 396 ? 7.314 -13.597 16.588 1.00 97.62 396 LEU A CA 1
ATOM 3267 C C . LEU A 1 396 ? 7.465 -12.664 17.795 1.00 97.62 396 LEU A C 1
ATOM 3269 O O . LEU A 1 396 ? 6.750 -12.826 18.781 1.00 97.62 396 LEU A O 1
ATOM 3273 N N . ALA A 1 397 ? 8.349 -11.668 17.709 1.00 98.12 397 ALA A N 1
ATOM 3274 C CA . ALA A 1 397 ? 8.575 -10.715 18.788 1.00 98.12 397 ALA A CA 1
ATOM 3275 C C . ALA A 1 397 ? 7.301 -9.917 19.103 1.00 98.12 397 ALA A C 1
ATOM 3277 O O . ALA A 1 397 ? 6.922 -9.799 20.268 1.00 98.12 397 ALA A O 1
ATOM 3278 N N . ALA A 1 398 ? 6.593 -9.435 18.076 1.00 98.06 398 ALA A N 1
ATOM 3279 C CA . ALA A 1 398 ? 5.328 -8.726 18.243 1.00 98.06 398 ALA A CA 1
ATOM 3280 C C . ALA A 1 398 ? 4.265 -9.601 18.929 1.00 98.06 398 ALA A C 1
ATOM 3282 O O . ALA A 1 398 ? 3.606 -9.147 19.864 1.00 98.06 398 ALA A O 1
ATOM 3283 N N . LEU A 1 399 ? 4.128 -10.869 18.526 1.00 98.31 399 LEU A N 1
ATOM 3284 C CA . LEU A 1 399 ? 3.176 -11.800 19.142 1.00 98.31 399 LEU A CA 1
ATOM 3285 C C . LEU A 1 399 ? 3.534 -12.135 20.596 1.00 98.31 399 LEU A C 1
ATOM 3287 O O . LEU A 1 399 ? 2.638 -12.198 21.436 1.00 98.31 399 LEU A O 1
ATOM 3291 N N . VAL A 1 400 ? 4.822 -12.291 20.917 1.00 98.44 400 VAL A N 1
ATOM 3292 C CA . VAL A 1 400 ? 5.289 -12.500 22.299 1.00 98.44 400 VAL A CA 1
ATOM 3293 C C . VAL A 1 400 ? 4.955 -11.291 23.172 1.00 98.44 400 VAL A C 1
ATOM 3295 O O . VAL A 1 400 ? 4.415 -11.462 24.264 1.00 98.44 400 VAL A O 1
ATOM 3298 N N . VAL A 1 401 ? 5.211 -10.072 22.688 1.00 98.56 401 VAL A N 1
ATOM 3299 C CA . VAL A 1 401 ? 4.876 -8.838 23.417 1.00 98.56 401 VAL A CA 1
ATOM 3300 C C . VAL A 1 401 ? 3.368 -8.732 23.646 1.00 98.56 401 VAL A C 1
ATOM 3302 O O . VAL A 1 401 ? 2.935 -8.500 24.774 1.00 98.56 401 VAL A O 1
ATOM 3305 N N . LEU A 1 402 ? 2.553 -8.954 22.611 1.00 98.25 402 LEU A N 1
ATOM 3306 C CA . LEU A 1 402 ? 1.093 -8.915 22.735 1.00 98.25 402 LEU A CA 1
ATOM 3307 C C . LEU A 1 402 ? 0.571 -9.978 23.712 1.00 98.25 402 LEU A C 1
ATOM 3309 O O . LEU A 1 402 ? -0.304 -9.676 24.524 1.00 98.25 402 LEU A O 1
ATOM 3313 N N . GLY A 1 403 ? 1.135 -11.188 23.678 1.00 98.25 403 GLY A N 1
ATOM 3314 C CA . GLY A 1 403 ? 0.808 -12.265 24.611 1.00 98.25 403 GLY A CA 1
ATOM 3315 C C . GLY A 1 403 ? 1.195 -11.940 26.055 1.00 98.25 403 GLY A C 1
ATOM 3316 O O . GLY A 1 403 ? 0.412 -12.190 26.970 1.00 98.25 403 GLY A O 1
ATOM 3317 N N . ALA A 1 404 ? 2.359 -11.322 26.272 1.00 98.19 404 ALA A N 1
ATOM 3318 C CA . ALA A 1 404 ? 2.795 -10.882 27.595 1.00 98.19 404 ALA A CA 1
ATOM 3319 C C . ALA A 1 404 ? 1.870 -9.794 28.170 1.00 98.19 404 ALA A C 1
ATOM 3321 O O . ALA A 1 404 ? 1.492 -9.864 29.341 1.00 98.19 404 ALA A O 1
ATOM 3322 N N . VAL A 1 405 ? 1.450 -8.825 27.346 1.00 98.00 405 VAL A N 1
ATOM 3323 C CA . VAL A 1 405 ? 0.495 -7.777 27.749 1.00 98.00 405 VAL A CA 1
ATOM 3324 C C . VAL A 1 405 ? -0.883 -8.371 28.068 1.00 98.00 405 VAL A C 1
ATOM 3326 O O . VAL A 1 405 ? -1.478 -8.009 29.086 1.00 98.00 405 VAL A O 1
ATOM 3329 N N . ASP A 1 406 ? -1.378 -9.313 27.257 1.00 97.25 406 ASP A N 1
ATOM 3330 C CA . ASP A 1 406 ? -2.641 -10.020 27.518 1.00 97.25 406 ASP A CA 1
ATOM 3331 C C . ASP A 1 406 ? -2.582 -10.809 28.838 1.00 97.25 406 ASP A C 1
ATOM 3333 O O . ASP A 1 406 ? -3.466 -10.680 29.690 1.00 97.25 406 ASP A O 1
ATOM 3337 N N . ALA A 1 407 ? -1.503 -11.568 29.055 1.00 97.00 407 ALA A N 1
ATOM 3338 C CA . ALA A 1 407 ? -1.291 -12.348 30.272 1.00 97.00 407 ALA A CA 1
ATOM 3339 C C . ALA A 1 407 ? -1.211 -11.456 31.522 1.00 97.00 407 ALA A C 1
ATOM 3341 O O . ALA A 1 407 ? -1.868 -11.743 32.528 1.00 97.00 407 ALA A O 1
ATOM 3342 N N . TYR A 1 408 ? -0.472 -10.345 31.448 1.00 97.12 408 TYR A N 1
ATOM 3343 C CA . TYR A 1 408 ? -0.383 -9.368 32.533 1.00 97.12 408 TYR A CA 1
ATOM 3344 C C . TYR A 1 408 ? -1.744 -8.730 32.844 1.00 97.12 408 TYR A C 1
ATOM 3346 O O . TYR A 1 408 ? -2.137 -8.640 34.010 1.00 97.12 408 TYR A O 1
ATOM 3354 N N . SER A 1 409 ? -2.505 -8.356 31.810 1.00 95.25 409 SER A N 1
ATOM 3355 C CA . SER A 1 409 ? -3.860 -7.813 31.950 1.00 95.25 409 SER A CA 1
ATOM 3356 C C . SER A 1 409 ? -4.794 -8.784 32.688 1.00 95.25 409 SER A C 1
ATOM 3358 O O . SER A 1 409 ? -5.470 -8.395 33.645 1.00 95.25 409 SER A O 1
ATOM 3360 N N . ARG A 1 410 ? -4.783 -10.074 32.316 1.00 94.25 410 ARG A N 1
ATOM 3361 C CA . ARG A 1 410 ? -5.569 -11.127 32.993 1.00 94.25 410 ARG A CA 1
ATOM 3362 C C . ARG A 1 410 ? -5.133 -11.351 34.438 1.00 94.25 410 ARG A C 1
ATOM 3364 O O . ARG A 1 410 ? -5.979 -11.531 35.314 1.00 94.25 410 ARG A O 1
ATOM 3371 N N . TRP A 1 411 ? -3.826 -11.363 34.697 1.00 95.25 411 TRP A N 1
ATOM 3372 C CA . TRP A 1 411 ? -3.291 -11.507 36.050 1.00 95.25 411 TRP A CA 1
ATOM 3373 C C . TRP A 1 411 ? -3.749 -10.357 36.956 1.00 95.25 411 TRP A C 1
ATOM 3375 O O . TRP A 1 411 ? -4.226 -10.591 38.068 1.00 95.25 411 TRP A O 1
ATOM 3385 N N . TRP A 1 412 ? -3.684 -9.122 36.456 1.00 91.50 412 TRP A N 1
ATOM 3386 C CA . TRP A 1 412 ? -4.129 -7.934 37.181 1.00 91.50 412 TRP A CA 1
ATOM 3387 C C . TRP A 1 412 ? -5.632 -7.954 37.491 1.00 91.50 412 TRP A C 1
ATOM 3389 O O . TRP A 1 412 ? -6.047 -7.605 38.598 1.00 91.50 412 TRP A O 1
ATOM 3399 N N . GLU A 1 413 ? -6.451 -8.401 36.535 1.00 91.00 413 GLU A N 1
ATOM 3400 C CA . GLU A 1 413 ? -7.898 -8.564 36.708 1.00 91.00 413 GLU A CA 1
ATOM 3401 C C . GLU A 1 413 ? -8.225 -9.571 37.822 1.00 91.00 413 GLU A C 1
ATOM 3403 O O . GLU A 1 413 ? -9.012 -9.260 38.719 1.00 91.00 413 GLU A O 1
ATOM 3408 N N . LYS A 1 414 ? -7.544 -10.728 37.842 1.00 90.88 414 LYS A N 1
ATOM 3409 C CA . LYS A 1 414 ? -7.680 -11.725 38.918 1.00 90.88 414 LYS A CA 1
ATOM 3410 C C . LYS A 1 414 ? -7.267 -11.168 40.281 1.00 90.88 414 LYS A C 1
ATOM 3412 O O . LYS A 1 414 ? -7.975 -11.385 41.261 1.00 90.88 414 LYS A O 1
ATOM 3417 N N . LYS A 1 415 ? -6.158 -10.423 40.350 1.00 89.69 415 LYS A N 1
ATOM 3418 C CA . LYS A 1 415 ? -5.663 -9.836 41.606 1.00 89.69 415 LYS A CA 1
ATOM 3419 C C . LYS A 1 415 ? -6.663 -8.849 42.219 1.00 89.69 415 LYS A C 1
ATOM 3421 O O . LYS A 1 415 ? -6.876 -8.884 43.425 1.00 89.69 415 LYS A O 1
ATOM 3426 N N . LYS A 1 416 ? -7.306 -8.006 41.401 1.00 83.19 416 LYS A N 1
ATOM 3427 C CA . LYS A 1 416 ? -8.350 -7.070 41.866 1.00 83.19 416 LYS A CA 1
ATOM 3428 C C . LYS A 1 416 ? -9.675 -7.757 42.218 1.00 83.19 416 LYS A C 1
ATOM 3430 O O . LYS A 1 416 ? -10.364 -7.308 43.132 1.00 83.19 416 LYS A O 1
ATOM 3435 N N . GLY A 1 417 ? -10.033 -8.829 41.509 1.00 73.81 417 GLY A N 1
ATOM 3436 C CA . GLY A 1 417 ? -11.220 -9.634 41.820 1.00 73.81 417 GLY A CA 1
ATOM 3437 C C . GLY A 1 417 ? -11.087 -10.426 43.127 1.00 73.81 417 GLY A C 1
ATOM 3438 O O . GLY A 1 417 ? -12.055 -10.550 43.865 1.00 73.81 417 GLY A O 1
ATOM 3439 N N . GLY A 1 418 ? -9.882 -10.902 43.461 1.00 61.19 418 GLY A N 1
ATOM 3440 C CA . GLY A 1 418 ? -9.623 -11.638 44.706 1.00 61.19 418 GLY A CA 1
ATOM 3441 C C . GLY A 1 418 ? -9.648 -10.778 45.977 1.00 61.19 418 GLY A C 1
ATOM 3442 O O . GLY A 1 418 ? -9.964 -11.283 47.046 1.00 61.19 418 GLY A O 1
ATOM 3443 N N . SER A 1 419 ? -9.373 -9.474 45.879 1.00 55.28 419 SER A N 1
ATOM 3444 C CA . SER A 1 419 ? -9.366 -8.557 47.031 1.00 55.28 419 SER A CA 1
ATOM 3445 C C . SER A 1 419 ? -10.746 -8.015 47.428 1.00 55.28 419 SER A C 1
ATOM 3447 O O . SER A 1 419 ? -10.835 -7.250 48.378 1.00 55.28 419 SER A O 1
ATOM 3449 N N . SER A 1 420 ? -11.813 -8.361 46.700 1.00 53.34 420 SER A N 1
ATOM 3450 C CA . SER A 1 420 ? -13.194 -7.923 46.989 1.00 53.34 420 SER A CA 1
ATOM 3451 C C . SER A 1 420 ? -14.084 -9.027 47.583 1.00 53.34 420 SER A C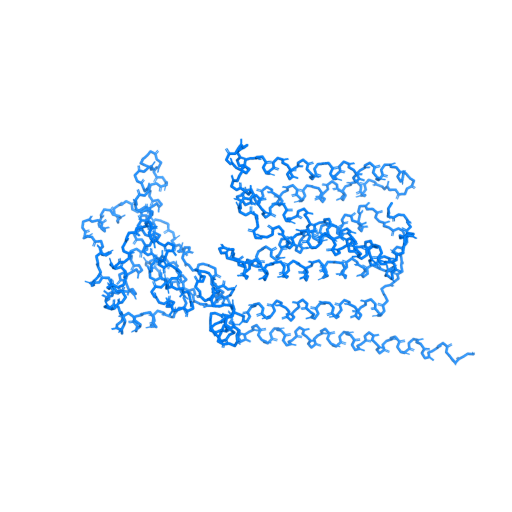 1
ATOM 3453 O O . SER A 1 420 ? -15.252 -8.777 47.855 1.00 53.34 420 SER A O 1
ATOM 3455 N N . GLY A 1 421 ? -13.537 -10.230 47.809 1.00 47.94 421 GLY A N 1
ATOM 3456 C CA . GLY A 1 421 ? -14.221 -11.360 48.460 1.00 47.94 421 GLY A CA 1
ATOM 3457 C C . GLY A 1 421 ? -13.725 -11.679 49.878 1.00 47.94 421 GLY A C 1
ATOM 3458 O O . GLY A 1 421 ? -14.086 -12.716 50.422 1.00 47.94 421 GLY A O 1
ATOM 3459 N N . ALA A 1 422 ? -12.879 -10.822 50.455 1.00 46.25 422 ALA A N 1
ATOM 3460 C CA . ALA A 1 422 ? -12.363 -10.928 51.819 1.00 46.25 422 ALA A CA 1
ATOM 3461 C C . ALA A 1 422 ? -12.670 -9.629 52.579 1.00 46.25 422 ALA A C 1
ATOM 3463 O O . ALA A 1 422 ? -11.779 -8.826 52.852 1.00 46.25 422 ALA A O 1
ATOM 3464 N N . SER A 1 423 ? -13.953 -9.389 52.837 1.00 40.75 423 SER A N 1
ATOM 3465 C CA . SER A 1 423 ? -14.446 -8.368 53.768 1.00 40.75 423 SER A CA 1
ATOM 3466 C C . SER A 1 423 ? -15.775 -8.809 54.343 1.00 40.75 423 SER A C 1
ATOM 3468 O O . SER A 1 423 ? -16.665 -9.085 53.502 1.00 40.75 423 SER A O 1
#

Foldseek 3Di:
DQQDADPDDLVVLVVVLVVLLVVLQVCLLCVVVVQVVCCVPPNLCVLLVVLLVVLVVVLVVLVVVLVVVVPPFDPQLNVLSVVLSVVLNVVLVVCSVPSSLNVLLVSLLVSLVSQLNSCSVPAQALLSLLLSLLVQLLSQLVSLVSQLLHPPGARDPVSSVSSSVSSNSSSSSSCRNVNRVSHPDHDALVSLLSSLVSVLVSLVSVLVLQLQELVNLVVVCVVPVVSVQSNLDQDTSAAAWAWDADPVQFIETASDDLVVLQVCLVVCLLVLQVLCQVQVDPVCLSVSSSCCHCNNPRSSSLLVVLLNLLVVLVVCLVVCPVPLVSNQVSLSSNLSSLVCCCSRNVNNLVNHPSNDDPVSNVVSVVSHDPPDRDYDPRCVRHHHPDDSVVSVVVSVVSSVVSVVSSVVSVVVVVVVVVVVVPD

Sequence (423 aa):
MFERPPTERQWVSWLWVVLVALAIYVTIPFARAISQVVTDRWGREIFRDVVLGAIVAGSCVALLLLWRCRHRIGRQNVFWIIFVGLLYFHFTMSLKASPEESLHFIEYGILGVMLFRALSHRIHDPGIFVVAVLLGSLAGTMDEIIQWLTPRRVFDYRDVGFNAISGVLAQVAIWKGFTPPFIARPIRPSTVQRICAVAALNVMLLGACLMNTPRWTDRLVRIIPRLEHVRHKSSAMTEYGYKHVIPSMGVFHSRFTLGDLMWLDRRMGKDAARKLDELYDPRRYGEFLSTYSPVTDPFLHEARVHLFRRDHYYAVAPKYEGDPERFLLHHTVAYRENQFMEAYFPVMMSHSRNRYSESRVEALKRNMNRRMVYESEVSSELITMFTVWHVRWMLLAALVVLGAVDAYSRWWEKKKGGSSGAS

Radius of gyration: 26.62 Å; Cα contacts (8 Å, |Δi|>4): 534; chains: 1; bounding box: 60×53×87 Å

pLDDT: mean 92.27, std 7.88, range [40.75, 98.69]

Solvent-accessible surface area (backbone atoms only — not comparable to full-atom values): 22023 Å² total; per-residue (Å²): 126,58,71,53,66,71,85,67,62,62,66,59,36,46,47,52,36,50,51,51,54,48,53,57,58,66,41,58,85,44,47,63,61,53,50,49,57,45,31,75,73,65,38,71,64,49,50,55,51,53,48,50,48,50,50,52,51,52,46,50,50,52,53,52,54,50,59,72,53,64,87,80,70,55,74,64,19,54,48,36,41,53,51,44,44,52,49,53,50,51,53,41,60,75,31,62,92,39,55,66,60,35,48,49,35,51,54,32,22,52,44,17,50,33,38,42,55,33,45,40,71,80,43,43,22,66,51,43,52,57,42,23,27,42,53,34,28,43,53,26,46,48,45,36,52,51,32,44,72,34,85,96,46,66,42,51,73,64,56,33,49,46,26,28,49,24,9,44,47,36,38,46,32,42,55,57,28,64,47,36,69,61,52,69,45,75,74,46,48,73,49,50,40,49,39,31,53,45,47,44,52,41,49,52,52,52,46,52,47,63,58,35,26,39,71,46,48,55,54,50,24,76,76,40,66,90,43,49,71,59,52,35,31,69,64,61,70,26,54,60,34,38,76,45,81,38,94,91,70,28,33,44,36,34,79,50,54,74,68,52,37,42,52,48,20,71,75,42,10,62,62,46,13,50,55,48,54,78,57,57,54,72,91,44,45,68,56,48,30,32,67,29,2,60,55,69,30,45,68,58,28,52,52,49,52,45,49,49,52,21,50,48,31,50,72,51,25,73,82,27,69,93,36,65,68,59,24,19,48,21,23,31,50,22,40,43,42,46,52,49,42,56,73,43,28,45,50,17,41,74,62,23,83,84,50,78,51,71,72,55,52,53,51,26,62,72,44,32,50,88,86,62,83,44,67,49,71,55,55,58,83,40,38,50,91,61,50,69,68,54,51,54,51,54,44,51,51,50,46,52,52,37,49,52,53,33,52,49,32,53,52,52,49,51,58,59,58,61,68,73,76,74,124